Protein AF-0000000069049149 (afdb_homodimer)

Structure (mmCIF, N/CA/C/O backbone):
data_AF-0000000069049149-model_v1
#
loop_
_entity.id
_entity.type
_entity.pdbx_description
1 polymer 'Endoplasmic reticulum resident protein 29'
#
loop_
_atom_site.group_PDB
_atom_site.id
_atom_site.type_symbol
_atom_site.label_atom_id
_atom_site.label_alt_id
_atom_site.label_comp_id
_atom_site.label_asym_id
_atom_site.label_entity_id
_atom_site.label_seq_id
_atom_site.pdbx_PDB_ins_code
_atom_site.Cartn_x
_atom_site.Cartn_y
_atom_site.Cartn_z
_atom_site.occupancy
_atom_site.B_iso_or_equiv
_atom_site.auth_seq_id
_atom_site.auth_comp_id
_atom_site.auth_asym_id
_atom_site.auth_atom_id
_atom_site.pdbx_PDB_model_num
ATOM 1 N N . MET A 1 1 ? 0.584 26.016 -67.562 1 30.36 1 MET A N 1
ATOM 2 C CA . MET A 1 1 ? 1.459 25.516 -66.5 1 30.36 1 MET A CA 1
ATOM 3 C C . MET A 1 1 ? 0.773 25.594 -65.125 1 30.36 1 MET A C 1
ATOM 5 O O . MET A 1 1 ? 0.517 26.688 -64.625 1 30.36 1 MET A O 1
ATOM 9 N N . PHE A 1 2 ? -0.197 24.688 -64.938 1 37.53 2 PHE A N 1
ATOM 10 C CA . PHE A 1 2 ? -1.112 24.469 -63.781 1 37.53 2 PHE A CA 1
ATOM 11 C C . PHE A 1 2 ? -0.343 24.188 -62.5 1 37.53 2 PHE A C 1
ATOM 13 O O . PHE A 1 2 ? 0.507 23.297 -62.469 1 37.53 2 PHE A O 1
ATOM 20 N N . PHE A 1 3 ? -0.083 25.234 -61.656 1 38.78 3 PHE A N 1
ATOM 21 C CA . PHE A 1 3 ? 0.511 25.172 -60.344 1 38.78 3 PHE A CA 1
ATOM 22 C C . PHE A 1 3 ? -0.341 24.328 -59.406 1 38.78 3 PHE A C 1
ATOM 24 O O . PHE A 1 3 ? -1.478 24.688 -59.094 1 38.78 3 PHE A O 1
ATOM 31 N N . ILE A 1 4 ? -0.259 22.969 -59.344 1 43.59 4 ILE A N 1
ATOM 32 C CA . ILE A 1 4 ? -0.819 22.031 -58.375 1 43.59 4 ILE A CA 1
ATOM 33 C C . ILE A 1 4 ? -0.286 22.359 -56.969 1 43.59 4 ILE A C 1
ATOM 35 O O . ILE A 1 4 ? 0.923 22.312 -56.75 1 43.59 4 ILE A O 1
ATOM 39 N N . GLN A 1 5 ? -0.905 23.328 -56.188 1 42.69 5 GLN A N 1
ATOM 40 C CA . GLN A 1 5 ? -0.662 23.547 -54.75 1 42.69 5 GLN A CA 1
ATOM 41 C C . GLN A 1 5 ? -0.845 22.266 -53.969 1 42.69 5 GLN A C 1
ATOM 43 O O . GLN A 1 5 ? -1.909 21.656 -54 1 42.69 5 GLN A O 1
ATOM 48 N N . THR A 1 6 ? 0.207 21.5 -53.75 1 42.44 6 THR A N 1
ATOM 49 C CA . THR A 1 6 ? 0.235 20.344 -52.844 1 42.44 6 THR A CA 1
ATOM 50 C C . THR A 1 6 ? -0.157 20.75 -51.438 1 42.44 6 THR A C 1
ATOM 52 O O . THR A 1 6 ? 0.466 21.625 -50.844 1 42.44 6 THR A O 1
ATOM 55 N N . LEU A 1 7 ? -1.405 20.734 -51.031 1 41.66 7 LEU A N 1
ATOM 56 C CA . LEU A 1 7 ? -1.918 20.859 -49.688 1 41.66 7 LEU A CA 1
ATOM 57 C C . LEU A 1 7 ? -1.295 19.812 -48.75 1 41.66 7 LEU A C 1
ATOM 59 O O . LEU A 1 7 ? -1.481 18.609 -48.969 1 41.66 7 LEU A O 1
ATOM 63 N N . SER A 1 8 ? -0.173 20.141 -48.156 1 39.56 8 SER A N 1
ATOM 64 C CA . SER A 1 8 ? 0.408 19.281 -47.125 1 39.56 8 SER A CA 1
ATOM 65 C C . SER A 1 8 ? -0.512 19.172 -45.906 1 39.56 8 SER A C 1
ATOM 67 O O . SER A 1 8 ? -0.864 20.188 -45.312 1 39.56 8 SER A O 1
ATOM 69 N N . VAL A 1 9 ? -1.402 18.203 -45.844 1 42 9 VAL A N 1
ATOM 70 C CA . VAL A 1 9 ? -2.182 17.828 -44.656 1 42 9 VAL A CA 1
ATOM 71 C C . VAL A 1 9 ? -1.244 17.484 -43.5 1 42 9 VAL A C 1
ATOM 73 O O . VAL A 1 9 ? -0.453 16.547 -43.594 1 42 9 VAL A O 1
ATOM 76 N N . PHE A 1 10 ? -0.895 18.5 -42.719 1 41.44 10 PHE A N 1
ATOM 77 C CA . PHE A 1 10 ? -0.231 18.281 -41.438 1 41.44 10 PHE A CA 1
ATOM 78 C C . PHE A 1 10 ? -1.087 17.406 -40.531 1 41.44 10 PHE A C 1
ATOM 80 O O . PHE A 1 10 ? -2.154 17.828 -40.094 1 41.44 10 PHE A O 1
ATOM 87 N N . VAL A 1 11 ? -1.073 16.062 -40.625 1 38.88 11 VAL A N 1
ATOM 88 C CA . VAL A 1 11 ? -1.65 15.117 -39.656 1 38.88 11 VAL A CA 1
ATOM 89 C C . VAL A 1 11 ? -1.036 15.336 -38.281 1 38.88 11 VAL A C 1
ATOM 91 O O . VAL A 1 11 ? 0.157 15.102 -38.094 1 38.88 11 VAL A O 1
ATOM 94 N N . LEU A 1 12 ? -1.519 16.297 -37.531 1 38.28 12 LEU A N 1
ATOM 95 C CA . LEU A 1 12 ? -1.241 16.391 -36.094 1 38.28 12 LEU A CA 1
ATOM 96 C C . LEU A 1 12 ? -1.481 15.062 -35.406 1 38.28 12 LEU A C 1
ATOM 98 O O . LEU A 1 12 ? -2.623 14.609 -35.312 1 38.28 12 LEU A O 1
ATOM 102 N N . CYS A 1 13 ? -0.499 14.164 -35.406 1 36.56 13 CYS A N 1
ATOM 103 C CA . CYS A 1 13 ? -0.469 12.953 -34.594 1 36.56 13 CYS A CA 1
ATOM 104 C C . CYS A 1 13 ? -0.648 13.273 -33.125 1 36.56 13 CYS A C 1
ATOM 106 O O . CYS A 1 13 ? 0.219 13.898 -32.5 1 36.56 13 CYS A O 1
ATOM 108 N N . PHE A 1 14 ? -1.862 13.469 -32.625 1 37.81 14 PHE A N 1
ATOM 109 C CA . PHE A 1 14 ? -2.201 13.453 -31.219 1 37.81 14 PHE A CA 1
ATOM 110 C C . PHE A 1 14 ? -1.613 12.219 -30.531 1 37.81 14 PHE A C 1
ATOM 112 O O . PHE A 1 14 ? -2.053 11.094 -30.781 1 37.81 14 PHE A O 1
ATOM 119 N N . CYS A 1 15 ? -0.339 12.219 -30.266 1 38.72 15 CYS A N 1
ATOM 120 C CA . CYS A 1 15 ? 0.271 11.211 -29.406 1 38.72 15 CYS A CA 1
ATOM 121 C C . CYS A 1 15 ? -0.47 11.109 -28.078 1 38.72 15 CYS A C 1
ATOM 123 O O . CYS A 1 15 ? -0.406 12.023 -27.25 1 38.72 15 CYS A O 1
ATOM 125 N N . ALA A 1 16 ? -1.609 10.516 -28.062 1 38.19 16 ALA A N 1
ATOM 126 C CA . ALA A 1 16 ? -2.268 10.117 -26.812 1 38.19 16 ALA A CA 1
ATOM 127 C C . ALA A 1 16 ? -1.33 9.297 -25.938 1 38.19 16 ALA A C 1
ATOM 129 O O . ALA A 1 16 ? -1.058 8.125 -26.234 1 38.19 16 ALA A O 1
ATOM 130 N N . CYS A 1 17 ? -0.231 9.852 -25.469 1 43.53 17 CYS A N 1
ATOM 131 C CA . CYS A 1 17 ? 0.571 9.18 -24.453 1 43.53 17 CYS A CA 1
ATOM 132 C C . CYS A 1 17 ? -0.309 8.633 -23.344 1 43.53 17 CYS A C 1
ATOM 134 O O . CYS A 1 17 ? -0.827 9.391 -22.531 1 43.53 17 CYS A O 1
ATOM 136 N N . ARG A 1 18 ? -1.173 7.688 -23.688 1 40.47 18 ARG A N 1
ATOM 137 C CA . ARG A 1 18 ? -2.018 7.012 -22.703 1 40.47 18 ARG A CA 1
ATOM 138 C C . ARG A 1 18 ? -1.181 6.414 -21.578 1 40.47 18 ARG A C 1
ATOM 140 O O . ARG A 1 18 ? -0.484 5.418 -21.781 1 40.47 18 ARG A O 1
ATOM 147 N N . ALA A 1 19 ? -0.473 7.207 -20.703 1 49.38 19 ALA A N 1
ATOM 148 C CA . ALA A 1 19 ? 0.124 6.578 -19.531 1 49.38 19 ALA A CA 1
ATOM 149 C C . ALA A 1 19 ? -0.877 5.664 -18.828 1 49.38 19 ALA A C 1
ATOM 151 O O . ALA A 1 19 ? -1.883 6.133 -18.281 1 49.38 19 ALA A O 1
ATOM 152 N N . THR A 1 20 ? -1.209 4.48 -19.406 1 55.69 20 THR A N 1
ATOM 153 C CA . THR A 1 20 ? -2.199 3.592 -18.812 1 55.69 20 THR A CA 1
ATOM 154 C C . THR A 1 20 ? -1.643 2.938 -17.547 1 55.69 20 THR A C 1
ATOM 156 O O . THR A 1 20 ? -0.477 2.539 -17.516 1 55.69 20 THR A O 1
ATOM 159 N N . GLN A 1 21 ? -2.023 3.293 -16.406 1 66.69 21 GLN A N 1
ATOM 160 C CA . GLN A 1 21 ? -1.72 2.621 -15.148 1 66.69 21 GLN A CA 1
ATOM 161 C C . GLN A 1 21 ? -1.924 1.114 -15.266 1 66.69 21 GLN A C 1
ATOM 163 O O . GLN A 1 21 ? -2.895 0.66 -15.883 1 66.69 21 GLN A O 1
ATOM 168 N N . SER A 1 22 ? -0.879 0.335 -14.898 1 85.69 22 SER A N 1
ATOM 169 C CA . SER A 1 22 ? -0.97 -1.12 -14.852 1 85.69 22 SER A CA 1
ATOM 170 C C . SER A 1 22 ? -1.921 -1.575 -13.75 1 85.69 22 SER A C 1
ATOM 172 O O . SER A 1 22 ? -1.643 -1.383 -12.562 1 85.69 22 SER A O 1
ATOM 174 N N . LYS A 1 23 ? -3.006 -2.184 -14.125 1 91.5 23 LYS A N 1
ATOM 175 C CA . LYS A 1 23 ? -4.031 -2.588 -13.172 1 91.5 23 LYS A CA 1
ATOM 176 C C . LYS A 1 23 ? -3.504 -3.654 -12.219 1 91.5 23 LYS A C 1
ATOM 178 O O . LYS A 1 23 ? -2.84 -4.602 -12.641 1 91.5 23 LYS A O 1
ATOM 183 N N . GLY A 1 24 ? -3.74 -3.471 -10.984 1 96.75 24 GLY A N 1
ATOM 184 C CA . GLY A 1 24 ? -3.381 -4.473 -9.992 1 96.75 24 GLY A CA 1
ATOM 185 C C . GLY A 1 24 ? -1.95 -4.344 -9.508 1 96.75 24 GLY A C 1
ATOM 186 O O . GLY A 1 24 ? -1.484 -5.16 -8.711 1 96.75 24 GLY A O 1
ATOM 187 N N . ILE A 1 25 ? -1.312 -3.369 -10.008 1 97.06 25 ILE A N 1
ATOM 188 C CA . ILE A 1 25 ? 0.076 -3.125 -9.633 1 97.06 25 ILE A CA 1
ATOM 189 C C . ILE A 1 25 ? 0.177 -1.812 -8.859 1 97.06 25 ILE A C 1
ATOM 191 O O . ILE A 1 25 ? -0.335 -0.781 -9.297 1 97.06 25 ILE A O 1
ATOM 195 N N . VAL A 1 26 ? 0.773 -1.826 -7.742 1 97.56 26 VAL A N 1
ATOM 196 C CA . VAL A 1 26 ? 0.966 -0.609 -6.961 1 97.56 26 VAL A CA 1
ATOM 197 C C . VAL A 1 26 ? 2.299 0.038 -7.332 1 97.56 26 VAL A C 1
ATOM 199 O O . VAL A 1 26 ? 3.355 -0.586 -7.203 1 97.56 26 VAL A O 1
ATOM 202 N N . SER A 1 27 ? 2.26 1.228 -7.801 1 96.25 27 SER A N 1
ATOM 203 C CA . SER A 1 27 ? 3.48 1.97 -8.102 1 96.25 27 SER A CA 1
ATOM 204 C C . SER A 1 27 ? 4.039 2.645 -6.852 1 96.25 27 SER A C 1
ATOM 206 O O . SER A 1 27 ? 3.324 3.379 -6.164 1 96.25 27 SER A O 1
ATOM 208 N N . LEU A 1 28 ? 5.281 2.385 -6.566 1 97.31 28 LEU A N 1
ATOM 209 C CA . LEU A 1 28 ? 5.914 2.912 -5.363 1 97.31 28 LEU A CA 1
ATOM 210 C C . LEU A 1 28 ? 7.055 3.863 -5.719 1 97.31 28 LEU A C 1
ATOM 212 O O . LEU A 1 28 ? 7.641 3.76 -6.797 1 97.31 28 LEU A O 1
ATOM 216 N N . ASP A 1 29 ? 7.281 4.797 -4.871 1 96.56 29 ASP A N 1
ATOM 217 C CA . ASP A 1 29 ? 8.414 5.707 -5.031 1 96.56 29 ASP A CA 1
ATOM 218 C C . ASP A 1 29 ? 9.227 5.797 -3.746 1 96.56 29 ASP A C 1
ATOM 220 O O . ASP A 1 29 ? 8.992 5.047 -2.797 1 96.56 29 ASP A O 1
ATOM 224 N N . SER A 1 30 ? 10.227 6.664 -3.713 1 96.38 30 SER A N 1
ATOM 225 C CA . SER A 1 30 ? 11.203 6.75 -2.629 1 96.38 30 SER A CA 1
ATOM 226 C C . SER A 1 30 ? 10.531 7.109 -1.309 1 96.38 30 SER A C 1
ATOM 228 O O . SER A 1 30 ? 11.047 6.797 -0.236 1 96.38 30 SER A O 1
ATOM 230 N N . LEU A 1 31 ? 9.367 7.727 -1.327 1 96.75 31 LEU A N 1
ATOM 231 C CA . LEU A 1 31 ? 8.688 8.164 -0.112 1 96.75 31 LEU A CA 1
ATOM 232 C C . LEU A 1 31 ? 7.746 7.086 0.407 1 96.75 31 LEU A C 1
ATOM 234 O O . LEU A 1 31 ? 7.449 7.035 1.604 1 96.75 31 LEU A O 1
ATOM 238 N N . THR A 1 32 ? 7.316 6.176 -0.489 1 98.12 32 THR A N 1
ATOM 239 C CA . THR A 1 32 ? 6.266 5.246 -0.098 1 98.12 32 THR A CA 1
ATOM 240 C C . THR A 1 32 ? 6.809 3.822 -0.011 1 98.12 32 THR A C 1
ATOM 242 O O . THR A 1 32 ? 6.211 2.961 0.636 1 98.12 32 THR A O 1
ATOM 245 N N . PHE A 1 33 ? 7.973 3.516 -0.556 1 98.38 33 PHE A N 1
ATOM 246 C CA . PHE A 1 33 ? 8.5 2.174 -0.777 1 98.38 33 PHE A CA 1
ATOM 247 C C . PHE A 1 33 ? 8.578 1.401 0.534 1 98.38 33 PHE A C 1
ATOM 249 O O . PHE A 1 33 ? 7.906 0.382 0.703 1 98.38 33 PHE A O 1
ATOM 256 N N . ASP A 1 34 ? 9.273 1.9 1.465 1 98 34 ASP A N 1
ATOM 257 C CA . ASP A 1 34 ? 9.508 1.184 2.715 1 98 34 ASP A CA 1
ATOM 258 C C . ASP A 1 34 ? 8.227 1.066 3.533 1 98 34 ASP A C 1
ATOM 260 O O . ASP A 1 34 ? 7.938 0.01 4.098 1 98 34 ASP A O 1
ATOM 264 N N . LYS A 1 35 ? 7.492 2.127 3.58 1 98 35 LYS A N 1
ATOM 265 C CA . LYS A 1 35 ? 6.254 2.166 4.359 1 98 35 LYS A CA 1
ATOM 266 C C . LYS A 1 35 ? 5.266 1.111 3.873 1 98 35 LYS A C 1
ATOM 268 O O . LYS A 1 35 ? 4.73 0.339 4.672 1 98 35 LYS A O 1
ATOM 273 N N . VAL A 1 36 ? 5.047 1.04 2.572 1 98.56 36 VAL A N 1
ATOM 274 C CA . VAL A 1 36 ? 4.051 0.131 2.02 1 98.56 36 VAL A CA 1
ATOM 275 C C . VAL A 1 36 ? 4.555 -1.308 2.105 1 98.56 36 VAL A C 1
ATOM 277 O O . VAL A 1 36 ? 3.816 -2.209 2.506 1 98.56 36 VAL A O 1
ATOM 280 N N . LEU A 1 37 ? 5.797 -1.561 1.805 1 98.06 37 LEU A N 1
ATOM 281 C CA . LEU A 1 37 ? 6.344 -2.912 1.828 1 98.06 37 LEU A CA 1
ATOM 282 C C . LEU A 1 37 ? 6.266 -3.506 3.23 1 98.06 37 LEU A C 1
ATOM 284 O O . LEU A 1 37 ? 6.031 -4.707 3.389 1 98.06 37 LEU A O 1
ATOM 288 N N . SER A 1 38 ? 6.457 -2.654 4.18 1 97.75 38 SER A N 1
ATOM 289 C CA . SER A 1 38 ? 6.508 -3.127 5.559 1 97.75 38 SER A CA 1
ATOM 290 C C . SER A 1 38 ? 5.164 -3.705 5.992 1 97.75 38 SER A C 1
ATOM 292 O O . SER A 1 38 ? 5.082 -4.402 7.004 1 97.75 38 SER A O 1
ATOM 294 N N . LYS A 1 39 ? 4.148 -3.43 5.242 1 98.25 39 LYS A N 1
ATOM 295 C CA . LYS A 1 39 ? 2.803 -3.848 5.629 1 98.25 39 LYS A CA 1
ATOM 296 C C . LYS A 1 39 ? 2.484 -5.238 5.09 1 98.25 39 LYS A C 1
ATOM 298 O O . LYS A 1 39 ? 1.457 -5.824 5.441 1 98.25 39 LYS A O 1
ATOM 303 N N . PHE A 1 40 ? 3.336 -5.746 4.258 1 98.44 40 PHE A N 1
ATOM 304 C CA . PHE A 1 40 ? 3.098 -7.035 3.619 1 98.44 40 PHE A CA 1
ATOM 305 C C . PHE A 1 40 ? 4.191 -8.031 3.984 1 98.44 40 PHE A C 1
ATOM 307 O O . PHE A 1 40 ? 5.355 -7.66 4.133 1 98.44 40 PHE A O 1
ATOM 314 N N . LYS A 1 41 ? 3.832 -9.297 4.066 1 98.5 41 LYS A N 1
ATOM 315 C CA . LYS A 1 41 ? 4.801 -10.352 4.359 1 98.5 41 LYS A CA 1
ATOM 316 C C . LYS A 1 41 ? 5.684 -10.641 3.15 1 98.5 41 LYS A C 1
ATOM 318 O O . LYS A 1 41 ? 6.863 -10.961 3.301 1 98.5 41 LYS A O 1
ATOM 323 N N . VAL A 1 42 ? 5.109 -10.617 2.02 1 98.69 42 VAL A N 1
ATOM 324 C CA . VAL A 1 42 ? 5.797 -10.883 0.76 1 98.69 42 VAL A CA 1
ATOM 325 C C . VAL A 1 42 ? 5.449 -9.797 -0.254 1 98.69 42 VAL A C 1
ATOM 327 O O . VAL A 1 42 ? 4.289 -9.406 -0.385 1 98.69 42 VAL A O 1
ATOM 330 N N . SER A 1 43 ? 6.43 -9.227 -0.911 1 98.81 43 SER A N 1
ATOM 331 C CA . SER A 1 43 ? 6.223 -8.242 -1.964 1 98.81 43 SER A CA 1
ATOM 332 C C . SER A 1 43 ? 7.082 -8.547 -3.188 1 98.81 43 SER A C 1
ATOM 334 O O . SER A 1 43 ? 8.305 -8.633 -3.088 1 98.81 43 SER A O 1
ATOM 336 N N . ILE A 1 44 ? 6.426 -8.812 -4.289 1 98.88 44 ILE A N 1
ATOM 337 C CA . ILE A 1 44 ? 7.156 -8.914 -5.547 1 98.88 44 ILE A CA 1
ATOM 338 C C . ILE A 1 44 ? 7.207 -7.551 -6.23 1 98.88 44 ILE A C 1
ATOM 340 O O . ILE A 1 44 ? 6.172 -6.938 -6.484 1 98.88 44 ILE A O 1
ATOM 344 N N . VAL A 1 45 ? 8.43 -7.078 -6.469 1 98.75 45 VAL A N 1
ATOM 345 C CA . VAL A 1 45 ? 8.625 -5.711 -6.93 1 98.75 45 VAL A CA 1
ATOM 346 C C . VAL A 1 45 ? 9.398 -5.715 -8.25 1 98.75 45 VAL A C 1
ATOM 348 O O . VAL A 1 45 ? 10.461 -6.332 -8.344 1 98.75 45 VAL A O 1
ATOM 351 N N . LYS A 1 46 ? 8.867 -5.035 -9.211 1 98 46 LYS A N 1
ATOM 352 C CA . LYS A 1 46 ? 9.516 -4.859 -10.508 1 98 46 LYS A CA 1
ATOM 353 C C . LYS A 1 46 ? 10.125 -3.465 -10.633 1 98 46 LYS A C 1
ATOM 355 O O . LYS A 1 46 ? 9.43 -2.461 -10.469 1 98 46 LYS A O 1
ATOM 360 N N . PHE A 1 47 ? 11.422 -3.375 -10.789 1 97.38 47 PHE A N 1
ATOM 361 C CA . PHE A 1 47 ? 12.102 -2.139 -11.156 1 97.38 47 PHE A CA 1
ATOM 362 C C . PHE A 1 47 ? 12.172 -1.984 -12.664 1 97.38 47 PHE A C 1
ATOM 364 O O . PHE A 1 47 ? 12.594 -2.906 -13.375 1 97.38 47 PHE A O 1
ATOM 371 N N . ASP A 1 48 ? 11.711 -0.881 -13.125 1 95.19 48 ASP A N 1
ATOM 372 C CA . ASP A 1 48 ? 11.617 -0.682 -14.57 1 95.19 48 ASP A CA 1
ATOM 373 C C . ASP A 1 48 ? 11.633 0.804 -14.922 1 95.19 48 ASP A C 1
ATOM 375 O O . ASP A 1 48 ? 11.672 1.657 -14.031 1 95.19 48 ASP A O 1
ATOM 379 N N . VAL A 1 49 ? 11.586 1.076 -16.188 1 91.69 49 VAL A N 1
ATOM 380 C CA . VAL A 1 49 ? 11.461 2.451 -16.656 1 91.69 49 VAL A CA 1
ATOM 381 C C . VAL A 1 49 ? 10.078 2.992 -16.328 1 91.69 49 VAL A C 1
ATOM 383 O O . VAL A 1 49 ? 9.164 2.227 -16 1 91.69 49 VAL A O 1
ATOM 386 N N . SER A 1 50 ? 9.898 4.219 -16.375 1 86.94 50 SER A N 1
ATOM 387 C CA . SER A 1 50 ? 8.672 4.895 -15.953 1 86.94 50 SER A CA 1
ATOM 388 C C . SER A 1 50 ? 7.5 4.52 -16.859 1 86.94 50 SER A C 1
ATOM 390 O O . SER A 1 50 ? 6.352 4.504 -16.422 1 86.94 50 SER A O 1
ATOM 392 N N . TYR A 1 51 ? 7.734 4.191 -18.109 1 86.38 51 TYR A N 1
ATOM 393 C CA . TYR A 1 51 ? 6.695 3.809 -19.047 1 86.38 51 TYR A CA 1
ATOM 394 C C . TYR A 1 51 ? 7.035 2.482 -19.719 1 86.38 51 TYR A C 1
ATOM 396 O O . TYR A 1 51 ? 7.305 2.441 -20.922 1 86.38 51 TYR A O 1
ATOM 404 N N . PRO A 1 52 ? 6.867 1.541 -18.891 1 89.06 52 PRO A N 1
ATOM 405 C CA . PRO A 1 52 ? 7.273 0.238 -19.422 1 89.06 52 PRO A CA 1
ATOM 406 C C . PRO A 1 52 ? 6.316 -0.289 -20.5 1 89.06 52 PRO A C 1
ATOM 408 O O . PRO A 1 52 ? 5.141 0.082 -20.516 1 89.06 52 PRO A O 1
ATOM 411 N N . TYR A 1 53 ? 6.863 -1.095 -21.328 1 87.62 53 TYR A N 1
ATOM 412 C CA . TYR A 1 53 ? 6.098 -1.706 -22.406 1 87.62 53 TYR A CA 1
ATOM 413 C C . TYR A 1 53 ? 6.699 -3.049 -22.812 1 87.62 53 TYR A C 1
ATOM 415 O O . TYR A 1 53 ? 7.723 -3.467 -22.266 1 87.62 53 TYR A O 1
ATOM 423 N N . GLY A 1 54 ? 5.863 -3.711 -23.641 1 92.38 54 GLY A N 1
ATOM 424 C CA . GLY A 1 54 ? 6.391 -4.965 -24.156 1 92.38 54 GLY A CA 1
ATOM 425 C C . GLY A 1 54 ? 5.852 -6.184 -23.422 1 92.38 54 GLY A C 1
ATOM 426 O O . GLY A 1 54 ? 5.039 -6.051 -22.516 1 92.38 54 GLY A O 1
ATOM 427 N N . GLU A 1 55 ? 6.328 -7.262 -23.859 1 93.5 55 GLU A N 1
ATOM 428 C CA . GLU A 1 55 ? 5.797 -8.539 -23.391 1 93.5 55 GLU A CA 1
ATOM 429 C C . GLU A 1 55 ? 6.109 -8.766 -21.922 1 93.5 55 GLU A C 1
ATOM 431 O O . GLU A 1 55 ? 5.27 -9.273 -21.172 1 93.5 55 GLU A O 1
ATOM 436 N N . LYS A 1 56 ? 7.312 -8.477 -21.484 1 94.69 56 LYS A N 1
ATOM 437 C CA . LYS A 1 56 ? 7.691 -8.703 -20.094 1 94.69 56 LYS A CA 1
ATOM 438 C C . LYS A 1 56 ? 6.812 -7.891 -19.156 1 94.69 56 LYS A C 1
ATOM 440 O O . LYS A 1 56 ? 6.414 -8.375 -18.094 1 94.69 56 LYS A O 1
ATOM 445 N N . HIS A 1 57 ? 6.582 -6.727 -19.547 1 94.94 57 HIS A N 1
ATOM 446 C CA . HIS A 1 57 ? 5.703 -5.883 -18.75 1 94.94 57 HIS A CA 1
ATOM 447 C C . HIS A 1 57 ? 4.305 -6.488 -18.641 1 94.94 57 HIS A C 1
ATOM 449 O O . HIS A 1 57 ? 3.746 -6.574 -17.547 1 94.94 57 HIS A O 1
ATOM 455 N N . GLU A 1 58 ? 3.826 -6.863 -19.719 1 95.69 58 GLU A N 1
ATOM 456 C CA . GLU A 1 58 ? 2.488 -7.445 -19.75 1 95.69 58 GLU A CA 1
ATOM 457 C C . GLU A 1 58 ? 2.408 -8.695 -18.875 1 95.69 58 GLU A C 1
ATOM 459 O O . GLU A 1 58 ? 1.41 -8.914 -18.188 1 95.69 58 GLU A O 1
ATOM 464 N N . GLU A 1 59 ? 3.41 -9.5 -18.953 1 96.62 59 GLU A N 1
ATOM 465 C CA . GLU A 1 59 ? 3.459 -10.711 -18.141 1 96.62 59 GLU A CA 1
ATOM 466 C C . GLU A 1 59 ? 3.439 -10.367 -16.641 1 96.62 59 GLU A C 1
ATOM 468 O O . GLU A 1 59 ? 2.777 -11.047 -15.859 1 96.62 59 GLU A O 1
ATOM 473 N N . PHE A 1 60 ? 4.109 -9.359 -16.312 1 97.5 60 PHE A N 1
ATOM 474 C CA . PHE A 1 60 ? 4.152 -8.953 -14.922 1 97.5 60 PHE A CA 1
ATOM 475 C C . PHE A 1 60 ? 2.791 -8.445 -14.461 1 97.5 60 PHE A C 1
ATOM 477 O O . PHE A 1 60 ? 2.357 -8.734 -13.344 1 97.5 60 PHE A O 1
ATOM 484 N N . VAL A 1 61 ? 2.182 -7.695 -15.289 1 96.69 61 VAL A N 1
ATOM 485 C CA . VAL A 1 61 ? 0.896 -7.082 -14.969 1 96.69 61 VAL A CA 1
ATOM 486 C C . VAL A 1 61 ? -0.127 -8.164 -14.641 1 96.69 61 VAL A C 1
ATOM 488 O O . VAL A 1 61 ? -0.989 -7.973 -13.781 1 96.69 61 VAL A O 1
ATOM 491 N N . LYS A 1 62 ? 0.007 -9.305 -15.234 1 96.81 62 LYS A N 1
ATOM 492 C CA . LYS A 1 62 ? -0.914 -10.406 -15 1 96.81 62 LYS A CA 1
ATOM 493 C C . LYS A 1 62 ? -0.877 -10.852 -13.539 1 96.81 62 LYS A C 1
ATOM 495 O O . LYS A 1 62 ? -1.846 -11.422 -13.031 1 96.81 62 LYS A O 1
ATOM 500 N N . LEU A 1 63 ? 0.182 -10.617 -12.891 1 97.69 63 LEU A N 1
ATOM 501 C CA . LEU A 1 63 ? 0.319 -11.008 -11.492 1 97.69 63 LEU A CA 1
ATOM 502 C C . LEU A 1 63 ? -0.641 -10.219 -10.609 1 97.69 63 LEU A C 1
ATOM 504 O O . LEU A 1 63 ? -1.082 -10.711 -9.562 1 97.69 63 LEU A O 1
ATOM 508 N N . GLY A 1 64 ? -0.853 -8.977 -11.031 1 96.56 64 GLY A N 1
ATOM 509 C CA . GLY A 1 64 ? -1.769 -8.141 -10.266 1 96.56 64 GLY A CA 1
ATOM 510 C C . GLY A 1 64 ? -3.115 -8.797 -10.023 1 96.56 64 GLY A C 1
ATOM 511 O O . GLY A 1 64 ? -3.566 -8.898 -8.883 1 96.56 64 GLY A O 1
ATOM 512 N N . SER A 1 65 ? -3.682 -9.289 -11.031 1 95.31 65 SER A N 1
ATOM 513 C CA . SER A 1 65 ? -4.977 -9.953 -10.93 1 95.31 65 SER A CA 1
ATOM 514 C C . SER A 1 65 ? -4.84 -11.32 -10.266 1 95.31 65 SER A C 1
ATOM 516 O O . SER A 1 65 ? -5.691 -11.711 -9.461 1 95.31 65 SER A O 1
ATOM 518 N N . ALA A 1 66 ? -3.779 -12 -10.578 1 95.62 66 ALA A N 1
ATOM 519 C CA . ALA A 1 66 ? -3.566 -13.344 -10.055 1 95.62 66 ALA A CA 1
ATOM 520 C C . ALA A 1 66 ? -3.445 -13.328 -8.531 1 95.62 66 ALA A C 1
ATOM 522 O O . ALA A 1 66 ? -3.871 -14.266 -7.855 1 95.62 66 ALA A O 1
ATOM 523 N N . TYR A 1 67 ? -2.93 -12.219 -7.977 1 97.31 67 TYR A N 1
ATOM 524 C CA . TYR A 1 67 ? -2.621 -12.195 -6.551 1 97.31 67 TYR A CA 1
ATOM 525 C C . TYR A 1 67 ? -3.543 -11.234 -5.809 1 97.31 67 TYR A C 1
ATOM 527 O O . TYR A 1 67 ? -3.311 -10.922 -4.641 1 97.31 67 TYR A O 1
ATOM 535 N N . GLN A 1 68 ? -4.609 -10.789 -6.434 1 95.19 68 GLN A N 1
ATOM 536 C CA . GLN A 1 68 ? -5.492 -9.781 -5.855 1 95.19 68 GLN A CA 1
ATOM 537 C C . GLN A 1 68 ? -6.098 -10.273 -4.543 1 95.19 68 GLN A C 1
ATOM 539 O O . GLN A 1 68 ? -6.309 -9.484 -3.617 1 95.19 68 GLN A O 1
ATOM 544 N N . SER A 1 69 ? -6.27 -11.586 -4.41 1 94.44 69 SER A N 1
ATOM 545 C CA . SER A 1 69 ? -6.973 -12.133 -3.254 1 94.44 69 SER A CA 1
ATOM 546 C C . SER A 1 69 ? -5.992 -12.586 -2.176 1 94.44 69 SER A C 1
ATOM 548 O O . SER A 1 69 ? -6.406 -13.023 -1.098 1 94.44 69 SER A O 1
ATOM 550 N N . VAL A 1 70 ? -4.73 -12.547 -2.504 1 96.12 70 VAL A N 1
ATOM 551 C CA . VAL A 1 70 ? -3.729 -12.922 -1.51 1 96.12 70 VAL A CA 1
ATOM 552 C C . VAL A 1 70 ? -3.398 -11.719 -0.633 1 96.12 70 VAL A C 1
ATOM 554 O O . VAL A 1 70 ? -2.566 -10.883 -1 1 96.12 70 VAL A O 1
ATOM 557 N N . GLU A 1 71 ? -3.863 -11.664 0.54 1 96.69 71 GLU A N 1
ATOM 558 C CA . GLU A 1 71 ? -3.895 -10.484 1.393 1 96.69 71 GLU A CA 1
ATOM 559 C C . GLU A 1 71 ? -2.484 -10.016 1.744 1 96.69 71 GLU A C 1
ATOM 561 O O . GLU A 1 71 ? -2.205 -8.82 1.753 1 96.69 71 GLU A O 1
ATOM 566 N N . ASP A 1 72 ? -1.562 -10.914 2.012 1 98.19 72 ASP A N 1
ATOM 567 C CA . ASP A 1 72 ? -0.259 -10.523 2.539 1 98.19 72 ASP A CA 1
ATOM 568 C C . ASP A 1 72 ? 0.81 -10.57 1.45 1 98.19 72 ASP A C 1
ATOM 570 O O . ASP A 1 72 ? 1.995 -10.742 1.743 1 98.19 72 ASP A O 1
ATOM 574 N N . LEU A 1 73 ? 0.356 -10.477 0.167 1 98.56 73 LEU A N 1
ATOM 575 C CA . LEU A 1 73 ? 1.279 -10.398 -0.959 1 98.56 73 LEU A CA 1
ATOM 576 C C . LEU A 1 73 ? 1.033 -9.133 -1.778 1 98.56 73 LEU A C 1
ATOM 578 O O . LEU A 1 73 ? -0.077 -8.914 -2.268 1 98.56 73 LEU A O 1
ATOM 582 N N . LEU A 1 74 ? 2.021 -8.359 -1.875 1 98.69 74 LEU A N 1
ATOM 583 C CA . LEU A 1 74 ? 1.951 -7.125 -2.654 1 98.69 74 LEU A CA 1
ATOM 584 C C . LEU A 1 74 ? 2.629 -7.301 -4.008 1 98.69 74 LEU A C 1
ATOM 586 O O . LEU A 1 74 ? 3.719 -7.875 -4.094 1 98.69 74 LEU A O 1
ATOM 590 N N . VAL A 1 75 ? 1.993 -6.938 -5.074 1 98.75 75 VAL A N 1
ATOM 591 C CA . VAL A 1 75 ? 2.602 -6.793 -6.391 1 98.75 75 VAL A CA 1
ATOM 592 C C . VAL A 1 75 ? 2.846 -5.316 -6.688 1 98.75 75 VAL A C 1
ATOM 594 O O . VAL A 1 75 ? 1.9 -4.527 -6.766 1 98.75 75 VAL A O 1
ATOM 597 N N . ALA A 1 76 ? 4.082 -4.941 -6.844 1 98.56 76 ALA A N 1
ATOM 598 C CA . ALA A 1 76 ? 4.398 -3.52 -6.965 1 98.56 76 ALA A CA 1
ATOM 599 C C . ALA A 1 76 ? 5.445 -3.283 -8.047 1 98.56 76 ALA A C 1
ATOM 601 O O . ALA A 1 76 ? 6.066 -4.23 -8.539 1 98.56 76 ALA A O 1
ATOM 602 N N . GLU A 1 77 ? 5.547 -2.045 -8.43 1 97.25 77 GLU A N 1
ATOM 603 C CA . GLU A 1 77 ? 6.594 -1.621 -9.352 1 97.25 77 GLU A CA 1
ATOM 604 C C . GLU A 1 77 ? 7.254 -0.328 -8.883 1 97.25 77 GLU A C 1
ATOM 606 O O . GLU A 1 77 ? 6.652 0.446 -8.133 1 97.25 77 GLU A O 1
ATOM 611 N N . VAL A 1 78 ? 8.453 -0.138 -9.242 1 96.69 78 VAL A N 1
ATOM 612 C CA . VAL A 1 78 ? 9.227 1.076 -9 1 96.69 78 VAL A CA 1
ATOM 613 C C . VAL A 1 78 ? 9.727 1.647 -10.32 1 96.69 78 VAL A C 1
ATOM 615 O O . VAL A 1 78 ? 10.664 1.12 -10.922 1 96.69 78 VAL A O 1
ATOM 618 N N . PRO A 1 79 ? 9.008 2.627 -10.82 1 94.5 79 PRO A N 1
ATOM 619 C CA . PRO A 1 79 ? 9.516 3.297 -12.016 1 94.5 79 PRO A CA 1
ATOM 620 C C . PRO A 1 79 ? 10.773 4.121 -11.742 1 94.5 79 PRO A C 1
ATOM 622 O O . PRO A 1 79 ? 10.773 4.988 -10.867 1 94.5 79 PRO A O 1
ATOM 625 N N . VAL A 1 80 ? 11.797 3.883 -12.516 1 93.94 80 VAL A N 1
ATOM 626 C CA . VAL A 1 80 ? 13.07 4.555 -12.289 1 93.94 80 VAL A CA 1
ATOM 627 C C . VAL A 1 80 ? 13.398 5.465 -13.461 1 93.94 80 VAL A C 1
ATOM 629 O O . VAL A 1 80 ? 13.289 5.059 -14.625 1 93.94 80 VAL A O 1
ATOM 632 N N . LYS A 1 81 ? 13.625 6.664 -13.125 1 87.94 81 LYS A N 1
ATOM 633 C CA . LYS A 1 81 ? 14.062 7.633 -14.117 1 87.94 81 LYS A CA 1
ATOM 634 C C . LYS A 1 81 ? 15.516 8.031 -13.891 1 87.94 81 LYS A C 1
ATOM 636 O O . LYS A 1 81 ? 15.914 8.352 -12.766 1 87.94 81 LYS A O 1
ATOM 641 N N . ASP A 1 82 ? 16.219 7.949 -14.922 1 77.31 82 ASP A N 1
ATOM 642 C CA . ASP A 1 82 ? 17.641 8.281 -14.789 1 77.31 82 ASP A CA 1
ATOM 643 C C . ASP A 1 82 ? 17.938 9.633 -15.43 1 77.31 82 ASP A C 1
ATOM 645 O O . ASP A 1 82 ? 19.109 9.977 -15.656 1 77.31 82 ASP A O 1
ATOM 649 N N . TYR A 1 83 ? 16.969 10.266 -15.805 1 78.88 83 TYR A N 1
ATOM 650 C CA . TYR A 1 83 ? 17.172 11.594 -16.359 1 78.88 83 TYR A CA 1
ATOM 651 C C . TYR A 1 83 ? 16.219 12.602 -15.734 1 78.88 83 TYR A C 1
ATOM 653 O O . TYR A 1 83 ? 15.219 12.219 -15.125 1 78.88 83 TYR A O 1
ATOM 661 N N . GLY A 1 84 ? 16.625 13.805 -15.844 1 77.31 84 GLY A N 1
ATOM 662 C CA . GLY A 1 84 ? 15.805 14.836 -15.234 1 77.31 84 GLY A CA 1
ATOM 663 C C . GLY A 1 84 ? 15.844 14.805 -13.711 1 77.31 84 GLY A C 1
ATOM 664 O O . GLY A 1 84 ? 16.922 14.898 -13.117 1 77.31 84 GLY A O 1
ATOM 665 N N . GLU A 1 85 ? 14.672 14.617 -13.062 1 72.62 85 GLU A N 1
ATOM 666 C CA . GLU A 1 85 ? 14.555 14.617 -11.609 1 72.62 85 GLU A CA 1
ATOM 667 C C . GLU A 1 85 ? 15.086 13.32 -11.008 1 72.62 85 GLU A C 1
ATOM 669 O O . GLU A 1 85 ? 15.281 13.227 -9.797 1 72.62 85 GLU A O 1
ATOM 674 N N . LYS A 1 86 ? 15.484 12.383 -11.844 1 84 86 LYS A N 1
ATOM 675 C CA . LYS A 1 86 ? 16.047 11.086 -11.477 1 84 86 LYS A CA 1
ATOM 676 C C . LYS A 1 86 ? 15.195 10.391 -10.414 1 84 86 LYS A C 1
ATOM 678 O O . LYS A 1 86 ? 15.703 9.953 -9.383 1 84 86 LYS A O 1
ATOM 683 N N . ASP A 1 87 ? 13.938 10.305 -10.695 1 88.75 87 ASP A N 1
ATOM 684 C CA . ASP A 1 87 ? 12.977 9.711 -9.773 1 88.75 87 ASP A CA 1
ATOM 685 C C . ASP A 1 87 ? 13.344 8.258 -9.461 1 88.75 87 ASP A C 1
ATOM 687 O O . ASP A 1 87 ? 13.625 7.477 -10.375 1 88.75 87 ASP A O 1
ATOM 691 N N . ASN A 1 88 ? 13.484 7.891 -8.18 1 94.19 88 ASN A N 1
ATOM 692 C CA . ASN A 1 88 ? 13.641 6.543 -7.648 1 94.19 88 ASN A CA 1
ATOM 693 C C . ASN A 1 88 ? 15.016 5.965 -7.984 1 94.19 88 ASN A C 1
ATOM 695 O O . ASN A 1 88 ? 15.219 4.75 -7.906 1 94.19 88 ASN A O 1
ATOM 699 N N . GLU A 1 89 ? 15.914 6.789 -8.438 1 93.19 89 GLU A N 1
ATOM 700 C CA . GLU A 1 89 ? 17.281 6.332 -8.641 1 93.19 89 GLU A CA 1
ATOM 701 C C . GLU A 1 89 ? 17.906 5.836 -7.336 1 93.19 89 GLU A C 1
ATOM 703 O O . GLU A 1 89 ? 18.703 4.895 -7.336 1 93.19 89 GLU A O 1
ATOM 708 N N . ASP A 1 90 ? 17.516 6.484 -6.309 1 94.81 90 ASP A N 1
ATOM 709 C CA . ASP A 1 90 ? 18 6.09 -4.988 1 94.81 90 ASP A CA 1
ATOM 710 C C . ASP A 1 90 ? 17.609 4.645 -4.672 1 94.81 90 ASP A C 1
ATOM 712 O O . ASP A 1 90 ? 18.422 3.889 -4.125 1 94.81 90 ASP A O 1
ATOM 716 N N . LEU A 1 91 ? 16.422 4.23 -5.047 1 96.12 91 LEU A N 1
ATOM 717 C CA . LEU A 1 91 ? 15.977 2.861 -4.824 1 96.12 91 LEU A CA 1
ATOM 718 C C . LEU A 1 91 ? 16.75 1.886 -5.703 1 96.12 91 LEU A C 1
ATOM 720 O O . LEU A 1 91 ? 17.094 0.787 -5.266 1 96.12 91 LEU A O 1
ATOM 724 N N . ALA A 1 92 ? 16.953 2.291 -6.961 1 94.88 92 ALA A N 1
ATOM 725 C CA . ALA A 1 92 ? 17.734 1.45 -7.859 1 94.88 92 ALA A CA 1
ATOM 726 C C . ALA A 1 92 ? 19.125 1.205 -7.301 1 94.88 92 ALA A C 1
ATOM 728 O O . ALA A 1 92 ? 19.609 0.071 -7.301 1 94.88 92 ALA A O 1
ATOM 729 N N . ILE A 1 93 ? 19.75 2.232 -6.805 1 94.69 93 ILE A N 1
ATOM 730 C CA . ILE A 1 93 ? 21.078 2.145 -6.223 1 94.69 93 ILE A CA 1
ATOM 731 C C . ILE A 1 93 ? 21.047 1.274 -4.969 1 94.69 93 ILE A C 1
ATOM 733 O O . ILE A 1 93 ? 21.875 0.389 -4.793 1 94.69 93 ILE A O 1
ATOM 737 N N . ARG A 1 94 ? 20.094 1.443 -4.133 1 96.88 94 ARG A N 1
ATOM 738 C CA . ARG A 1 94 ? 19.953 0.725 -2.869 1 96.88 94 ARG A CA 1
ATOM 739 C C . ARG A 1 94 ? 19.906 -0.782 -3.1 1 96.88 94 ARG A C 1
ATOM 741 O O . ARG A 1 94 ? 20.453 -1.556 -2.309 1 96.88 94 ARG A O 1
ATOM 748 N N . TYR A 1 95 ? 19.297 -1.183 -4.219 1 96.69 95 TYR A N 1
ATOM 749 C CA . TYR A 1 95 ? 19.094 -2.613 -4.426 1 96.69 95 TYR A CA 1
ATOM 750 C C . TYR A 1 95 ? 19.953 -3.123 -5.578 1 96.69 95 TYR A C 1
ATOM 752 O O . TYR A 1 95 ? 19.734 -4.223 -6.09 1 96.69 95 TYR A O 1
ATOM 760 N N . GLY A 1 96 ? 20.812 -2.32 -6.027 1 94.5 96 GLY A N 1
ATOM 761 C CA . GLY A 1 96 ? 21.828 -2.734 -6.992 1 94.5 96 GLY A CA 1
ATOM 762 C C . GLY A 1 96 ? 21.25 -3.043 -8.359 1 94.5 96 GLY A C 1
ATOM 763 O O . GLY A 1 96 ? 21.641 -4.02 -9 1 94.5 96 GLY A O 1
ATOM 764 N N . VAL A 1 97 ? 20.297 -2.229 -8.773 1 93.31 97 VAL A N 1
ATOM 765 C CA . VAL A 1 97 ? 19.656 -2.455 -10.062 1 93.31 97 VAL A CA 1
ATOM 766 C C . VAL A 1 97 ? 20.266 -1.519 -11.109 1 93.31 97 VAL A C 1
ATOM 768 O O . VAL A 1 97 ? 20.469 -0.333 -10.844 1 93.31 97 VAL A O 1
ATOM 771 N N . SER A 1 98 ? 20.562 -2.119 -12.227 1 89.81 98 SER A N 1
ATOM 772 C CA . SER A 1 98 ? 21.125 -1.349 -13.336 1 89.81 98 SER A CA 1
ATOM 773 C C . SER A 1 98 ? 20.109 -1.146 -14.445 1 89.81 98 SER A C 1
ATOM 775 O O . SER A 1 98 ? 19.312 -2.037 -14.734 1 89.81 98 SER A O 1
ATOM 777 N N . LYS A 1 99 ? 20.25 -0.065 -15.039 1 86.06 99 LYS A N 1
ATOM 778 C CA . LYS A 1 99 ? 19.312 0.296 -16.094 1 86.06 99 LYS A CA 1
ATOM 779 C C . LYS A 1 99 ? 19.312 -0.739 -17.219 1 86.06 99 LYS A C 1
ATOM 781 O O . LYS A 1 99 ? 18.297 -0.988 -17.859 1 86.06 99 LYS A O 1
ATOM 786 N N . LYS A 1 100 ? 20.406 -1.251 -17.562 1 87.31 100 LYS A N 1
ATOM 787 C CA . LYS A 1 100 ? 20.562 -2.191 -18.672 1 87.31 100 LYS A CA 1
ATOM 788 C C . LYS A 1 100 ? 19.812 -3.494 -18.391 1 87.31 100 LYS A C 1
ATOM 790 O O . LYS A 1 100 ? 19.547 -4.27 -19.312 1 87.31 100 LYS A O 1
ATOM 795 N N . ASP A 1 101 ? 19.422 -3.631 -17.203 1 87.06 101 ASP A N 1
ATOM 796 C CA . ASP A 1 101 ? 18.844 -4.91 -16.797 1 87.06 101 ASP A CA 1
ATOM 797 C C . ASP A 1 101 ? 17.328 -4.812 -16.641 1 87.06 101 ASP A C 1
ATOM 799 O O . ASP A 1 101 ? 16.688 -5.77 -16.219 1 87.06 101 ASP A O 1
ATOM 803 N N . TYR A 1 102 ? 16.828 -3.756 -17.062 1 91.5 102 TYR A N 1
ATOM 804 C CA . TYR A 1 102 ? 15.391 -3.611 -16.844 1 91.5 102 TYR A CA 1
ATOM 805 C C . TYR A 1 102 ? 14.602 -4.488 -17.812 1 91.5 102 TYR A C 1
ATOM 807 O O . TYR A 1 102 ? 15.008 -4.664 -18.969 1 91.5 102 TYR A O 1
ATOM 815 N N . PRO A 1 103 ? 13.562 -5.047 -17.328 1 95.94 103 PRO A N 1
ATOM 816 C CA . PRO A 1 103 ? 13.023 -5.023 -15.961 1 95.94 103 PRO A CA 1
ATOM 817 C C . PRO A 1 103 ? 13.727 -6.012 -15.031 1 95.94 103 PRO A C 1
ATOM 819 O O . PRO A 1 103 ? 14.141 -7.09 -15.469 1 95.94 103 PRO A O 1
ATOM 822 N N . ILE A 1 104 ? 13.844 -5.617 -13.836 1 96.56 104 ILE A N 1
ATOM 823 C CA . ILE A 1 104 ? 14.367 -6.492 -12.789 1 96.56 104 ILE A CA 1
ATOM 824 C C . ILE A 1 104 ? 13.297 -6.73 -11.727 1 96.56 104 ILE A C 1
ATOM 826 O O . ILE A 1 104 ? 12.633 -5.789 -11.281 1 96.56 104 ILE A O 1
ATOM 830 N N . VAL A 1 105 ? 13.156 -7.996 -11.422 1 98.31 105 VAL A N 1
ATOM 831 C CA . VAL A 1 105 ? 12.148 -8.352 -10.422 1 98.31 105 VAL A CA 1
ATOM 832 C C . VAL A 1 105 ? 12.836 -8.867 -9.156 1 98.31 105 VAL A C 1
ATOM 834 O O . VAL A 1 105 ? 13.734 -9.703 -9.227 1 98.31 105 VAL A O 1
ATOM 837 N N . LYS A 1 106 ? 12.438 -8.32 -8.062 1 98.38 106 LYS A N 1
ATOM 838 C CA . LYS A 1 106 ? 12.922 -8.758 -6.754 1 98.38 106 LYS A CA 1
ATOM 839 C C . LYS A 1 106 ? 11.773 -9.156 -5.84 1 98.38 106 LYS A C 1
ATOM 841 O O . LYS A 1 106 ? 10.68 -8.594 -5.93 1 98.38 106 LYS A O 1
ATOM 846 N N . LEU A 1 107 ? 12.016 -10.148 -5.012 1 98.75 107 LEU A N 1
ATOM 847 C CA . LEU A 1 107 ? 11.031 -10.625 -4.055 1 98.75 107 LEU A CA 1
ATOM 848 C C . LEU A 1 107 ? 11.461 -10.312 -2.625 1 98.75 107 LEU A C 1
ATOM 850 O O . LEU A 1 107 ? 12.5 -10.797 -2.17 1 98.75 107 LEU A O 1
ATOM 854 N N . PHE A 1 108 ? 10.695 -9.445 -1.99 1 98.75 108 PHE A N 1
ATOM 855 C CA . PHE A 1 108 ? 10.922 -9.078 -0.597 1 98.75 108 PHE A CA 1
ATOM 856 C C . PHE A 1 108 ? 10.102 -9.961 0.335 1 98.75 108 PHE A C 1
ATOM 858 O O . PHE A 1 108 ? 8.875 -10.023 0.222 1 98.75 108 PHE A O 1
ATOM 865 N N . VAL A 1 109 ? 10.758 -10.664 1.165 1 98.12 109 VAL A N 1
ATOM 866 C CA . VAL A 1 109 ? 10.109 -11.562 2.111 1 98.12 109 VAL A CA 1
ATOM 867 C C . VAL A 1 109 ? 10.469 -11.156 3.539 1 98.12 109 VAL A C 1
ATOM 869 O O . VAL A 1 109 ? 11.641 -10.922 3.85 1 98.12 109 VAL A O 1
ATOM 872 N N . ASN A 1 110 ? 9.445 -10.992 4.387 1 96.56 110 ASN A N 1
ATOM 873 C CA . ASN A 1 110 ? 9.68 -10.625 5.781 1 96.56 110 ASN A CA 1
ATOM 874 C C . ASN A 1 110 ? 10.688 -11.555 6.445 1 96.56 110 ASN A C 1
ATOM 876 O O . ASN A 1 110 ? 10.641 -12.773 6.262 1 96.56 110 ASN A O 1
ATOM 880 N N . GLY A 1 111 ? 11.578 -10.961 7.172 1 93.88 111 GLY A N 1
ATOM 881 C CA . GLY A 1 111 ? 12.578 -11.75 7.871 1 93.88 111 GLY A CA 1
ATOM 882 C C . GLY A 1 111 ? 13.867 -11.898 7.086 1 93.88 111 GLY A C 1
ATOM 883 O O . GLY A 1 111 ? 14.883 -12.344 7.633 1 93.88 111 GLY A O 1
ATOM 884 N N . GLN A 1 112 ? 13.812 -11.594 5.797 1 93.56 112 GLN A N 1
ATOM 885 C CA . GLN A 1 112 ? 15.008 -11.656 4.965 1 93.56 112 GLN A CA 1
ATOM 886 C C . GLN A 1 112 ? 15.641 -10.273 4.805 1 93.56 112 GLN A C 1
ATOM 888 O O . GLN A 1 112 ? 14.93 -9.289 4.562 1 93.56 112 GLN A O 1
ATOM 893 N N . SER A 1 113 ? 16.875 -10.18 4.953 1 92.62 113 SER A N 1
ATOM 894 C CA . SER A 1 113 ? 17.562 -8.906 4.871 1 92.62 113 SER A CA 1
ATOM 895 C C . SER A 1 113 ? 17.672 -8.422 3.426 1 92.62 113 SER A C 1
ATOM 897 O O . SER A 1 113 ? 17.625 -7.223 3.16 1 92.62 113 SER A O 1
ATOM 899 N N . GLU A 1 114 ? 17.875 -9.398 2.525 1 96.56 114 GLU A N 1
ATOM 900 C CA . GLU A 1 114 ? 18 -9.086 1.105 1 96.56 114 GLU A CA 1
ATOM 901 C C . GLU A 1 114 ? 16.891 -9.758 0.294 1 96.56 114 GLU A C 1
ATOM 903 O O . GLU A 1 114 ? 16.484 -10.875 0.604 1 96.56 114 GLU A O 1
ATOM 908 N N . PRO A 1 115 ? 16.453 -9.055 -0.666 1 98.19 115 PRO A N 1
ATOM 909 C CA . PRO A 1 115 ? 15.445 -9.68 -1.514 1 98.19 115 PRO A CA 1
ATOM 910 C C . PRO A 1 115 ? 16.016 -10.75 -2.441 1 98.19 115 PRO A C 1
ATOM 912 O O . PRO A 1 115 ? 17.203 -10.703 -2.77 1 98.19 115 PRO A O 1
ATOM 915 N N . TYR A 1 116 ? 15.203 -11.695 -2.822 1 97.75 116 TYR A N 1
ATOM 916 C CA . TYR A 1 116 ? 15.555 -12.648 -3.869 1 97.75 116 TYR A CA 1
ATOM 917 C C . TYR A 1 116 ? 15.469 -12 -5.246 1 97.75 116 TYR A C 1
ATOM 919 O O . TYR A 1 116 ? 14.562 -11.203 -5.508 1 97.75 116 TYR A O 1
ATOM 927 N N . VAL A 1 117 ? 16.359 -12.352 -6.102 1 97.25 117 VAL A N 1
ATOM 928 C CA . VAL A 1 117 ?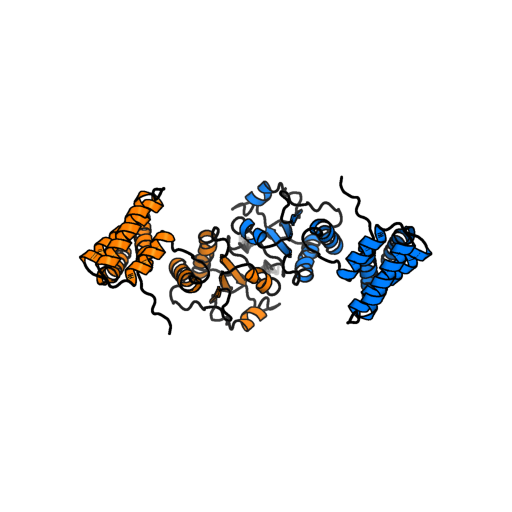 16.391 -11.773 -7.441 1 97.25 117 VAL A CA 1
ATOM 929 C C . VAL A 1 117 ? 15.906 -12.797 -8.461 1 97.25 117 VAL A C 1
ATOM 931 O O . VAL A 1 117 ? 16.328 -13.961 -8.43 1 97.25 117 VAL A O 1
ATOM 934 N N . TYR A 1 118 ? 14.977 -12.352 -9.297 1 97.19 118 TYR A N 1
ATOM 935 C CA . TYR A 1 118 ? 14.531 -13.219 -10.383 1 97.19 118 TYR A CA 1
ATOM 936 C C . TYR A 1 118 ? 15.562 -13.258 -11.5 1 97.19 118 TYR A C 1
ATOM 938 O O . TYR A 1 118 ? 15.859 -12.234 -12.117 1 97.19 118 TYR A O 1
ATOM 946 N N . ASN A 1 119 ? 16.078 -14.43 -11.836 1 89.69 119 ASN A N 1
ATOM 947 C CA . ASN A 1 119 ? 17.172 -14.547 -12.789 1 89.69 119 ASN A CA 1
ATOM 948 C C . ASN A 1 119 ? 16.844 -15.531 -13.906 1 89.69 119 ASN A C 1
ATOM 950 O O . ASN A 1 119 ? 17.672 -15.781 -14.781 1 89.69 119 ASN A O 1
ATOM 954 N N . ASP A 1 120 ? 15.703 -16.031 -13.906 1 86.94 120 ASP A N 1
ATOM 955 C CA . ASP A 1 120 ? 15.344 -16.984 -14.969 1 86.94 120 ASP A CA 1
ATOM 956 C C . ASP A 1 120 ? 15.242 -16.266 -16.312 1 86.94 120 ASP A C 1
ATOM 958 O O . ASP A 1 120 ? 14.852 -15.102 -16.375 1 86.94 120 ASP A O 1
ATOM 962 N N . GLU A 1 121 ? 15.625 -17 -17.297 1 83.69 121 GLU A N 1
ATOM 963 C CA . GLU A 1 121 ? 15.594 -16.453 -18.656 1 83.69 121 GLU A CA 1
ATOM 964 C C . GLU A 1 121 ? 14.156 -16.203 -19.109 1 83.69 121 GLU A C 1
ATOM 966 O O . GLU A 1 121 ? 13.891 -15.25 -19.844 1 83.69 121 GLU A O 1
ATOM 971 N N . ASP A 1 122 ? 13.289 -17 -18.656 1 91.62 122 ASP A N 1
ATOM 972 C CA . ASP A 1 122 ? 11.891 -16.875 -19.047 1 91.62 122 ASP A CA 1
ATOM 973 C C . ASP A 1 122 ? 11.141 -15.906 -18.125 1 91.62 122 ASP A C 1
ATOM 975 O O . ASP A 1 122 ? 11.062 -16.125 -16.906 1 91.62 122 ASP A O 1
ATOM 979 N N . PHE A 1 123 ? 10.633 -14.852 -18.75 1 94 123 PHE A N 1
ATOM 980 C CA . PHE A 1 123 ? 9.883 -13.844 -18.016 1 94 123 PHE A CA 1
ATOM 981 C C . PHE A 1 123 ? 8.391 -13.93 -18.328 1 94 123 PHE A C 1
ATOM 983 O O . PHE A 1 123 ? 7.879 -13.164 -19.141 1 94 123 PHE A O 1
ATOM 990 N N . ASN A 1 124 ? 7.766 -14.836 -17.703 1 94.19 124 ASN A N 1
ATOM 991 C CA . ASN A 1 124 ? 6.324 -14.984 -17.875 1 94.19 124 ASN A CA 1
ATOM 992 C C . ASN A 1 124 ? 5.617 -15.219 -16.547 1 94.19 124 ASN A C 1
ATOM 994 O O . ASN A 1 124 ? 6.266 -15.484 -15.531 1 94.19 124 ASN A O 1
ATOM 998 N N . GLN A 1 125 ? 4.359 -15.117 -16.578 1 95.25 125 GLN A N 1
ATOM 999 C CA . GLN A 1 125 ? 3.549 -15.188 -15.367 1 95.25 125 GLN A CA 1
ATOM 1000 C C . GLN A 1 125 ? 3.814 -16.484 -14.602 1 95.25 125 GLN A C 1
ATOM 1002 O O . GLN A 1 125 ? 3.994 -16.453 -13.383 1 95.25 125 GLN A O 1
ATOM 1007 N N . GLU A 1 126 ? 3.857 -17.578 -15.352 1 91.69 126 GLU A N 1
ATOM 1008 C CA . GLU A 1 126 ? 4.023 -18.891 -14.734 1 91.69 126 GLU A CA 1
ATOM 1009 C C . GLU A 1 126 ? 5.336 -18.969 -13.953 1 91.69 126 GLU A C 1
ATOM 1011 O O . GLU A 1 126 ? 5.348 -19.375 -12.789 1 91.69 126 GLU A O 1
ATOM 1016 N N . LYS A 1 127 ? 6.391 -18.641 -14.57 1 94.31 127 LYS A N 1
ATOM 1017 C CA . LYS A 1 127 ? 7.707 -18.734 -13.938 1 94.31 127 LYS A CA 1
ATOM 1018 C C . LYS A 1 127 ? 7.824 -17.734 -12.781 1 94.31 127 LYS A C 1
ATOM 1020 O O . LYS A 1 127 ? 8.453 -18.047 -11.766 1 94.31 127 LYS A O 1
ATOM 1025 N N . LEU A 1 128 ? 7.254 -16.578 -12.898 1 97.75 128 LEU A N 1
ATOM 1026 C CA . LEU A 1 128 ? 7.25 -15.602 -11.82 1 97.75 128 LEU A CA 1
ATOM 1027 C C . LEU A 1 128 ? 6.48 -16.125 -10.609 1 97.75 128 LEU A C 1
ATOM 1029 O O . LEU A 1 128 ? 6.898 -15.93 -9.469 1 97.75 128 LEU A O 1
ATOM 1033 N N . GLN A 1 129 ? 5.398 -16.734 -10.898 1 96.81 129 GLN A N 1
ATOM 1034 C CA . GLN A 1 129 ? 4.617 -17.297 -9.805 1 96.81 129 GLN A CA 1
ATOM 1035 C C . GLN A 1 129 ? 5.395 -18.406 -9.094 1 96.81 129 GLN A C 1
ATOM 1037 O O . GLN A 1 129 ? 5.363 -18.5 -7.867 1 96.81 129 GLN A O 1
ATOM 1042 N N . LYS A 1 130 ? 6.051 -19.25 -9.828 1 93.5 130 LYS A N 1
ATOM 1043 C CA . LYS A 1 130 ? 6.887 -20.281 -9.219 1 93.5 130 LYS A CA 1
ATOM 1044 C C . LYS A 1 130 ? 7.988 -19.672 -8.367 1 93.5 130 LYS A C 1
ATOM 1046 O O . LYS A 1 130 ? 8.297 -20.172 -7.285 1 93.5 130 LYS A O 1
ATOM 1051 N N . PHE A 1 131 ? 8.555 -18.578 -8.844 1 96.5 131 PHE A N 1
ATOM 1052 C CA . PHE A 1 131 ? 9.562 -17.828 -8.109 1 96.5 131 PHE A CA 1
ATOM 1053 C C . PHE A 1 131 ? 9.023 -17.359 -6.762 1 96.5 131 PHE A C 1
ATOM 1055 O O . PHE A 1 131 ? 9.688 -17.516 -5.734 1 96.5 131 PHE A O 1
ATOM 1062 N N . VAL A 1 132 ? 7.812 -16.828 -6.762 1 97.62 132 VAL A N 1
ATOM 1063 C CA . VAL A 1 132 ? 7.172 -16.344 -5.543 1 97.62 132 VAL A CA 1
ATOM 1064 C C . VAL A 1 132 ? 6.914 -17.5 -4.59 1 97.62 132 VAL A C 1
ATOM 1066 O O . VAL A 1 132 ? 7.27 -17.438 -3.41 1 97.62 132 VAL A O 1
ATOM 1069 N N . VAL A 1 133 ? 6.355 -18.547 -5.133 1 95 133 VAL A N 1
ATOM 1070 C CA . VAL A 1 133 ? 5.98 -19.688 -4.32 1 95 133 VAL A CA 1
ATOM 1071 C C . VAL A 1 133 ? 7.23 -20.312 -3.688 1 95 133 VAL A C 1
ATOM 1073 O O . VAL A 1 133 ? 7.246 -20.594 -2.49 1 95 133 VAL A O 1
ATOM 1076 N N . LYS A 1 134 ? 8.242 -20.406 -4.453 1 92.06 134 LYS A N 1
ATOM 1077 C CA . LYS A 1 134 ? 9.484 -21.031 -4.012 1 92.06 134 LYS A CA 1
ATOM 1078 C C . LYS A 1 134 ? 10.078 -20.297 -2.812 1 92.06 134 LYS A C 1
ATOM 1080 O O . LYS A 1 134 ? 10.531 -20.922 -1.853 1 92.06 134 LYS A O 1
ATOM 1085 N N . HIS A 1 135 ? 10 -19 -2.807 1 95.12 135 HIS A N 1
ATOM 1086 C CA . HIS A 1 135 ? 10.75 -18.234 -1.819 1 95.12 135 HIS A CA 1
ATOM 1087 C C . HIS A 1 135 ? 9.852 -17.75 -0.687 1 95.12 135 HIS A C 1
ATOM 1089 O O . HIS A 1 135 ? 10.336 -17.266 0.335 1 95.12 135 HIS A O 1
ATOM 1095 N N . SER A 1 136 ? 8.562 -17.922 -0.823 1 95.44 136 SER A N 1
ATOM 1096 C CA . SER A 1 136 ? 7.656 -17.391 0.192 1 95.44 136 SER A CA 1
ATOM 1097 C C . SER A 1 136 ? 7.129 -18.5 1.093 1 95.44 136 SER A C 1
ATOM 1099 O O . SER A 1 136 ? 6.473 -18.234 2.102 1 95.44 136 SER A O 1
ATOM 1101 N N . LYS A 1 137 ? 7.348 -19.734 0.857 1 88.62 137 LYS A N 1
ATOM 1102 C CA . LYS A 1 137 ? 6.676 -20.891 1.437 1 88.62 137 LYS A CA 1
ATOM 1103 C C . LYS A 1 137 ? 6.836 -20.922 2.953 1 88.62 137 LYS A C 1
ATOM 1105 O O . LYS A 1 137 ? 5.941 -21.375 3.668 1 88.62 137 LYS A O 1
ATOM 1110 N N . GLU A 1 138 ? 7.898 -20.422 3.492 1 89.12 138 GLU A N 1
ATOM 1111 C CA . GLU A 1 138 ? 8.148 -20.5 4.926 1 89.12 138 GLU A CA 1
ATOM 1112 C C . GLU A 1 138 ? 7.32 -19.469 5.688 1 89.12 138 GLU A C 1
ATOM 1114 O O . GLU A 1 138 ? 6.996 -19.672 6.859 1 89.12 138 GLU A O 1
ATOM 1119 N N . ILE A 1 139 ? 6.938 -18.406 5.02 1 94 139 ILE A N 1
ATOM 1120 C CA . ILE A 1 139 ? 6.324 -17.297 5.746 1 94 139 ILE A CA 1
ATOM 1121 C C . ILE A 1 139 ? 4.859 -17.172 5.336 1 94 139 ILE A C 1
ATOM 1123 O O . ILE A 1 139 ? 4.039 -16.656 6.102 1 94 139 ILE A O 1
ATOM 1127 N N . LEU A 1 140 ? 4.574 -17.578 4.141 1 95 140 LEU A N 1
ATOM 1128 C CA . LEU A 1 140 ? 3.252 -17.406 3.549 1 95 140 LEU A CA 1
ATOM 1129 C C . LEU A 1 140 ? 2.979 -18.469 2.49 1 95 140 LEU A C 1
ATOM 1131 O O . LEU A 1 140 ? 3.719 -18.578 1.51 1 95 140 LEU A O 1
ATOM 1135 N N . TYR A 1 141 ? 1.937 -19.219 2.705 1 92.81 141 TYR A N 1
ATOM 1136 C CA . TYR A 1 141 ? 1.572 -20.156 1.647 1 92.81 141 TYR A CA 1
ATOM 1137 C C . TYR A 1 141 ? 0.895 -19.438 0.49 1 92.81 141 TYR A C 1
ATOM 1139 O O . TYR A 1 141 ? -0.15 -18.797 0.669 1 92.81 141 TYR A O 1
ATOM 1147 N N . ILE A 1 142 ? 1.503 -19.469 -0.579 1 93.56 142 ILE A N 1
ATOM 1148 C CA . ILE A 1 142 ? 0.94 -19.016 -1.849 1 93.56 142 ILE A CA 1
ATOM 1149 C C . ILE A 1 142 ? 0.901 -20.188 -2.834 1 93.56 142 ILE A C 1
ATOM 1151 O O . ILE A 1 142 ? 1.946 -20.703 -3.242 1 93.56 142 ILE A O 1
ATOM 1155 N N . GLY A 1 143 ? -0.186 -20.609 -3.146 1 91.62 143 GLY A N 1
ATOM 1156 C CA . GLY A 1 143 ? -0.298 -21.734 -4.055 1 91.62 143 GLY A CA 1
ATOM 1157 C C . GLY A 1 143 ? -0.227 -21.344 -5.516 1 91.62 143 GLY A C 1
ATOM 1158 O O . GLY A 1 143 ? -0.52 -20.188 -5.867 1 91.62 143 GLY A O 1
ATOM 1159 N N . LEU A 1 144 ? 0.232 -22.312 -6.395 1 93.94 144 LEU A N 1
ATOM 1160 C CA . LEU A 1 144 ? 0.09 -22.172 -7.84 1 93.94 144 LEU A CA 1
ATOM 1161 C C . LEU A 1 144 ? -1.341 -22.469 -8.273 1 93.94 144 LEU A C 1
ATOM 1163 O O . LEU A 1 144 ? -2.119 -23.047 -7.516 1 93.94 144 LEU A O 1
ATOM 1167 N N . PRO A 1 145 ? -1.667 -21.906 -9.438 1 92.25 145 PRO A N 1
ATOM 1168 C CA . PRO A 1 145 ? -3.02 -22.219 -9.906 1 92.25 145 PRO A CA 1
ATOM 1169 C C . PRO A 1 145 ? -3.332 -23.703 -9.859 1 92.25 145 PRO A C 1
ATOM 1171 O O . PRO A 1 145 ? -2.529 -24.531 -10.328 1 92.25 145 PRO A O 1
ATOM 1174 N N . GLY A 1 146 ? -4.48 -24.031 -9.148 1 93.81 146 GLY A N 1
ATOM 1175 C CA . GLY A 1 146 ? -4.93 -25.422 -9.109 1 93.81 146 GLY A CA 1
ATOM 1176 C C . GLY A 1 146 ? -4.477 -26.156 -7.859 1 93.81 146 GLY A C 1
ATOM 1177 O O . GLY A 1 146 ? -4.977 -27.234 -7.555 1 93.81 146 GLY A O 1
ATOM 1178 N N . THR A 1 147 ? -3.584 -25.594 -7.113 1 95.06 147 THR A N 1
ATOM 1179 C CA . THR A 1 147 ? -3.066 -26.266 -5.93 1 95.06 147 THR A CA 1
ATOM 1180 C C . THR A 1 147 ? -3.943 -25.984 -4.715 1 95.06 147 THR A C 1
ATOM 1182 O O . THR A 1 147 ? -4.684 -25 -4.695 1 95.06 147 THR A O 1
ATOM 1185 N N . LEU A 1 148 ? -3.855 -26.891 -3.822 1 95.44 148 LEU A N 1
ATOM 1186 C CA . LEU A 1 148 ? -4.625 -26.828 -2.586 1 95.44 148 LEU A CA 1
ATOM 1187 C C . LEU A 1 148 ? -3.709 -26.938 -1.37 1 95.44 148 LEU A C 1
ATOM 1189 O O . LEU A 1 148 ? -2.91 -27.875 -1.274 1 95.44 148 LEU A O 1
ATOM 1193 N N . GLU A 1 149 ? -3.902 -26.109 -0.47 1 93.81 149 GLU A N 1
ATOM 1194 C CA . GLU A 1 149 ? -2.979 -25.969 0.65 1 93.81 149 GLU A CA 1
ATOM 1195 C C . GLU A 1 149 ? -2.826 -27.266 1.42 1 93.81 149 GLU A C 1
ATOM 1197 O O . GLU A 1 149 ? -1.71 -27.75 1.618 1 93.81 149 GLU A O 1
ATOM 1202 N N . LYS A 1 150 ? -3.959 -27.875 1.843 1 95.56 150 LYS A N 1
ATOM 1203 C CA . LYS A 1 150 ? -3.898 -29.094 2.641 1 95.56 150 LYS A CA 1
ATOM 1204 C C . LYS A 1 150 ? -3.273 -30.234 1.85 1 95.56 150 LYS A C 1
ATOM 1206 O O . LYS A 1 150 ? -2.488 -31.016 2.393 1 95.56 150 LYS A O 1
ATOM 1211 N N . PHE A 1 151 ? -3.555 -30.328 0.59 1 97.44 151 PHE A N 1
ATOM 1212 C CA . PHE A 1 151 ? -3.006 -31.375 -0.255 1 97.44 151 PHE A CA 1
ATOM 1213 C C . PHE A 1 151 ? -1.521 -31.156 -0.515 1 97.44 151 PHE A C 1
ATOM 1215 O O . PHE A 1 151 ? -0.748 -32.094 -0.619 1 97.44 151 PHE A O 1
ATOM 1222 N N . ASP A 1 152 ? -1.162 -29.906 -0.631 1 95.31 152 ASP A N 1
ATOM 1223 C CA . ASP A 1 152 ? 0.253 -29.578 -0.787 1 95.31 152 ASP A CA 1
ATOM 1224 C C . ASP A 1 152 ? 1.065 -30.094 0.403 1 95.31 152 ASP A C 1
ATOM 1226 O O . ASP A 1 152 ? 2.164 -30.625 0.23 1 95.31 152 ASP A O 1
ATOM 1230 N N . GLY A 1 153 ? 0.533 -29.906 1.578 1 94.56 153 GLY A N 1
ATOM 1231 C CA . GLY A 1 153 ? 1.184 -30.422 2.768 1 94.56 153 GLY A CA 1
ATOM 1232 C C . GLY A 1 153 ? 1.363 -31.938 2.736 1 94.56 153 GLY A C 1
ATOM 1233 O O . GLY A 1 153 ? 2.453 -32.438 3.012 1 94.56 153 GLY A O 1
ATOM 1234 N N . LEU A 1 154 ? 0.301 -32.594 2.352 1 97.38 154 LEU A N 1
ATOM 1235 C CA . LEU A 1 154 ? 0.341 -34.062 2.273 1 97.38 154 LEU A CA 1
ATOM 1236 C C . LEU A 1 154 ? 1.321 -34.5 1.198 1 97.38 154 LEU A C 1
ATOM 1238 O O . LEU A 1 154 ? 2.033 -35.5 1.384 1 97.38 154 LEU A O 1
ATOM 1242 N N . ALA A 1 155 ? 1.282 -33.781 0.13 1 96.81 155 ALA A N 1
ATOM 1243 C CA . ALA A 1 155 ? 2.189 -34.125 -0.965 1 96.81 155 ALA A CA 1
ATOM 1244 C C . ALA A 1 155 ? 3.646 -34 -0.526 1 96.81 155 ALA A C 1
ATOM 1246 O O . ALA A 1 155 ? 4.469 -34.844 -0.853 1 96.81 155 ALA A O 1
ATOM 1247 N N . SER A 1 156 ? 3.955 -33 0.147 1 93.31 156 SER A N 1
ATOM 1248 C CA . SER A 1 156 ? 5.309 -32.781 0.661 1 93.31 156 SER A CA 1
ATOM 1249 C C . SER A 1 156 ? 5.695 -33.906 1.628 1 93.31 156 SER A C 1
ATOM 1251 O O . SER A 1 156 ? 6.805 -34.438 1.556 1 93.31 156 SER A O 1
ATOM 1253 N N . GLU A 1 157 ? 4.805 -34.219 2.51 1 95.5 157 GLU A N 1
ATOM 1254 C CA . GLU A 1 157 ? 5.02 -35.312 3.445 1 95.5 157 GLU A CA 1
ATOM 1255 C C . GLU A 1 157 ? 5.238 -36.625 2.705 1 95.5 157 GLU A C 1
ATOM 1257 O O . GLU A 1 157 ? 6.137 -37.406 3.051 1 95.5 157 GLU A O 1
ATOM 1262 N N . PHE A 1 158 ? 4.441 -36.844 1.715 1 97.31 158 PHE A N 1
ATOM 1263 C CA . PHE A 1 158 ? 4.5 -38.062 0.904 1 97.31 158 PHE A CA 1
ATOM 1264 C C . PHE A 1 158 ? 5.848 -38.156 0.203 1 97.31 158 PHE A C 1
ATOM 1266 O O . PHE A 1 158 ? 6.445 -39.25 0.169 1 97.31 158 PHE A O 1
ATOM 1273 N N . ALA A 1 159 ? 6.254 -37.062 -0.269 1 94 159 ALA A N 1
ATOM 1274 C CA . ALA A 1 159 ? 7.5 -37.062 -1.032 1 94 159 ALA A CA 1
ATOM 1275 C C . ALA A 1 159 ? 8.695 -37.312 -0.128 1 94 159 ALA A C 1
ATOM 1277 O O . ALA A 1 159 ? 9.672 -37.938 -0.55 1 94 159 ALA A O 1
ATOM 1278 N N . LYS A 1 160 ? 8.633 -36.906 1.082 1 93 160 LYS A N 1
ATOM 1279 C CA . LYS A 1 160 ? 9.75 -37.062 2.014 1 93 160 LYS A CA 1
ATOM 1280 C C . LYS A 1 160 ? 9.75 -38.438 2.664 1 93 160 LYS A C 1
ATOM 1282 O O . LYS A 1 160 ? 10.781 -38.906 3.154 1 93 160 LYS A O 1
ATOM 1287 N N . GLU A 1 161 ? 8.625 -39 2.66 1 94.31 161 GLU A N 1
ATOM 1288 C CA . GLU A 1 161 ? 8.453 -40.281 3.338 1 94.31 161 GLU A CA 1
ATOM 1289 C C . GLU A 1 161 ? 9.031 -41.438 2.514 1 94.31 161 GLU A C 1
ATOM 1291 O O . GLU A 1 161 ? 8.836 -41.5 1.297 1 94.31 161 GLU A O 1
ATOM 1296 N N . LYS A 1 162 ? 9.773 -42.344 3.232 1 90.75 162 LYS A N 1
ATOM 1297 C CA . LYS A 1 162 ? 10.406 -43.469 2.539 1 90.75 162 LYS A CA 1
ATOM 1298 C C . LYS A 1 162 ? 9.641 -44.781 2.764 1 90.75 162 LYS A C 1
ATOM 1300 O O . LYS A 1 162 ? 9.703 -45.688 1.938 1 90.75 162 LYS A O 1
ATOM 1305 N N . SER A 1 163 ? 8.867 -44.844 3.773 1 94.75 163 SER A N 1
ATOM 1306 C CA . SER A 1 163 ? 8.117 -46.062 4.109 1 94.75 163 SER A CA 1
ATOM 1307 C C . SER A 1 163 ? 6.848 -46.188 3.27 1 94.75 163 SER A C 1
ATOM 1309 O O . SER A 1 163 ? 6.023 -45.25 3.252 1 94.75 163 SER A O 1
ATOM 1311 N N . VAL A 1 164 ? 6.758 -47.344 2.654 1 95.19 164 VAL A N 1
ATOM 1312 C CA . VAL A 1 164 ? 5.586 -47.562 1.82 1 95.19 164 VAL A CA 1
ATOM 1313 C C . VAL A 1 164 ? 4.324 -47.531 2.68 1 95.19 164 VAL A C 1
ATOM 1315 O O . VAL A 1 164 ? 3.299 -47 2.27 1 95.19 164 VAL A O 1
ATOM 1318 N N . ASP A 1 165 ? 4.422 -48.062 3.852 1 97 165 ASP A N 1
ATOM 1319 C CA . ASP A 1 165 ? 3.262 -48.094 4.738 1 97 165 ASP A CA 1
ATOM 1320 C C . ASP A 1 165 ? 2.84 -46.719 5.168 1 97 165 ASP A C 1
ATOM 1322 O O . ASP A 1 165 ? 1.646 -46.406 5.219 1 97 165 ASP A O 1
ATOM 1326 N N . LYS A 1 166 ? 3.809 -45.938 5.445 1 97.25 166 LYS A N 1
ATOM 1327 C CA . LYS A 1 166 ? 3.51 -44.562 5.855 1 97.25 166 LYS A CA 1
ATOM 1328 C C . LYS A 1 166 ? 2.955 -43.75 4.688 1 97.25 166 LYS A C 1
ATOM 1330 O O . LYS A 1 166 ? 2.082 -42.906 4.879 1 97.25 166 LYS A O 1
ATOM 1335 N N . ARG A 1 167 ? 3.443 -43.969 3.523 1 97.75 167 ARG A N 1
ATOM 1336 C CA . ARG A 1 167 ? 2.928 -43.281 2.332 1 97.75 167 ARG A CA 1
ATOM 1337 C C . ARG A 1 167 ? 1.477 -43.688 2.07 1 97.75 167 ARG A C 1
ATOM 1339 O O . ARG A 1 167 ? 0.671 -42.844 1.65 1 97.75 167 ARG A O 1
ATOM 1346 N N . LYS A 1 168 ? 1.143 -44.938 2.34 1 97.94 168 LYS A N 1
ATOM 1347 C CA . LYS A 1 168 ? -0.239 -45.375 2.184 1 97.94 168 LYS A CA 1
ATOM 1348 C C . LYS A 1 168 ? -1.162 -44.688 3.17 1 97.94 168 LYS A C 1
ATOM 1350 O O . LYS A 1 168 ? -2.316 -44.375 2.848 1 97.94 168 LYS A O 1
ATOM 1355 N N . GLU A 1 169 ? -0.603 -44.438 4.289 1 98.19 169 GLU A N 1
ATOM 1356 C CA . GLU A 1 169 ? -1.382 -43.719 5.281 1 98.19 169 GLU A CA 1
ATOM 1357 C C . GLU A 1 169 ? -1.652 -42.281 4.828 1 98.19 169 GLU A C 1
ATOM 1359 O O . GLU A 1 169 ? -2.754 -41.75 5.02 1 98.19 169 GLU A O 1
ATOM 1364 N N . ILE A 1 170 ? -0.587 -41.656 4.297 1 98.25 170 ILE A N 1
ATOM 1365 C CA . ILE A 1 170 ? -0.732 -40.312 3.787 1 98.25 170 ILE A CA 1
ATOM 1366 C C . ILE A 1 170 ? -1.759 -40.281 2.658 1 98.25 170 ILE A C 1
ATOM 1368 O O . ILE A 1 170 ? -2.592 -39.375 2.584 1 98.25 170 ILE A O 1
ATOM 1372 N N . LEU A 1 171 ? -1.721 -41.281 1.764 1 98.25 171 LEU A N 1
ATOM 1373 C CA . LEU A 1 171 ? -2.678 -41.406 0.67 1 98.25 171 LEU A CA 1
ATOM 1374 C C . LEU A 1 171 ? -4.102 -41.5 1.204 1 98.25 171 LEU A C 1
ATOM 1376 O O . LEU A 1 171 ? -5.02 -40.875 0.662 1 98.25 171 LEU A O 1
ATOM 1380 N N . LEU A 1 172 ? -4.258 -42.25 2.277 1 98.06 172 LEU A N 1
ATOM 1381 C CA . LEU A 1 172 ? -5.582 -42.406 2.875 1 98.06 172 LEU A CA 1
ATOM 1382 C C . LEU A 1 172 ? -6.082 -41.062 3.408 1 98.06 172 LEU A C 1
ATOM 1384 O O . LEU A 1 172 ? -7.266 -40.75 3.271 1 98.06 172 LEU A O 1
ATOM 1388 N N . ARG A 1 173 ? -5.199 -40.281 4.07 1 98 173 ARG A N 1
ATOM 1389 C CA . ARG A 1 173 ? -5.559 -38.969 4.551 1 98 173 ARG A CA 1
ATOM 1390 C C . ARG A 1 173 ? -5.973 -38.062 3.398 1 98 173 ARG A C 1
ATOM 1392 O O . ARG A 1 173 ? -6.93 -37.281 3.52 1 98 173 ARG A O 1
ATOM 1399 N N . ALA A 1 174 ? -5.32 -38.188 2.268 1 98.5 174 ALA A N 1
ATOM 1400 C CA . ALA A 1 174 ? -5.629 -37.406 1.088 1 98.5 174 ALA A CA 1
ATOM 1401 C C . ALA A 1 174 ? -6.973 -37.781 0.49 1 98.5 174 ALA A C 1
ATOM 1403 O O . ALA A 1 174 ? -7.742 -36.938 0.046 1 98.5 174 ALA A O 1
ATOM 1404 N N . GLU A 1 175 ? -7.234 -39.062 0.486 1 98.06 175 GLU A N 1
ATOM 1405 C CA . GLU A 1 175 ? -8.508 -39.562 -0.034 1 98.06 175 GLU A CA 1
ATOM 1406 C C . GLU A 1 175 ? -9.68 -39.062 0.81 1 98.06 175 GLU A C 1
ATOM 1408 O O . GLU A 1 175 ? -10.719 -38.688 0.272 1 98.06 175 GLU A O 1
ATOM 1413 N N . LYS A 1 176 ? -9.477 -39.062 2.062 1 97.75 176 LYS A N 1
ATOM 1414 C CA . LYS A 1 176 ? -10.523 -38.594 2.953 1 97.75 176 LYS A CA 1
ATOM 1415 C C . LYS A 1 176 ? -10.781 -37.094 2.727 1 97.75 176 LYS A C 1
ATOM 1417 O O . LYS A 1 176 ? -11.93 -36.656 2.727 1 97.75 176 LYS A O 1
ATOM 1422 N N . LEU A 1 177 ? -9.68 -36.406 2.582 1 97 177 LEU A N 1
ATOM 1423 C CA . LEU A 1 177 ? -9.805 -34.969 2.301 1 97 177 LEU A CA 1
ATOM 1424 C C . LEU A 1 177 ? -10.523 -34.719 0.979 1 97 177 LEU A C 1
ATOM 1426 O O . LEU A 1 177 ? -11.281 -33.781 0.844 1 97 177 LEU A O 1
ATOM 1430 N N . TRP A 1 178 ? -10.219 -35.562 0.024 1 97.25 178 TRP A N 1
ATOM 1431 C CA . TRP A 1 178 ? -10.859 -35.469 -1.284 1 97.25 178 TRP A CA 1
ATOM 1432 C C . TRP A 1 178 ? -12.359 -35.688 -1.168 1 97.25 178 TRP A C 1
ATOM 1434 O O . TRP A 1 178 ? -13.156 -35 -1.807 1 97.25 178 TRP A O 1
ATOM 1444 N N . ASP A 1 179 ? -12.719 -36.594 -0.29 1 95.62 179 ASP A N 1
ATOM 1445 C CA . ASP A 1 179 ? -14.125 -36.969 -0.117 1 95.62 179 ASP A CA 1
ATOM 1446 C C . ASP A 1 179 ? -14.945 -35.812 0.415 1 95.62 179 ASP A C 1
ATOM 1448 O O . ASP A 1 179 ? -16.125 -35.688 0.105 1 95.62 179 ASP A O 1
ATOM 1452 N N . VAL A 1 180 ? -14.328 -34.969 1.134 1 94 180 VAL A N 1
ATOM 1453 C CA . VAL A 1 180 ? -15.094 -33.906 1.78 1 94 180 VAL A CA 1
ATOM 1454 C C . VAL A 1 180 ? -14.883 -32.594 1.038 1 94 180 VAL A C 1
ATOM 1456 O O . VAL A 1 180 ? -15.406 -31.562 1.444 1 94 180 VAL A O 1
ATOM 1459 N N . SER A 1 181 ? -14.047 -32.656 0.058 1 92.31 181 SER A N 1
ATOM 1460 C CA . SER A 1 181 ? -13.805 -31.453 -0.716 1 92.31 181 SER A CA 1
ATOM 1461 C C . SER A 1 181 ? -15.047 -31.031 -1.495 1 92.31 181 SER A C 1
ATOM 1463 O O . SER A 1 181 ? -15.742 -31.875 -2.062 1 92.31 181 SER A O 1
ATOM 1465 N N . GLU A 1 182 ? -15.336 -29.797 -1.394 1 90.19 182 GLU A N 1
ATOM 1466 C CA . GLU A 1 182 ? -16.5 -29.281 -2.092 1 90.19 182 GLU A CA 1
ATOM 1467 C C . GLU A 1 182 ? -16.094 -28.359 -3.238 1 90.19 182 GLU A C 1
ATOM 1469 O O . GLU A 1 182 ? -15.117 -27.625 -3.133 1 90.19 182 GLU A O 1
ATOM 1474 N N . GLY A 1 183 ? -16.891 -28.453 -4.375 1 91.5 183 GLY A N 1
ATOM 1475 C CA . GLY A 1 183 ? -16.609 -27.656 -5.559 1 91.5 183 GLY A CA 1
ATOM 1476 C C . GLY A 1 183 ? -15.938 -28.438 -6.668 1 91.5 183 GLY A C 1
ATOM 1477 O O . GLY A 1 183 ? -15.016 -29.219 -6.41 1 91.5 183 GLY A O 1
ATOM 1478 N N . LYS A 1 184 ? -16.328 -28.234 -7.855 1 92.62 184 LYS A N 1
ATOM 1479 C CA . LYS A 1 184 ? -15.859 -29 -9.008 1 92.62 184 LYS A CA 1
ATOM 1480 C C . LYS A 1 184 ? -14.352 -28.844 -9.203 1 92.62 184 LYS A C 1
ATOM 1482 O O . LYS A 1 184 ? -13.641 -29.844 -9.375 1 92.62 184 LYS A O 1
ATOM 1487 N N . GLN A 1 185 ? -13.875 -27.656 -9.125 1 91.12 185 GLN A N 1
ATOM 1488 C CA . GLN A 1 185 ? -12.461 -27.406 -9.375 1 91.12 185 GLN A CA 1
ATOM 1489 C C . GLN A 1 185 ? -11.594 -28 -8.273 1 91.12 185 GLN A C 1
ATOM 1491 O O . GLN A 1 185 ? -10.547 -28.594 -8.547 1 91.12 185 GLN A O 1
ATOM 1496 N N . LYS A 1 186 ? -11.984 -27.844 -7.098 1 94.38 186 LYS A N 1
ATOM 1497 C CA . LYS A 1 186 ? -11.234 -28.406 -5.977 1 94.38 186 LYS A CA 1
ATOM 1498 C C . LYS A 1 186 ? -11.211 -29.938 -6.043 1 94.38 186 LYS A C 1
ATOM 1500 O O . LYS A 1 186 ? -10.195 -30.562 -5.746 1 94.38 186 LYS A O 1
ATOM 1505 N N . GLN A 1 187 ? -12.328 -30.422 -6.395 1 95.44 187 GLN A N 1
ATOM 1506 C CA . GLN A 1 187 ? -12.43 -31.859 -6.516 1 95.44 187 GLN A CA 1
ATOM 1507 C C . GLN A 1 187 ? -11.484 -32.406 -7.59 1 95.44 187 GLN A C 1
ATOM 1509 O O . GLN A 1 187 ? -10.836 -33.438 -7.398 1 95.44 187 GLN A O 1
ATOM 1514 N N . LYS A 1 188 ? -11.508 -31.688 -8.617 1 95.5 188 LYS A N 1
ATOM 1515 C CA . LYS A 1 188 ? -10.617 -32.094 -9.711 1 95.5 188 LYS A CA 1
ATOM 1516 C C . LYS A 1 188 ? -9.156 -32.031 -9.273 1 95.5 188 LYS A C 1
ATOM 1518 O O . LYS A 1 188 ? -8.391 -32.969 -9.562 1 95.5 188 LYS A O 1
ATOM 1523 N N . SER A 1 189 ? -8.805 -31 -8.602 1 96.69 189 SER A N 1
ATOM 1524 C CA . SER A 1 189 ? -7.438 -30.859 -8.109 1 96.69 189 SER A CA 1
ATOM 1525 C C . SER A 1 189 ? -7.102 -31.953 -7.094 1 96.69 189 SER A C 1
ATOM 1527 O O . SER A 1 189 ? -6.035 -32.562 -7.164 1 96.69 189 SER A O 1
ATOM 1529 N N . ALA A 1 190 ? -8.039 -32.156 -6.223 1 97.62 190 ALA A N 1
ATOM 1530 C CA . ALA A 1 190 ? -7.855 -33.188 -5.207 1 97.62 190 ALA A CA 1
ATOM 1531 C C . ALA A 1 190 ? -7.617 -34.562 -5.848 1 97.62 190 ALA A C 1
ATOM 1533 O O . ALA A 1 190 ? -6.738 -35.312 -5.422 1 97.62 190 ALA A O 1
ATOM 1534 N N . GLU A 1 191 ? -8.414 -34.812 -6.785 1 97.38 191 GLU A N 1
ATOM 1535 C CA . GLU A 1 191 ? -8.281 -36.062 -7.516 1 97.38 191 GLU A CA 1
ATOM 1536 C C . GLU A 1 191 ? -6.879 -36.219 -8.102 1 97.38 191 GLU A C 1
ATOM 1538 O O . GLU A 1 191 ? -6.297 -37.312 -8.047 1 97.38 191 GLU A O 1
ATOM 1543 N N . MET A 1 192 ? -6.395 -35.156 -8.602 1 97 192 MET A N 1
ATOM 1544 C CA . MET A 1 192 ? -5.078 -35.188 -9.227 1 97 192 MET A CA 1
ATOM 1545 C C . MET A 1 192 ? -3.996 -35.5 -8.195 1 97 192 MET A C 1
ATOM 1547 O O . MET A 1 192 ? -3.066 -36.25 -8.477 1 97 192 MET A O 1
ATOM 1551 N N . TYR A 1 193 ? -4.102 -34.938 -7.031 1 98 193 TYR A N 1
ATOM 1552 C CA . TYR A 1 193 ? -3.162 -35.25 -5.961 1 98 193 TYR A CA 1
ATOM 1553 C C . TYR A 1 193 ? -3.188 -36.719 -5.617 1 98 193 TYR A C 1
ATOM 1555 O O . TYR A 1 193 ? -2.143 -37.375 -5.566 1 98 193 TYR A O 1
ATOM 1563 N N . VAL A 1 194 ? -4.375 -37.219 -5.406 1 98.12 194 VAL A N 1
ATOM 1564 C CA . VAL A 1 194 ? -4.578 -38.594 -4.965 1 98.12 194 VAL A CA 1
ATOM 1565 C C . VAL A 1 194 ? -4.074 -39.562 -6.035 1 98.12 194 VAL A C 1
ATOM 1567 O O . VAL A 1 194 ? -3.361 -40.5 -5.73 1 98.12 194 VAL A O 1
ATOM 1570 N N . LYS A 1 195 ? -4.426 -39.281 -7.234 1 97.5 195 LYS A N 1
ATOM 1571 C CA . LYS A 1 195 ? -3.99 -40.125 -8.336 1 97.5 195 LYS A CA 1
ATOM 1572 C C . LYS A 1 195 ? -2.471 -40.125 -8.461 1 97.5 195 LYS A C 1
ATOM 1574 O O . LYS A 1 195 ? -1.867 -41.156 -8.773 1 97.5 195 LYS A O 1
ATOM 1579 N N . SER A 1 196 ? -1.894 -39.031 -8.273 1 97.81 196 SER A N 1
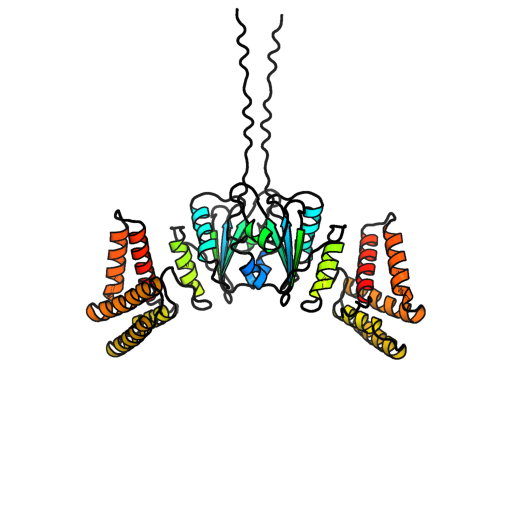ATOM 1580 C CA . SER A 1 196 ? -0.439 -38.938 -8.352 1 97.81 196 SER A CA 1
ATOM 1581 C C . SER A 1 196 ? 0.228 -39.75 -7.258 1 97.81 196 SER A C 1
ATOM 1583 O O . SER A 1 196 ? 1.207 -40.469 -7.516 1 97.81 196 SER A O 1
ATOM 1585 N N . MET A 1 197 ? -0.346 -39.688 -6.086 1 97.94 197 MET A N 1
ATOM 1586 C CA . MET A 1 197 ? 0.181 -40.5 -5 1 97.94 197 MET A CA 1
ATOM 1587 C C . MET A 1 197 ? 0.021 -42 -5.309 1 97.94 197 MET A C 1
ATOM 1589 O O . MET A 1 197 ? 0.95 -42.781 -5.105 1 97.94 197 MET A O 1
ATOM 1593 N N . ARG A 1 198 ? -1.163 -42.375 -5.848 1 97.88 198 ARG A N 1
ATOM 1594 C CA . ARG A 1 198 ? -1.429 -43.75 -6.203 1 97.88 198 ARG A CA 1
ATOM 1595 C C . ARG A 1 198 ? -0.443 -44.25 -7.258 1 97.88 198 ARG A C 1
ATOM 1597 O O . ARG A 1 198 ? 0.112 -45.344 -7.133 1 97.88 198 ARG A O 1
ATOM 1604 N N . LYS A 1 199 ? -0.253 -43.469 -8.203 1 97.31 199 LYS A N 1
ATOM 1605 C CA . LYS A 1 199 ? 0.657 -43.812 -9.289 1 97.31 199 LYS A CA 1
ATOM 1606 C C . LYS A 1 199 ? 2.094 -43.938 -8.781 1 97.31 199 LYS A C 1
ATOM 1608 O O . LYS A 1 199 ? 2.85 -44.781 -9.227 1 97.31 199 LYS A O 1
ATOM 1613 N N . ALA A 1 200 ? 2.451 -43.031 -7.91 1 96.62 200 ALA A N 1
ATOM 1614 C CA . ALA A 1 200 ? 3.801 -43.094 -7.355 1 96.62 200 ALA A CA 1
ATOM 1615 C C . ALA A 1 200 ? 4.016 -44.344 -6.531 1 96.62 200 ALA A C 1
ATOM 1617 O O . ALA A 1 200 ? 5.117 -44.906 -6.523 1 96.62 200 ALA A O 1
ATOM 1618 N N . LEU A 1 201 ? 2.984 -44.781 -5.809 1 96.38 201 LEU A N 1
ATOM 1619 C CA . LEU A 1 201 ? 3.072 -46 -5.023 1 96.38 201 LEU A CA 1
ATOM 1620 C C . LEU A 1 201 ? 3.18 -47.219 -5.934 1 96.38 201 LEU A C 1
ATOM 1622 O O . LEU A 1 201 ? 3.838 -48.219 -5.586 1 96.38 201 LEU A O 1
ATOM 1626 N N . GLU A 1 202 ? 2.598 -47.094 -7.105 1 95.38 202 GLU A N 1
ATOM 1627 C CA . GLU A 1 202 ? 2.58 -48.188 -8.07 1 95.38 202 GLU A CA 1
ATOM 1628 C C . GLU A 1 202 ? 3.871 -48.25 -8.883 1 95.38 202 GLU A C 1
ATOM 1630 O O . GLU A 1 202 ? 4.438 -49.312 -9.109 1 95.38 202 GLU A O 1
ATOM 1635 N N . LYS A 1 203 ? 4.387 -47.062 -9.312 1 95.19 203 LYS A N 1
ATOM 1636 C CA . LYS A 1 203 ? 5.461 -47.031 -10.305 1 95.19 203 LYS A CA 1
ATOM 1637 C C . LYS A 1 203 ? 6.758 -46.5 -9.68 1 95.19 203 LYS A C 1
ATOM 1639 O O . LYS A 1 203 ? 7.816 -46.562 -10.312 1 95.19 203 LYS A O 1
ATOM 1644 N N . GLY A 1 204 ? 6.664 -46.062 -8.461 1 93.44 204 GLY A N 1
ATOM 1645 C CA . GLY A 1 204 ? 7.84 -45.5 -7.836 1 93.44 204 GLY A CA 1
ATOM 1646 C C . GLY A 1 204 ? 7.926 -44 -8.008 1 93.44 204 GLY A C 1
ATOM 1647 O O . GLY A 1 204 ? 7.141 -43.406 -8.758 1 93.44 204 GLY A O 1
ATOM 1648 N N . ASP A 1 205 ? 8.891 -43.375 -7.453 1 92.31 205 ASP A N 1
ATOM 1649 C CA . ASP A 1 205 ? 9.023 -41.906 -7.406 1 92.31 205 ASP A CA 1
ATOM 1650 C C . ASP A 1 205 ? 9.43 -41.344 -8.773 1 92.31 205 ASP A C 1
ATOM 1652 O O . ASP A 1 205 ? 9.305 -40.156 -9.016 1 92.31 205 ASP A O 1
ATOM 1656 N N . GLU A 1 206 ? 10.016 -42.188 -9.602 1 93.44 206 GLU A N 1
ATOM 1657 C CA . GLU A 1 206 ? 10.367 -41.75 -10.953 1 93.44 206 GLU A CA 1
ATOM 1658 C C . GLU A 1 206 ? 9.148 -41.281 -11.711 1 93.44 206 GLU A C 1
ATOM 1660 O O . GLU A 1 206 ? 9.273 -40.531 -12.695 1 93.44 206 GLU A O 1
ATOM 1665 N N . PHE A 1 207 ? 8.008 -41.688 -11.211 1 95.62 207 PHE A N 1
ATOM 1666 C CA . PHE A 1 207 ? 6.75 -41.312 -11.836 1 95.62 207 PHE A CA 1
ATOM 1667 C C . PHE A 1 207 ? 6.629 -39.781 -11.945 1 95.62 207 PHE A C 1
ATOM 1669 O O . PHE A 1 207 ? 6.191 -39.281 -12.969 1 95.62 207 PHE A O 1
ATOM 1676 N N . PHE A 1 208 ? 6.949 -39.094 -10.898 1 94.69 208 PHE A N 1
ATOM 1677 C CA . PHE A 1 208 ? 6.781 -37.625 -10.875 1 94.69 208 PHE A CA 1
ATOM 1678 C C . PHE A 1 208 ? 7.602 -36.969 -11.977 1 94.69 208 PHE A C 1
ATOM 1680 O O . PHE A 1 208 ? 7.105 -36.094 -12.688 1 94.69 208 PHE A O 1
ATOM 1687 N N . HIS A 1 209 ? 8.773 -37.438 -12.109 1 93 209 HIS A N 1
ATOM 1688 C CA . HIS A 1 209 ? 9.656 -36.906 -13.141 1 93 209 HIS A CA 1
ATOM 1689 C C . HIS A 1 209 ? 9.164 -37.25 -14.539 1 93 209 HIS A C 1
ATOM 1691 O O . HIS A 1 209 ? 9.078 -36.375 -15.414 1 93 209 HIS A O 1
ATOM 1697 N N . THR A 1 210 ? 8.836 -38.5 -14.766 1 95.5 210 THR A N 1
ATOM 1698 C CA . THR A 1 210 ? 8.398 -39 -16.078 1 95.5 210 THR A CA 1
ATOM 1699 C C . THR A 1 210 ? 7.09 -38.312 -16.484 1 95.5 210 THR A C 1
ATOM 1701 O O . THR A 1 210 ? 6.906 -37.969 -17.656 1 95.5 210 THR A O 1
ATOM 1704 N N . GLU A 1 211 ? 6.191 -38.219 -15.508 1 95.81 211 GLU A N 1
ATOM 1705 C CA . GLU A 1 211 ? 4.91 -37.562 -15.781 1 95.81 211 GLU A CA 1
ATOM 1706 C C . GLU A 1 211 ? 5.098 -36.094 -16.141 1 95.81 211 GLU A C 1
ATOM 1708 O O . GLU A 1 211 ? 4.422 -35.594 -17.031 1 95.81 211 GLU A O 1
ATOM 1713 N N . THR A 1 212 ? 5.93 -35.406 -15.469 1 95.12 212 THR A N 1
ATOM 1714 C CA . THR A 1 212 ? 6.215 -34 -15.758 1 95.12 212 THR A CA 1
ATOM 1715 C C . THR A 1 212 ? 6.742 -33.844 -17.188 1 95.12 212 THR A C 1
ATOM 1717 O O . THR A 1 212 ? 6.297 -32.969 -17.922 1 95.12 212 THR A O 1
ATOM 1720 N N . ILE A 1 213 ? 7.645 -34.688 -17.625 1 95.06 213 ILE A N 1
ATOM 1721 C CA . ILE A 1 213 ? 8.211 -34.656 -18.969 1 95.06 213 ILE A CA 1
ATOM 1722 C C . ILE A 1 213 ? 7.109 -34.906 -20 1 95.06 213 ILE A C 1
ATOM 1724 O O . ILE A 1 213 ? 7.02 -34.219 -21 1 95.06 213 ILE A O 1
ATOM 1728 N N . ARG A 1 214 ? 6.41 -35.906 -19.656 1 96.62 214 ARG A N 1
ATOM 1729 C CA . ARG A 1 214 ? 5.336 -36.281 -20.578 1 96.62 214 ARG A CA 1
ATOM 1730 C C . ARG A 1 214 ? 4.395 -35.094 -20.797 1 96.62 214 ARG A C 1
ATOM 1732 O O . ARG A 1 214 ? 4.098 -34.719 -21.938 1 96.62 214 ARG A O 1
ATOM 1739 N N . ILE A 1 215 ? 3.928 -34.5 -19.719 1 96 215 ILE A N 1
ATOM 1740 C CA . ILE A 1 215 ? 2.969 -33.406 -19.812 1 96 215 ILE A CA 1
ATOM 1741 C C . ILE A 1 215 ? 3.59 -32.219 -20.562 1 96 215 ILE A C 1
ATOM 1743 O O . ILE A 1 215 ? 2.93 -31.609 -21.406 1 96 215 ILE A O 1
ATOM 1747 N N . ASN A 1 216 ? 4.816 -31.906 -20.281 1 93.62 216 ASN A N 1
ATOM 1748 C CA . ASN A 1 216 ? 5.496 -30.812 -21 1 93.62 216 ASN A CA 1
ATOM 1749 C C . ASN A 1 216 ? 5.551 -31.078 -22.5 1 93.62 216 ASN A C 1
ATOM 1751 O O . ASN A 1 216 ? 5.434 -30.141 -23.297 1 93.62 216 ASN A O 1
ATOM 1755 N N . ASN A 1 217 ? 5.734 -32.344 -22.906 1 94.5 217 ASN A N 1
ATOM 1756 C CA . ASN A 1 217 ? 5.77 -32.719 -24.312 1 94.5 217 ASN A CA 1
ATOM 1757 C C . ASN A 1 217 ? 4.398 -32.531 -24.969 1 94.5 217 ASN A C 1
ATOM 1759 O O . ASN A 1 217 ? 4.301 -32.062 -26.094 1 94.5 217 ASN A O 1
ATOM 1763 N N . VAL A 1 218 ? 3.434 -32.938 -24.219 1 94.5 218 VAL A N 1
ATOM 1764 C CA . VAL A 1 218 ? 2.076 -32.844 -24.75 1 94.5 218 VAL A CA 1
ATOM 1765 C C . VAL A 1 218 ? 1.71 -31.359 -24.922 1 94.5 218 VAL A C 1
ATOM 1767 O O . VAL A 1 218 ? 1.039 -31 -25.891 1 94.5 218 VAL A O 1
ATOM 1770 N N . LEU A 1 219 ? 2.164 -30.562 -24.047 1 93 219 LEU A N 1
ATOM 1771 C CA . LEU A 1 219 ? 1.839 -29.141 -24.031 1 93 219 LEU A CA 1
ATOM 1772 C C . LEU A 1 219 ? 2.428 -28.438 -25.25 1 93 219 LEU A C 1
ATOM 1774 O O . LEU A 1 219 ? 1.969 -27.359 -25.641 1 93 219 LEU A O 1
ATOM 1778 N N . LYS A 1 220 ? 3.391 -29 -25.906 1 90.56 220 LYS A N 1
ATOM 1779 C CA . LYS A 1 220 ? 4.027 -28.422 -27.094 1 90.56 220 LYS A CA 1
ATOM 1780 C C . LYS A 1 220 ? 3.16 -28.609 -28.328 1 90.56 220 LYS A C 1
ATOM 1782 O O . LYS A 1 220 ? 3.355 -27.938 -29.344 1 90.56 220 LYS A O 1
ATOM 1787 N N . GLY A 1 221 ? 2.309 -29.469 -28.266 1 89.81 221 GLY A N 1
ATOM 1788 C CA . GLY A 1 221 ? 1.422 -29.719 -29.391 1 89.81 221 GLY A CA 1
ATOM 1789 C C . GLY A 1 221 ? 0.187 -28.844 -29.391 1 89.81 221 GLY A C 1
ATOM 1790 O O . GLY A 1 221 ? 0.028 -28 -28.516 1 89.81 221 GLY A O 1
ATOM 1791 N N . SER A 1 222 ? -0.577 -28.891 -30.469 1 91.75 222 SER A N 1
ATOM 1792 C CA . SER A 1 222 ? -1.808 -28.125 -30.594 1 91.75 222 SER A CA 1
ATOM 1793 C C . SER A 1 222 ? -2.934 -28.734 -29.766 1 91.75 222 SER A C 1
ATOM 1795 O O . SER A 1 222 ? -3.139 -29.953 -29.781 1 91.75 222 SER A O 1
ATOM 1797 N N . MET A 1 223 ? -3.564 -27.891 -28.906 1 94.62 223 MET A N 1
ATOM 1798 C CA . MET A 1 223 ? -4.699 -28.328 -28.094 1 94.62 223 MET A CA 1
ATOM 1799 C C . MET A 1 223 ? -5.594 -27.156 -27.734 1 94.62 223 MET A C 1
ATOM 1801 O O . MET A 1 223 ? -5.285 -26.016 -28.062 1 94.62 223 MET A O 1
ATOM 1805 N N . THR A 1 224 ? -6.707 -27.484 -27.203 1 93.44 224 THR A N 1
ATOM 1806 C CA . THR A 1 224 ? -7.637 -26.438 -26.797 1 93.44 224 THR A CA 1
ATOM 1807 C C . THR A 1 224 ? -7.105 -25.703 -25.562 1 93.44 224 THR A C 1
ATOM 1809 O O . THR A 1 224 ? -6.23 -26.203 -24.859 1 93.44 224 THR A O 1
ATOM 1812 N N . GLN A 1 225 ? -7.586 -24.5 -25.375 1 91.75 225 GLN A N 1
ATOM 1813 C CA . GLN A 1 225 ? -7.164 -23.719 -24.219 1 91.75 225 GLN A CA 1
ATOM 1814 C C . GLN A 1 225 ? -7.555 -24.391 -22.922 1 91.75 225 GLN A C 1
ATOM 1816 O O . GLN A 1 225 ? -6.82 -24.328 -21.922 1 91.75 225 GLN A O 1
ATOM 1821 N N . GLU A 1 226 ? -8.648 -24.969 -23.047 1 92.75 226 GLU A N 1
ATOM 1822 C CA . GLU A 1 226 ? -9.133 -25.672 -21.859 1 92.75 226 GLU A CA 1
ATOM 1823 C C . GLU A 1 226 ? -8.203 -26.812 -21.469 1 92.75 226 GLU A C 1
ATOM 1825 O O . GLU A 1 226 ? -7.848 -26.953 -20.297 1 92.75 226 GLU A O 1
ATOM 1830 N N . LYS A 1 227 ? -7.82 -27.578 -22.422 1 94 227 LYS A N 1
ATOM 1831 C CA . LYS A 1 227 ? -6.914 -28.703 -22.188 1 94 227 LYS A CA 1
ATOM 1832 C C . LYS A 1 227 ? -5.551 -28.203 -21.703 1 94 227 LYS A C 1
ATOM 1834 O O . LYS A 1 227 ? -4.945 -28.812 -20.812 1 94 227 LYS A O 1
ATOM 1839 N N . LYS A 1 228 ? -5.121 -27.234 -22.281 1 94.06 228 LYS A N 1
ATOM 1840 C CA . LYS A 1 228 ? -3.844 -26.641 -21.875 1 94.06 228 LYS A CA 1
ATOM 1841 C C . LYS A 1 228 ? -3.873 -26.203 -20.422 1 94.06 228 LYS A C 1
ATOM 1843 O O . LYS A 1 228 ? -2.91 -26.422 -19.688 1 94.06 228 LYS A O 1
ATOM 1848 N N . ALA A 1 229 ? -4.938 -25.594 -20.062 1 91.94 229 ALA A N 1
ATOM 1849 C CA . ALA A 1 229 ? -5.105 -25.141 -18.688 1 91.94 229 ALA A CA 1
ATOM 1850 C C . ALA A 1 229 ? -5.094 -26.328 -17.719 1 91.94 229 ALA A C 1
ATOM 1852 O O . ALA A 1 229 ? -4.473 -26.266 -16.656 1 91.94 229 ALA A O 1
ATOM 1853 N N . ASP A 1 230 ? -5.746 -27.312 -18.156 1 93.69 230 ASP A N 1
ATOM 1854 C CA . ASP A 1 230 ? -5.809 -28.516 -17.328 1 93.69 230 ASP A CA 1
ATOM 1855 C C . ASP A 1 230 ? -4.422 -29.109 -17.109 1 93.69 230 ASP A C 1
ATOM 1857 O O . ASP A 1 230 ? -4.074 -29.516 -16 1 93.69 230 ASP A O 1
ATOM 1861 N N . LEU A 1 231 ? -3.701 -29.203 -18.156 1 95 231 LEU A N 1
ATOM 1862 C CA . LEU A 1 231 ? -2.361 -29.766 -18.078 1 95 231 LEU A CA 1
ATOM 1863 C C . LEU A 1 231 ? -1.431 -28.891 -17.266 1 95 231 LEU A C 1
ATOM 1865 O O . LEU A 1 231 ? -0.567 -29.391 -16.547 1 95 231 LEU A O 1
ATOM 1869 N N . SER A 1 232 ? -1.639 -27.609 -17.375 1 93.62 232 SER A N 1
ATOM 1870 C CA . SER A 1 232 ? -0.842 -26.688 -16.578 1 93.62 232 SER A CA 1
ATOM 1871 C C . SER A 1 232 ? -1.104 -26.859 -15.094 1 93.62 232 SER A C 1
ATOM 1873 O O . SER A 1 232 ? -0.175 -26.812 -14.281 1 93.62 232 SER A O 1
ATOM 1875 N N . VAL A 1 233 ? -2.326 -27.031 -14.789 1 94.62 233 VAL A N 1
ATOM 1876 C CA . VAL A 1 233 ? -2.717 -27.266 -13.398 1 94.62 233 VAL A CA 1
ATOM 1877 C C . VAL A 1 233 ? -2.051 -28.531 -12.883 1 94.62 233 VAL A C 1
ATOM 1879 O O . VAL A 1 233 ? -1.545 -28.562 -11.758 1 94.62 233 VAL A O 1
ATOM 1882 N N . ARG A 1 234 ? -2.057 -29.531 -13.727 1 95.31 234 ARG A N 1
ATOM 1883 C CA . ARG A 1 234 ? -1.44 -30.797 -13.344 1 95.31 234 ARG A CA 1
ATOM 1884 C C . ARG A 1 234 ? 0.052 -30.625 -13.078 1 95.31 234 ARG A C 1
ATOM 1886 O O . ARG A 1 234 ? 0.587 -31.188 -12.117 1 95.31 234 ARG A O 1
ATOM 1893 N N . LEU A 1 235 ? 0.653 -29.922 -13.875 1 95.06 235 LEU A N 1
ATOM 1894 C CA . LEU A 1 235 ? 2.074 -29.656 -13.695 1 95.06 235 LEU A CA 1
ATOM 1895 C C . LEU A 1 235 ? 2.328 -28.922 -12.383 1 95.06 235 LEU A C 1
ATOM 1897 O O . LEU A 1 235 ? 3.285 -29.234 -11.672 1 95.06 235 LEU A O 1
ATOM 1901 N N . ASN A 1 236 ? 1.497 -27.984 -12.062 1 95.38 236 ASN A N 1
ATOM 1902 C CA . ASN A 1 236 ? 1.617 -27.234 -10.82 1 95.38 236 ASN A CA 1
ATOM 1903 C C . ASN A 1 236 ? 1.475 -28.141 -9.594 1 95.38 236 ASN A C 1
ATOM 1905 O O . ASN A 1 236 ? 2.219 -28 -8.625 1 95.38 236 ASN A O 1
ATOM 1909 N N . ILE A 1 237 ? 0.547 -29.016 -9.711 1 96.62 237 ILE A N 1
ATOM 1910 C CA . ILE A 1 237 ? 0.302 -29.938 -8.602 1 96.62 237 ILE A CA 1
ATOM 1911 C C . ILE A 1 237 ? 1.51 -30.859 -8.414 1 96.62 237 ILE A C 1
ATOM 1913 O O . ILE A 1 237 ? 1.929 -31.125 -7.285 1 96.62 237 ILE A O 1
ATOM 1917 N N . LEU A 1 238 ? 2.092 -31.312 -9.5 1 95.94 238 LEU A N 1
ATOM 1918 C CA . LEU A 1 238 ? 3.244 -32.219 -9.43 1 95.94 238 LEU A CA 1
ATOM 1919 C C . LEU A 1 238 ? 4.422 -31.531 -8.742 1 95.94 238 LEU A C 1
ATOM 1921 O O . LEU A 1 238 ? 5.258 -32.188 -8.125 1 95.94 238 LEU A O 1
ATOM 1925 N N . GLU A 1 239 ? 4.406 -30.203 -8.812 1 92.19 239 GLU A N 1
ATOM 1926 C CA . GLU A 1 239 ? 5.465 -29.422 -8.156 1 92.19 239 GLU A CA 1
ATOM 1927 C C . GLU A 1 239 ? 5.434 -29.625 -6.645 1 92.19 239 GLU A C 1
ATOM 1929 O O . GLU A 1 239 ? 6.469 -29.516 -5.98 1 92.19 239 GLU A O 1
ATOM 1934 N N . SER A 1 240 ? 4.328 -29.953 -6.117 1 93.06 240 SER A N 1
ATOM 1935 C CA . SER A 1 240 ? 4.152 -30.094 -4.676 1 93.06 240 SER A CA 1
ATOM 1936 C C . SER A 1 240 ? 4.844 -31.359 -4.16 1 93.06 240 SER A C 1
ATOM 1938 O O . SER A 1 240 ? 5.051 -31.516 -2.955 1 93.06 240 SER A O 1
ATOM 1940 N N . PHE A 1 241 ? 5.184 -32.219 -5.074 1 95.06 241 PHE A N 1
ATOM 1941 C CA . PHE A 1 241 ? 5.777 -33.5 -4.68 1 95.06 241 PHE A CA 1
ATOM 1942 C C . PHE A 1 241 ? 7.297 -33.438 -4.785 1 95.06 241 PHE A C 1
ATOM 1944 O O . PHE A 1 241 ? 7.98 -34.438 -4.535 1 95.06 241 PHE A O 1
ATOM 1951 N N . LYS A 1 242 ? 7.75 -32.312 -5.18 1 87.38 242 LYS A N 1
ATOM 1952 C CA . LYS A 1 242 ? 9.195 -32.156 -5.293 1 87.38 242 LYS A CA 1
ATOM 1953 C C . LYS A 1 242 ? 9.828 -31.891 -3.932 1 87.38 242 LYS A C 1
ATOM 1955 O O . LYS A 1 242 ? 9.336 -31.062 -3.166 1 87.38 242 LYS A O 1
ATOM 1960 N N . VAL A 1 243 ? 10.766 -32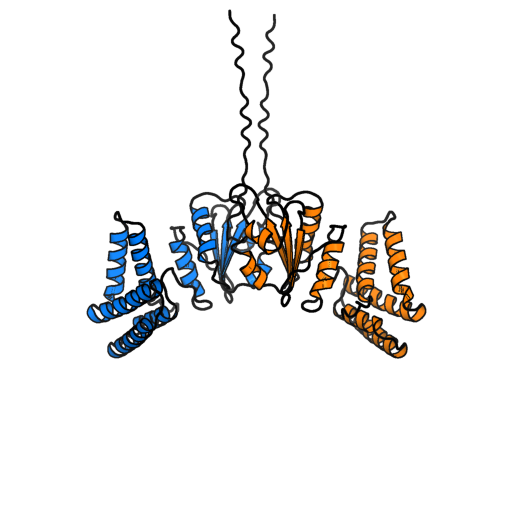.781 -3.678 1 77.25 243 VAL A N 1
ATOM 1961 C CA . VAL A 1 243 ? 11.484 -32.594 -2.418 1 77.25 243 VAL A CA 1
ATOM 1962 C C . VAL A 1 243 ? 12.531 -31.516 -2.562 1 77.25 243 VAL A C 1
ATOM 1964 O O . VAL A 1 243 ? 13.312 -31.516 -3.516 1 77.25 243 VAL A O 1
ATOM 1967 N N . GLN A 1 244 ? 12.312 -30.328 -2.023 1 66.5 244 GLN A N 1
ATOM 1968 C CA . GLN A 1 244 ? 13.312 -29.266 -2.088 1 66.5 244 GLN A CA 1
ATOM 1969 C C . GLN A 1 244 ? 14.555 -29.625 -1.282 1 66.5 244 GLN A C 1
ATOM 1971 O O . GLN A 1 244 ? 14.453 -30.172 -0.178 1 66.5 244 GLN A O 1
ATOM 1976 N N . PRO A 1 245 ? 15.75 -29.672 -1.982 1 53.81 245 PRO A N 1
ATOM 1977 C CA . PRO A 1 245 ? 16.969 -29.969 -1.234 1 53.81 245 PRO A CA 1
ATOM 1978 C C . PRO A 1 245 ? 17.109 -29.109 0.028 1 53.81 245 PRO A C 1
ATOM 1980 O O . PRO A 1 245 ? 16.641 -27.969 0.065 1 53.81 245 PRO A O 1
ATOM 1983 N N . ASP A 1 246 ? 17.094 -29.609 1.237 1 46.06 246 ASP A N 1
ATOM 1984 C CA . ASP A 1 246 ? 17.484 -28.922 2.461 1 46.06 246 ASP A CA 1
ATOM 1985 C C . ASP A 1 246 ? 18.594 -27.906 2.191 1 46.06 246 ASP A C 1
ATOM 1987 O O . ASP A 1 246 ? 19.609 -28.25 1.565 1 46.06 246 ASP A O 1
ATOM 1991 N N . GLU A 1 247 ? 18.469 -26.719 1.666 1 41.25 247 GLU A N 1
ATOM 1992 C CA . GLU A 1 247 ? 19.656 -25.891 1.683 1 41.25 247 GLU A CA 1
ATOM 1993 C C . GLU A 1 247 ? 20.422 -26.047 2.992 1 41.25 247 GLU A C 1
ATOM 1995 O O . GLU A 1 247 ? 19.859 -25.859 4.074 1 41.25 247 GLU A O 1
ATOM 2000 N N . LEU A 1 248 ? 21.422 -26.859 3.061 1 32.12 248 LEU A N 1
ATOM 2001 C CA . LEU A 1 248 ? 22.469 -26.703 4.062 1 32.12 248 LEU A CA 1
ATOM 2002 C C . LEU A 1 248 ? 23.094 -25.312 3.963 1 32.12 248 LEU A C 1
ATOM 2004 O O . LEU A 1 248 ? 23.25 -24.766 2.865 1 32.12 248 LEU A O 1
ATOM 2008 N N . MET B 1 1 ? 9.906 37.531 -61.219 1 30.97 1 MET B N 1
ATOM 2009 C CA . MET B 1 1 ? 8.875 37.188 -60.25 1 30.97 1 MET B CA 1
ATOM 2010 C C . MET B 1 1 ? 9.32 36.031 -59.375 1 30.97 1 MET B C 1
ATOM 2012 O O . MET B 1 1 ? 9.531 34.938 -59.844 1 30.97 1 MET B O 1
ATOM 2016 N N . PHE B 1 2 ? 10.148 36.344 -58.312 1 38.44 2 PHE B N 1
ATOM 2017 C CA . PHE B 1 2 ? 10.844 35.562 -57.312 1 38.44 2 PHE B CA 1
ATOM 2018 C C . PHE B 1 2 ? 9.852 34.781 -56.438 1 38.44 2 PHE B C 1
ATOM 2020 O O . PHE B 1 2 ? 8.922 35.344 -55.875 1 38.44 2 PHE B O 1
ATOM 2027 N N . PHE B 1 3 ? 9.539 33.469 -56.812 1 38.97 3 PHE B N 1
ATOM 2028 C CA . PHE B 1 3 ? 8.727 32.531 -56.062 1 38.97 3 PHE B CA 1
ATOM 2029 C C . PHE B 1 3 ? 9.32 32.281 -54.688 1 38.97 3 PHE B C 1
ATOM 2031 O O . PHE B 1 3 ? 10.422 31.734 -54.562 1 38.97 3 PHE B O 1
ATOM 2038 N N . ILE B 1 4 ? 9.062 33.094 -53.625 1 43.28 4 ILE B N 1
ATOM 2039 C CA . ILE B 1 4 ? 9.375 32.906 -52.219 1 43.28 4 ILE B CA 1
ATOM 2040 C C . ILE B 1 4 ? 8.672 31.641 -51.688 1 43.28 4 ILE B C 1
ATOM 2042 O O . ILE B 1 4 ? 7.441 31.562 -51.719 1 43.28 4 ILE B O 1
ATOM 2046 N N . GLN B 1 5 ? 9.219 30.375 -51.875 1 42.84 5 GLN B N 1
ATOM 2047 C CA . GLN B 1 5 ? 8.773 29.141 -51.25 1 42.84 5 GLN B CA 1
ATOM 2048 C C . GLN B 1 5 ? 8.703 29.312 -49.719 1 42.84 5 GLN B C 1
ATOM 2050 O O . GLN B 1 5 ? 9.695 29.672 -49.094 1 42.84 5 GLN B O 1
ATOM 2055 N N . THR B 1 6 ? 7.555 29.656 -49.188 1 42.59 6 THR B N 1
ATOM 2056 C CA . THR B 1 6 ? 7.281 29.672 -47.75 1 42.59 6 THR B CA 1
ATOM 2057 C C . THR B 1 6 ? 7.504 28.281 -47.156 1 42.59 6 THR B C 1
ATOM 2059 O O . THR B 1 6 ? 6.898 27.297 -47.594 1 42.59 6 THR B O 1
ATOM 2062 N N . LEU B 1 7 ? 8.695 27.922 -46.719 1 42.34 7 LEU B N 1
ATOM 2063 C CA . LEU B 1 7 ? 9.016 26.75 -45.906 1 42.34 7 LEU B CA 1
ATOM 2064 C C . LEU B 1 7 ? 8.172 26.719 -44.625 1 42.34 7 LEU B C 1
ATOM 2066 O O . LEU B 1 7 ? 8.273 27.609 -43.781 1 42.34 7 LEU B O 1
ATOM 2070 N N . SER B 1 8 ? 6.992 26.109 -44.719 1 39.78 8 SER B N 1
ATOM 2071 C CA . SER B 1 8 ? 6.199 25.859 -43.531 1 39.78 8 SER B CA 1
ATOM 2072 C C . SER B 1 8 ? 6.922 24.906 -42.562 1 39.78 8 SER B C 1
ATOM 2074 O O . SER B 1 8 ? 7.273 23.781 -42.938 1 39.78 8 SER B O 1
ATOM 2076 N N . VAL B 1 9 ? 7.707 25.406 -41.594 1 43.66 9 VAL B N 1
ATOM 2077 C CA . VAL B 1 9 ? 8.289 24.672 -40.469 1 43.66 9 VAL B CA 1
ATOM 2078 C C . VAL B 1 9 ? 7.18 24 -39.688 1 43.66 9 VAL B C 1
ATOM 2080 O O . VAL B 1 9 ? 6.324 24.672 -39.094 1 43.66 9 VAL B O 1
ATOM 2083 N N . PHE B 1 10 ? 6.816 22.781 -40.062 1 41.31 10 PHE B N 1
ATOM 2084 C CA . PHE B 1 10 ? 5.98 21.922 -39.219 1 41.31 10 PHE B CA 1
ATOM 2085 C C . PHE B 1 10 ? 6.625 21.703 -37.875 1 41.31 10 PHE B C 1
ATOM 2087 O O . PHE B 1 10 ? 7.672 21.062 -37.781 1 41.31 10 PHE B O 1
ATOM 2094 N N . VAL B 1 11 ? 6.477 22.609 -36.906 1 40.53 11 VAL B N 1
ATOM 2095 C CA . VAL B 1 11 ? 6.852 22.406 -35.5 1 40.53 11 VAL B CA 1
ATOM 2096 C C . VAL B 1 11 ? 6.121 21.188 -34.938 1 40.53 11 VAL B C 1
ATOM 2098 O O . VAL B 1 11 ? 4.898 21.203 -34.781 1 40.53 11 VAL B O 1
ATOM 2101 N N . LEU B 1 12 ? 6.59 20 -35.156 1 39.84 12 LEU B N 1
ATOM 2102 C CA . LEU B 1 12 ? 6.188 18.797 -34.438 1 39.84 12 LEU B CA 1
ATOM 2103 C C . LEU B 1 12 ? 6.219 19.031 -32.938 1 39.84 12 LEU B C 1
ATOM 2105 O O . LEU B 1 12 ? 7.289 19.219 -32.375 1 39.84 12 LEU B O 1
ATOM 2109 N N . CYS B 1 13 ? 5.117 19.5 -32.406 1 36.31 13 CYS B N 1
ATOM 2110 C CA . CYS B 1 13 ? 4.875 19.578 -30.953 1 36.31 13 CYS B CA 1
ATOM 2111 C C . CYS B 1 13 ? 4.977 18.219 -30.312 1 36.31 13 CYS B C 1
ATOM 2113 O O . CYS B 1 13 ? 4.121 17.359 -30.516 1 36.31 13 CYS B O 1
ATOM 2115 N N . PHE B 1 14 ? 6.129 17.719 -30.031 1 38.59 14 PHE B N 1
ATOM 2116 C CA . PHE B 1 14 ? 6.344 16.609 -29.109 1 38.59 14 PHE B CA 1
ATOM 2117 C C . PHE B 1 14 ? 5.637 16.859 -27.781 1 38.59 14 PHE B C 1
ATOM 2119 O O . PHE B 1 14 ? 6.043 17.719 -27.016 1 38.59 14 PHE B O 1
ATOM 2126 N N . CYS B 1 15 ? 4.32 16.703 -27.734 1 39.91 15 CYS B N 1
ATOM 2127 C CA . CYS B 1 15 ? 3.582 16.672 -26.484 1 39.91 15 CYS B CA 1
ATOM 2128 C C . CYS B 1 15 ? 4.172 15.648 -25.531 1 39.91 15 CYS B C 1
ATOM 2130 O O . CYS B 1 15 ? 4.055 14.438 -25.75 1 39.91 15 CYS B O 1
ATOM 2132 N N . ALA B 1 16 ? 5.23 15.961 -24.922 1 38.94 16 ALA B N 1
ATOM 2133 C CA . ALA B 1 16 ? 5.746 15.195 -23.781 1 38.94 16 ALA B CA 1
ATOM 2134 C C . ALA B 1 16 ? 4.684 15.047 -22.703 1 38.94 16 ALA B C 1
ATOM 2136 O O . ALA B 1 16 ? 4.383 15.992 -21.984 1 38.94 16 ALA B O 1
ATOM 2137 N N . CYS B 1 17 ? 3.557 14.375 -22.938 1 44.25 17 CYS B N 1
ATOM 2138 C CA . CYS B 1 17 ? 2.627 14.023 -21.875 1 44.25 17 CYS B CA 1
ATOM 2139 C C . CYS B 1 17 ? 3.361 13.398 -20.703 1 44.25 17 CYS B C 1
ATOM 2141 O O . CYS B 1 17 ? 3.842 12.273 -20.781 1 44.25 17 CYS B O 1
ATOM 2143 N N . ARG B 1 18 ? 4.191 14.172 -20.062 1 40.94 18 ARG B N 1
ATOM 2144 C CA . ARG B 1 18 ? 4.914 13.75 -18.875 1 40.94 18 ARG B CA 1
ATOM 2145 C C . ARG B 1 18 ? 3.953 13.234 -17.797 1 40.94 18 ARG B C 1
ATOM 2147 O O . ARG B 1 18 ? 3.213 14.008 -17.188 1 40.94 18 ARG B O 1
ATOM 2154 N N . ALA B 1 19 ? 3.193 12.078 -17.984 1 49.78 19 ALA B N 1
ATOM 2155 C CA . ALA B 1 19 ? 2.457 11.523 -16.844 1 49.78 19 ALA B CA 1
ATOM 2156 C C . ALA B 1 19 ? 3.332 11.469 -15.602 1 49.78 19 ALA B C 1
ATOM 2158 O O . ALA B 1 19 ? 4.293 10.703 -15.547 1 49.78 19 ALA B O 1
ATOM 2159 N N . THR B 1 20 ? 3.648 12.648 -14.945 1 56.06 20 THR B N 1
ATOM 2160 C CA . THR B 1 20 ? 4.527 12.648 -13.781 1 56.06 20 THR B CA 1
ATOM 2161 C C . THR B 1 20 ? 3.822 12.031 -12.57 1 56.06 20 THR B C 1
ATOM 2163 O O . THR B 1 20 ? 2.633 12.273 -12.352 1 56.06 20 THR B O 1
ATOM 2166 N N . GLN B 1 21 ? 4.113 10.898 -12.148 1 67.25 21 GLN B N 1
ATOM 2167 C CA . GLN B 1 21 ? 3.66 10.289 -10.906 1 67.25 21 GLN B CA 1
ATOM 2168 C C . GLN B 1 21 ? 3.795 11.25 -9.734 1 67.25 21 GLN B C 1
ATOM 2170 O O . GLN B 1 21 ? 4.785 11.977 -9.625 1 67.25 21 GLN B O 1
ATOM 2175 N N . SER B 1 22 ? 2.68 11.461 -8.992 1 86 22 SER B N 1
ATOM 2176 C CA . SER B 1 22 ? 2.688 12.266 -7.773 1 86 22 SER B CA 1
ATOM 2177 C C . SER B 1 22 ? 3.512 11.602 -6.676 1 86 22 SER B C 1
ATOM 2179 O O . SER B 1 22 ? 3.133 10.555 -6.152 1 86 22 SER B O 1
ATOM 2181 N N . LYS B 1 23 ? 4.609 12.219 -6.328 1 91.44 23 LYS B N 1
ATOM 2182 C CA . LYS B 1 23 ? 5.523 11.633 -5.352 1 91.44 23 LYS B CA 1
ATOM 2183 C C . LYS B 1 23 ? 4.863 11.516 -3.98 1 91.44 23 LYS B C 1
ATOM 2185 O O . LYS B 1 23 ? 4.199 12.445 -3.521 1 91.44 23 LYS B O 1
ATOM 2190 N N . GLY B 1 24 ? 4.988 10.398 -3.391 1 96.81 24 GLY B N 1
ATOM 2191 C CA . GLY B 1 24 ? 4.492 10.203 -2.039 1 96.81 24 GLY B CA 1
ATOM 2192 C C . GLY B 1 24 ? 3.027 9.805 -1.993 1 96.81 24 GLY B C 1
ATOM 2193 O O . GLY B 1 24 ? 2.453 9.648 -0.914 1 96.81 24 GLY B O 1
ATOM 2194 N N . ILE B 1 25 ? 2.488 9.672 -3.143 1 97.06 25 ILE B N 1
ATOM 2195 C CA . ILE B 1 25 ? 1.084 9.289 -3.248 1 97.06 25 ILE B CA 1
ATOM 2196 C C . ILE B 1 25 ? 0.973 7.895 -3.863 1 97.06 25 ILE B C 1
ATOM 2198 O O . ILE B 1 25 ? 1.571 7.621 -4.906 1 97.06 25 ILE B O 1
ATOM 2202 N N . VAL B 1 26 ? 0.278 7.023 -3.248 1 97.56 26 VAL B N 1
ATOM 2203 C CA . VAL B 1 26 ? 0.07 5.684 -3.791 1 97.56 26 VAL B CA 1
ATOM 2204 C C . VAL B 1 26 ? -1.188 5.668 -4.656 1 97.56 26 VAL B C 1
ATOM 2206 O O . VAL B 1 26 ? -2.281 5.98 -4.18 1 97.56 26 VAL B O 1
ATOM 2209 N N . SER B 1 27 ? -1.042 5.348 -5.879 1 96.25 27 SER B N 1
ATOM 2210 C CA . SER B 1 27 ? -2.189 5.211 -6.77 1 96.25 27 SER B CA 1
ATOM 2211 C C . SER B 1 27 ? -2.828 3.834 -6.645 1 96.25 27 SER B C 1
ATOM 2213 O O . SER B 1 27 ? -2.146 2.814 -6.777 1 96.25 27 SER B O 1
ATOM 2215 N N . LEU B 1 28 ? -4.105 3.814 -6.387 1 97.31 28 LEU B N 1
ATOM 2216 C CA . LEU B 1 28 ? -4.816 2.561 -6.172 1 97.31 28 LEU B CA 1
ATOM 2217 C C . LEU B 1 28 ? -5.871 2.346 -7.254 1 97.31 28 LEU B C 1
ATOM 2219 O O . LEU B 1 28 ? -6.359 3.307 -7.852 1 97.31 28 LEU B O 1
ATOM 2223 N N . ASP B 1 29 ? -6.137 1.119 -7.523 1 96.56 29 ASP B N 1
ATOM 2224 C CA . ASP B 1 29 ? -7.203 0.768 -8.461 1 96.56 29 ASP B CA 1
ATOM 2225 C C . ASP B 1 29 ? -8.133 -0.286 -7.859 1 96.56 29 ASP B C 1
ATOM 2227 O O . ASP B 1 29 ? -8.016 -0.628 -6.684 1 96.56 29 ASP B O 1
ATOM 2231 N N . SER B 1 30 ? -9.086 -0.767 -8.633 1 96.44 30 SER B N 1
ATOM 2232 C CA . SER B 1 30 ? -10.156 -1.644 -8.164 1 96.44 30 SER B CA 1
ATOM 2233 C C . SER B 1 30 ? -9.594 -2.957 -7.629 1 96.44 30 SER B C 1
ATOM 2235 O O . SER B 1 30 ? -10.227 -3.615 -6.797 1 96.44 30 SER B O 1
ATOM 2237 N N . LEU B 1 31 ? -8.422 -3.355 -8.039 1 96.75 31 LEU B N 1
ATOM 2238 C CA . LEU B 1 31 ? -7.84 -4.629 -7.625 1 96.75 31 LEU B CA 1
ATOM 2239 C C . LEU B 1 31 ? -7.004 -4.465 -6.363 1 96.75 31 LEU B C 1
ATOM 2241 O O . LEU B 1 31 ? -6.828 -5.418 -5.598 1 96.75 31 LEU B O 1
ATOM 2245 N N . THR B 1 32 ? -6.523 -3.229 -6.105 1 98.12 32 THR B N 1
ATOM 2246 C CA . THR B 1 32 ? -5.559 -3.051 -5.023 1 98.12 32 THR B CA 1
ATOM 2247 C C . THR B 1 32 ? -6.172 -2.258 -3.875 1 98.12 32 THR B C 1
ATOM 2249 O O . THR B 1 32 ? -5.676 -2.303 -2.746 1 98.12 32 THR B O 1
ATOM 2252 N N . PHE B 1 33 ? -7.301 -1.579 -4.059 1 98.38 33 PHE B N 1
ATOM 2253 C CA . PHE B 1 33 ? -7.867 -0.587 -3.154 1 98.38 33 PHE B CA 1
ATOM 2254 C C . PHE B 1 33 ? -8.109 -1.188 -1.774 1 98.38 33 PHE B C 1
ATOM 2256 O O . PHE B 1 33 ? -7.504 -0.76 -0.79 1 98.38 33 PHE B O 1
ATOM 2263 N N . ASP B 1 34 ? -8.852 -2.207 -1.701 1 98 34 ASP B N 1
ATOM 2264 C CA . ASP B 1 34 ? -9.242 -2.785 -0.418 1 98 34 ASP B CA 1
ATOM 2265 C C . ASP B 1 34 ? -8.047 -3.438 0.272 1 98 34 ASP B C 1
ATOM 2267 O O . ASP B 1 34 ? -7.863 -3.287 1.482 1 98 34 ASP B O 1
ATOM 2271 N N . LYS B 1 35 ? -7.27 -4.129 -0.483 1 98.06 35 LYS B N 1
ATOM 2272 C CA . LYS B 1 35 ? -6.113 -4.836 0.053 1 98.06 35 LYS B CA 1
ATOM 2273 C C . LYS B 1 35 ? -5.133 -3.871 0.714 1 98.06 35 LYS B C 1
ATOM 2275 O O . LYS B 1 35 ? -4.711 -4.09 1.853 1 98.06 35 LYS B O 1
ATOM 2280 N N . VAL B 1 36 ? -4.797 -2.791 0.033 1 98.56 36 VAL B N 1
ATOM 2281 C CA . VAL B 1 36 ? -3.799 -1.856 0.541 1 98.56 36 VAL B CA 1
ATOM 2282 C C . VAL B 1 36 ? -4.379 -1.059 1.706 1 98.56 36 VAL B C 1
ATOM 2284 O O . VAL B 1 36 ? -3.725 -0.885 2.736 1 98.56 36 VAL B O 1
ATOM 2287 N N . LEU B 1 37 ? -5.602 -0.614 1.62 1 98.06 37 LEU B N 1
ATOM 2288 C CA . LEU B 1 37 ? -6.215 0.182 2.678 1 98.06 37 LEU B CA 1
ATOM 2289 C C . LEU B 1 37 ? -6.293 -0.61 3.979 1 98.06 37 LEU B C 1
ATOM 2291 O O . LEU B 1 37 ? -6.129 -0.047 5.062 1 98.06 37 LEU B O 1
ATOM 2295 N N . SER B 1 38 ? -6.527 -1.865 3.826 1 97.75 38 SER B N 1
ATOM 2296 C CA . SER B 1 38 ? -6.723 -2.703 5.004 1 97.75 38 SER B CA 1
ATOM 2297 C C . SER B 1 38 ? -5.453 -2.777 5.848 1 97.75 38 SER B C 1
ATOM 2299 O O . SER B 1 38 ? -5.496 -3.191 7.008 1 97.75 38 SER B O 1
ATOM 2301 N N . LYS B 1 39 ? -4.359 -2.373 5.273 1 98.25 39 LYS B N 1
ATOM 2302 C CA . LYS B 1 39 ? -3.078 -2.502 5.961 1 98.25 39 LYS B CA 1
ATOM 2303 C C . LYS B 1 39 ? -2.779 -1.267 6.805 1 98.25 39 LYS B C 1
ATOM 2305 O O . LYS B 1 39 ? -1.817 -1.253 7.574 1 98.25 39 LYS B O 1
ATOM 2310 N N . PHE B 1 40 ? -3.578 -0.252 6.66 1 98.44 40 PHE B N 1
ATOM 2311 C CA . PHE B 1 40 ? -3.34 1.011 7.352 1 98.44 40 PHE B CA 1
ATOM 2312 C C . PHE B 1 40 ? -4.508 1.354 8.266 1 98.44 40 PHE B C 1
ATOM 2314 O O . PHE B 1 40 ? -5.664 1.08 7.938 1 98.44 40 PHE B O 1
ATOM 2321 N N . LYS B 1 41 ? -4.234 2.008 9.375 1 98.5 41 LYS B N 1
ATOM 2322 C CA . LYS B 1 41 ? -5.273 2.432 10.305 1 98.5 41 LYS B CA 1
ATOM 2323 C C . LYS B 1 41 ? -6.055 3.623 9.75 1 98.5 41 LYS B C 1
ATOM 2325 O O . LYS B 1 41 ? -7.258 3.748 9.992 1 98.5 41 LYS B O 1
ATOM 2330 N N . VAL B 1 42 ? -5.367 4.5 9.141 1 98.69 42 VAL B N 1
ATOM 2331 C CA . VAL B 1 42 ? -5.949 5.703 8.555 1 98.69 42 VAL B CA 1
ATOM 2332 C C . VAL B 1 42 ? -5.457 5.867 7.121 1 98.69 42 VAL B C 1
ATOM 2334 O O . VAL B 1 42 ? -4.273 5.688 6.836 1 98.69 42 VAL B O 1
ATOM 2337 N N . SER B 1 43 ? -6.344 6.109 6.188 1 98.81 43 SER B N 1
ATOM 2338 C CA . SER B 1 43 ? -5.996 6.371 4.797 1 98.81 43 SER B CA 1
ATOM 2339 C C . SER B 1 43 ? -6.75 7.582 4.254 1 98.81 43 SER B C 1
ATOM 2341 O O . SER B 1 43 ? -7.98 7.613 4.27 1 98.81 43 SER B O 1
ATOM 2343 N N . ILE B 1 44 ? -6.004 8.602 3.889 1 98.88 44 ILE B N 1
ATOM 2344 C CA . ILE B 1 44 ? -6.617 9.711 3.172 1 98.88 44 ILE B CA 1
ATOM 2345 C C . ILE B 1 44 ? -6.543 9.461 1.667 1 98.88 44 ILE B C 1
ATOM 2347 O O . ILE B 1 44 ? -5.457 9.25 1.121 1 98.88 44 ILE B O 1
ATOM 2351 N N . VAL B 1 45 ? -7.715 9.445 1.025 1 98.75 45 VAL B N 1
ATOM 2352 C CA . VAL B 1 45 ? -7.801 9.023 -0.369 1 98.75 45 VAL B CA 1
ATOM 2353 C C . VAL B 1 45 ? -8.445 10.125 -1.204 1 98.75 45 VAL B C 1
ATOM 2355 O O . VAL B 1 45 ? -9.523 10.617 -0.862 1 98.75 45 VAL B O 1
ATOM 2358 N N . LYS B 1 46 ? -7.789 10.477 -2.256 1 98 46 LYS B N 1
ATOM 2359 C CA . LYS B 1 46 ? -8.312 11.453 -3.213 1 98 46 LYS B CA 1
ATOM 2360 C C . LYS B 1 46 ? -8.836 10.758 -4.465 1 98 46 LYS B C 1
ATOM 2362 O O . LYS B 1 46 ? -8.109 10.016 -5.125 1 98 46 LYS B O 1
ATOM 2367 N N . PHE B 1 47 ? -10.109 10.891 -4.75 1 97.44 47 PHE B N 1
ATOM 2368 C CA . PHE B 1 47 ? -10.695 10.492 -6.027 1 97.44 47 PHE B CA 1
ATOM 2369 C C . PHE B 1 47 ? -10.617 11.633 -7.039 1 97.44 47 PHE B C 1
ATOM 2371 O O . PHE B 1 47 ? -11.016 12.766 -6.742 1 97.44 47 PHE B O 1
ATOM 2378 N N . ASP B 1 48 ? -10.062 11.336 -8.156 1 95.25 48 ASP B N 1
ATOM 2379 C CA . ASP B 1 48 ? -9.828 12.383 -9.148 1 95.25 48 ASP B CA 1
ATOM 2380 C C . ASP B 1 48 ? -9.727 11.797 -10.555 1 95.25 48 ASP B C 1
ATOM 2382 O O . ASP B 1 48 ? -9.812 10.578 -10.734 1 95.25 48 ASP B O 1
ATOM 2386 N N . VAL B 1 49 ? -9.555 12.664 -11.5 1 91.75 49 VAL B N 1
ATOM 2387 C CA . VAL B 1 49 ? -9.32 12.234 -12.875 1 91.75 49 VAL B CA 1
ATOM 2388 C C . VAL B 1 49 ? -7.949 11.57 -12.984 1 91.75 49 VAL B C 1
ATOM 2390 O O . VAL B 1 49 ? -7.109 11.711 -12.094 1 91.75 49 VAL B O 1
ATOM 2393 N N . SER B 1 50 ? -7.699 10.867 -13.984 1 87 50 SER B N 1
ATOM 2394 C CA . SER B 1 50 ? -6.488 10.078 -14.172 1 87 50 SER B CA 1
ATOM 2395 C C . SER B 1 50 ? -5.258 10.969 -14.289 1 87 50 SER B C 1
ATOM 2397 O O . SER B 1 50 ? -4.152 10.562 -13.914 1 87 50 SER B O 1
ATOM 2399 N N . TYR B 1 51 ? -5.375 12.18 -14.773 1 86.38 51 TYR B N 1
ATOM 2400 C CA . TYR B 1 51 ? -4.27 13.117 -14.914 1 86.38 51 TYR B CA 1
ATOM 2401 C C . TYR B 1 51 ? -4.609 14.461 -14.273 1 86.38 51 TYR B C 1
ATOM 2403 O O . TYR B 1 51 ? -4.777 15.461 -14.969 1 86.38 51 TYR B O 1
ATOM 2411 N N . PRO B 1 52 ? -4.574 14.352 -13.008 1 89.12 52 PRO B N 1
ATOM 2412 C CA . PRO B 1 52 ? -4.992 15.57 -12.312 1 89.12 52 PRO B CA 1
ATOM 2413 C C . PRO B 1 52 ? -3.963 16.688 -12.414 1 89.12 52 PRO B C 1
ATOM 2415 O O . PRO B 1 52 ? -2.773 16.422 -12.602 1 89.12 52 PRO B O 1
ATOM 2418 N N . TYR B 1 53 ? -4.461 17.859 -12.32 1 87.56 53 TYR B N 1
ATOM 2419 C CA . TYR B 1 53 ? -3.631 19.047 -12.375 1 87.56 53 TYR B CA 1
ATOM 2420 C C . TYR B 1 53 ? -4.258 20.188 -11.578 1 87.56 53 TYR B C 1
ATOM 2422 O O . TYR B 1 53 ? -5.352 20.047 -11.031 1 87.56 53 TYR B O 1
ATOM 2430 N N . GLY B 1 54 ? -3.387 21.219 -11.461 1 92.5 54 GLY B N 1
ATOM 2431 C CA . GLY B 1 54 ? -3.93 22.391 -10.789 1 92.5 54 GLY B CA 1
ATOM 2432 C C . GLY B 1 54 ? -3.518 22.5 -9.336 1 92.5 54 GLY B C 1
ATOM 2433 O O . GLY B 1 54 ? -2.793 21.625 -8.828 1 92.5 54 GLY B O 1
ATOM 2434 N N . GLU B 1 55 ? -4.004 23.5 -8.75 1 93.62 55 GLU B N 1
ATOM 2435 C CA . GLU B 1 55 ? -3.578 23.844 -7.395 1 93.62 55 GLU B CA 1
ATOM 2436 C C . GLU B 1 55 ? -4.043 22.797 -6.383 1 93.62 55 GLU B C 1
ATOM 2438 O O . GLU B 1 55 ? -3.301 22.453 -5.461 1 93.62 55 GLU B O 1
ATOM 2443 N N . LYS B 1 56 ? -5.262 22.344 -6.488 1 94.75 56 LYS B N 1
ATOM 2444 C CA . LYS B 1 56 ? -5.781 21.375 -5.531 1 94.75 56 LYS B CA 1
ATOM 2445 C C . LYS B 1 56 ? -4.965 20.094 -5.555 1 94.75 56 LYS B C 1
ATOM 2447 O O . LYS B 1 56 ? -4.688 19.5 -4.508 1 94.75 56 LYS B O 1
ATOM 2452 N N . HIS B 1 57 ? -4.641 19.719 -6.707 1 95.06 57 HIS B N 1
ATOM 2453 C CA . HIS B 1 57 ? -3.799 18.531 -6.848 1 95.06 57 HIS B CA 1
ATOM 2454 C C . HIS B 1 57 ? -2.451 18.734 -6.16 1 95.06 57 HIS B C 1
ATOM 2456 O O . HIS B 1 57 ? -2.002 17.875 -5.402 1 95.06 57 HIS B O 1
ATOM 2462 N N . GLU B 1 58 ? -1.886 19.797 -6.438 1 95.75 58 GLU B N 1
ATOM 2463 C CA . GLU B 1 58 ? -0.58 20.109 -5.859 1 95.75 58 GLU B CA 1
ATOM 2464 C C . GLU B 1 58 ? -0.644 20.125 -4.336 1 95.75 58 GLU B C 1
ATOM 2466 O O . GLU B 1 58 ? 0.273 19.656 -3.662 1 95.75 58 GLU B O 1
ATOM 2471 N N . GLU B 1 59 ? -1.675 20.703 -3.818 1 96.69 59 GLU B N 1
ATOM 2472 C CA . GLU B 1 59 ? -1.858 20.766 -2.371 1 96.69 59 GLU B CA 1
ATOM 2473 C C . GLU B 1 59 ? -1.963 19.359 -1.779 1 96.69 59 GLU B C 1
ATOM 2475 O O . GLU B 1 59 ? -1.41 19.094 -0.711 1 96.69 59 GLU B O 1
ATOM 2480 N N . PHE B 1 60 ? -2.607 18.531 -2.465 1 97.56 60 PHE B N 1
ATOM 2481 C CA . PHE B 1 60 ? -2.762 17.172 -1.981 1 97.56 60 PHE B CA 1
ATOM 2482 C C . PHE B 1 60 ? -1.427 16.438 -2.006 1 97.56 60 PHE B C 1
ATOM 2484 O O . PHE B 1 60 ? -1.111 15.68 -1.084 1 97.56 60 PHE B O 1
ATOM 2491 N N . VAL B 1 61 ? -0.702 16.625 -3.031 1 96.75 61 VAL B N 1
ATOM 2492 C CA . VAL B 1 61 ? 0.575 15.945 -3.223 1 96.75 61 VAL B CA 1
ATOM 2493 C C . VAL B 1 61 ? 1.512 16.266 -2.061 1 96.75 61 VAL B C 1
ATOM 2495 O O . VAL B 1 61 ? 2.299 15.422 -1.637 1 96.75 61 VAL B O 1
ATOM 2498 N N . LYS B 1 62 ? 1.379 17.438 -1.504 1 96.81 62 LYS B N 1
ATOM 2499 C CA . LYS B 1 62 ? 2.221 17.844 -0.385 1 96.81 62 LYS B CA 1
ATOM 2500 C C . LYS B 1 62 ? 2.027 16.922 0.818 1 96.81 62 LYS B C 1
ATOM 2502 O O . LYS B 1 62 ? 2.918 16.812 1.663 1 96.81 62 LYS B O 1
ATOM 2507 N N . LEU B 1 63 ? 0.922 16.312 0.913 1 97.75 63 LEU B N 1
ATOM 2508 C CA . LEU B 1 63 ? 0.639 15.414 2.031 1 97.75 63 LEU B CA 1
ATOM 2509 C C . LEU B 1 63 ? 1.55 14.195 1.992 1 97.75 63 LEU B C 1
ATOM 2511 O O . LEU B 1 63 ? 1.87 13.617 3.035 1 97.75 63 LEU B O 1
ATOM 2515 N N . GLY B 1 64 ? 1.854 13.797 0.759 1 96.62 64 GLY B N 1
ATOM 2516 C CA . GLY B 1 64 ? 2.732 12.648 0.612 1 96.62 64 GLY B CA 1
ATOM 2517 C C . GLY B 1 64 ? 4.02 12.773 1.406 1 96.62 64 GLY B C 1
ATOM 2518 O O . GLY B 1 64 ? 4.355 11.891 2.195 1 96.62 64 GLY B O 1
ATOM 2519 N N . SER B 1 65 ? 4.664 13.852 1.267 1 95.31 65 SER B N 1
ATOM 2520 C CA . SER B 1 65 ? 5.91 14.094 1.985 1 95.31 65 SER B CA 1
ATOM 2521 C C . SER B 1 65 ? 5.652 14.359 3.465 1 95.31 65 SER B C 1
ATOM 2523 O O . SER B 1 65 ? 6.406 13.898 4.324 1 95.31 65 SER B O 1
ATOM 2525 N N . ALA B 1 66 ? 4.59 15.062 3.744 1 95.56 66 ALA B N 1
ATOM 2526 C CA . ALA B 1 66 ? 4.27 15.438 5.117 1 95.56 66 ALA B CA 1
ATOM 2527 C C . ALA B 1 66 ? 4.008 14.203 5.977 1 95.56 66 ALA B C 1
ATOM 2529 O O . ALA B 1 66 ? 4.324 14.188 7.168 1 95.56 66 ALA B O 1
ATOM 2530 N N . TYR B 1 67 ? 3.498 13.125 5.344 1 97.31 67 TYR B N 1
ATOM 2531 C CA . TYR B 1 67 ? 3.055 11.977 6.125 1 97.31 67 TYR B CA 1
ATOM 2532 C C . TYR B 1 67 ? 3.945 10.766 5.867 1 97.31 67 TYR B C 1
ATOM 2534 O O . TYR B 1 67 ? 3.619 9.648 6.277 1 97.31 67 TYR B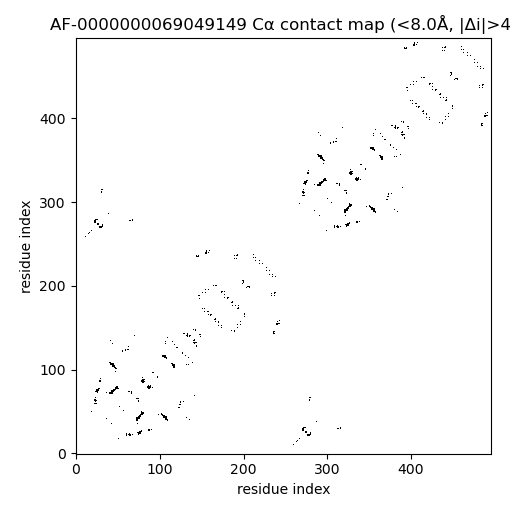 O 1
ATOM 2542 N N . GLN B 1 68 ? 5.082 10.977 5.25 1 95.19 68 GLN B N 1
ATOM 2543 C CA . GLN B 1 68 ? 5.953 9.867 4.859 1 95.19 68 GLN B CA 1
ATOM 2544 C C . GLN B 1 68 ? 6.41 9.07 6.074 1 95.19 68 GLN B C 1
ATOM 2546 O O . GLN B 1 68 ? 6.566 7.852 6 1 95.19 68 GLN B O 1
ATOM 2551 N N . SER B 1 69 ? 6.508 9.734 7.23 1 94.44 69 SER B N 1
ATOM 2552 C CA . SER B 1 69 ? 7.07 9.086 8.414 1 94.44 69 SER B CA 1
ATOM 2553 C C . SER B 1 69 ? 5.977 8.531 9.312 1 94.44 69 SER B C 1
ATOM 2555 O O . SER B 1 69 ? 6.266 7.902 10.336 1 94.44 69 SER B O 1
ATOM 2557 N N . VAL B 1 70 ? 4.758 8.828 8.977 1 96.12 70 VAL B N 1
ATOM 2558 C CA . VAL B 1 70 ? 3.65 8.289 9.758 1 96.12 70 VAL B CA 1
ATOM 2559 C C . VAL B 1 70 ? 3.297 6.891 9.266 1 96.12 70 VAL B C 1
ATOM 2561 O O . VAL B 1 70 ? 2.539 6.738 8.305 1 96.12 70 VAL B O 1
ATOM 2564 N N . GLU B 1 71 ? 3.645 5.887 9.953 1 96.69 71 GLU B N 1
ATOM 2565 C CA . GLU B 1 71 ? 3.654 4.504 9.492 1 96.69 71 GLU B CA 1
ATOM 2566 C C . GLU B 1 71 ? 2.24 4.012 9.188 1 96.69 71 GLU B C 1
ATOM 2568 O O . GLU B 1 71 ? 2.021 3.311 8.195 1 96.69 71 GLU B O 1
ATOM 2573 N N . ASP B 1 72 ? 1.257 4.363 9.977 1 98.19 72 ASP B N 1
ATOM 2574 C CA . ASP B 1 72 ? -0.07 3.771 9.844 1 98.19 72 ASP B CA 1
ATOM 2575 C C . ASP B 1 72 ? -1.034 4.73 9.148 1 98.19 72 ASP B C 1
ATOM 2577 O O . ASP B 1 72 ? -2.248 4.656 9.352 1 98.19 72 ASP B O 1
ATOM 2581 N N . LEU B 1 73 ? -0.461 5.695 8.375 1 98.56 73 LEU B N 1
ATOM 2582 C CA . LEU B 1 73 ? -1.27 6.602 7.574 1 98.56 73 LEU B CA 1
ATOM 2583 C C . LEU B 1 73 ? -0.893 6.508 6.102 1 98.56 73 LEU B C 1
ATOM 2585 O O . LEU B 1 73 ? 0.263 6.73 5.734 1 98.56 73 LEU B O 1
ATOM 2589 N N . LEU B 1 74 ? -1.833 6.168 5.324 1 98.69 74 LEU B N 1
ATOM 2590 C CA . LEU B 1 74 ? -1.64 6.07 3.883 1 98.69 74 LEU B CA 1
ATOM 2591 C C . LEU B 1 74 ? -2.191 7.305 3.174 1 98.69 74 LEU B C 1
ATOM 2593 O O . LEU B 1 74 ? -3.289 7.77 3.492 1 98.69 74 LEU B O 1
ATOM 2597 N N . VAL B 1 75 ? -1.437 7.914 2.318 1 98.81 75 VAL B N 1
ATOM 2598 C CA . VAL B 1 75 ? -1.909 8.922 1.379 1 98.81 75 VAL B CA 1
ATOM 2599 C C . VAL B 1 75 ? -2.053 8.312 -0.012 1 98.81 75 VAL B C 1
ATOM 2601 O O . VAL B 1 75 ? -1.067 7.875 -0.609 1 98.81 75 VAL B O 1
ATOM 2604 N N . ALA B 1 76 ? -3.252 8.273 -0.517 1 98.56 76 ALA B N 1
ATOM 2605 C CA . ALA B 1 76 ? -3.486 7.555 -1.766 1 98.56 76 ALA B CA 1
ATOM 2606 C C . ALA B 1 76 ? -4.418 8.344 -2.686 1 98.56 76 ALA B C 1
ATOM 2608 O O . ALA B 1 76 ? -5.039 9.32 -2.262 1 98.56 76 ALA B O 1
ATOM 2609 N N . GLU B 1 77 ? -4.41 7.938 -3.916 1 97.25 77 GLU B N 1
ATOM 2610 C CA . GLU B 1 77 ? -5.348 8.484 -4.895 1 97.25 77 GLU B CA 1
ATOM 2611 C C . GLU B 1 77 ? -5.984 7.375 -5.727 1 97.25 77 GLU B C 1
ATOM 2613 O O . GLU B 1 77 ? -5.414 6.289 -5.863 1 97.25 77 GLU B O 1
ATOM 2618 N N . VAL B 1 78 ? -7.141 7.605 -6.195 1 96.75 78 VAL B N 1
ATOM 2619 C CA . VAL B 1 78 ? -7.875 6.734 -7.109 1 96.75 78 VAL B CA 1
ATOM 2620 C C . VAL B 1 78 ? -8.219 7.496 -8.391 1 96.75 78 VAL B C 1
ATOM 2622 O O . VAL B 1 78 ? -9.133 8.328 -8.398 1 96.75 78 VAL B O 1
ATOM 2625 N N . PRO B 1 79 ? -7.402 7.289 -9.398 1 94.56 79 PRO B N 1
ATOM 2626 C CA . PRO B 1 79 ? -7.773 7.887 -10.68 1 94.56 79 PRO B CA 1
ATOM 2627 C C . PRO B 1 79 ? -9.008 7.234 -11.305 1 94.56 79 PRO B C 1
ATOM 2629 O O . PRO B 1 79 ? -9.039 6.016 -11.484 1 94.56 79 PRO B O 1
ATOM 2632 N N . VAL B 1 80 ? -9.961 8.047 -11.664 1 94 80 VAL B N 1
ATOM 2633 C CA . VAL B 1 80 ? -11.219 7.523 -12.195 1 94 80 VAL B CA 1
ATOM 2634 C C . VAL B 1 80 ? -11.391 7.957 -13.648 1 94 80 VAL B C 1
ATOM 2636 O O . VAL B 1 80 ? -11.195 9.133 -13.977 1 94 80 VAL B O 1
ATOM 2639 N N . LYS B 1 81 ? -11.586 6.992 -14.43 1 87.94 81 LYS B N 1
ATOM 2640 C CA . LYS B 1 81 ? -11.883 7.254 -15.836 1 87.94 81 LYS B CA 1
ATOM 2641 C C . LYS B 1 81 ? -13.336 6.922 -16.156 1 87.94 81 LYS B C 1
ATOM 2643 O O . LYS B 1 81 ? -13.828 5.848 -15.797 1 87.94 81 LYS B O 1
ATOM 2648 N N . ASP B 1 82 ? -13.914 7.836 -16.766 1 77.12 82 ASP B N 1
ATOM 2649 C CA . ASP B 1 82 ? -15.32 7.617 -17.094 1 77.12 82 ASP B CA 1
ATOM 2650 C C . ASP B 1 82 ? -15.5 7.34 -18.594 1 77.12 82 ASP B C 1
ATOM 2652 O O . ASP B 1 82 ? -16.625 7.379 -19.109 1 77.12 82 ASP B O 1
ATOM 2656 N N . TYR B 1 83 ? -14.469 7.215 -19.203 1 78.75 83 TYR B N 1
ATOM 2657 C CA . TYR B 1 83 ? -14.555 6.887 -20.625 1 78.75 83 TYR B CA 1
ATOM 2658 C C . TYR B 1 83 ? -13.617 5.73 -20.969 1 78.75 83 TYR B C 1
ATOM 2660 O O . TYR B 1 83 ? -12.719 5.398 -20.203 1 78.75 83 TYR B O 1
ATOM 2668 N N . GLY B 1 84 ? -13.953 5.145 -22.047 1 77.5 84 GLY B N 1
ATOM 2669 C CA . GLY B 1 84 ? -13.148 4 -22.438 1 77.5 84 GLY B CA 1
ATOM 2670 C C . GLY B 1 84 ? -13.352 2.791 -21.547 1 77.5 84 GLY B C 1
ATOM 2671 O O . GLY B 1 84 ? -14.477 2.309 -21.391 1 77.5 84 GLY B O 1
ATOM 2672 N N . GLU B 1 85 ? -12.258 2.344 -20.906 1 73.69 85 GLU B N 1
ATOM 2673 C CA . GLU B 1 85 ? -12.289 1.159 -20.062 1 73.69 85 GLU B CA 1
ATOM 2674 C C . GLU B 1 85 ? -12.938 1.463 -18.703 1 73.69 85 GLU B C 1
ATOM 2676 O O . GLU B 1 85 ? -13.25 0.549 -17.938 1 73.69 85 GLU B O 1
ATOM 2681 N N . LYS B 1 86 ? -13.305 2.701 -18.453 1 83.88 86 LYS B N 1
ATOM 2682 C CA . LYS B 1 86 ? -13.961 3.182 -17.25 1 83.88 86 LYS B CA 1
ATOM 2683 C C . LYS B 1 86 ? -13.242 2.684 -16 1 83.88 86 LYS B C 1
ATOM 2685 O O . LYS B 1 86 ? -13.875 2.123 -15.102 1 83.88 86 LYS B O 1
ATOM 2690 N N . ASP B 1 87 ? -11.953 2.902 -15.992 1 88.88 87 ASP B N 1
ATOM 2691 C CA . ASP B 1 87 ? -11.117 2.455 -14.883 1 88.88 87 ASP B CA 1
ATOM 2692 C C . ASP B 1 87 ? -11.578 3.074 -13.562 1 88.88 87 ASP B C 1
ATOM 2694 O O . ASP B 1 87 ? -11.805 4.281 -13.492 1 88.88 87 ASP B O 1
ATOM 2698 N N . ASN B 1 88 ? -11.859 2.266 -12.531 1 94.31 88 ASN B N 1
ATOM 2699 C CA . ASN B 1 88 ? -12.133 2.637 -11.148 1 94.31 88 ASN B CA 1
ATOM 2700 C C . ASN B 1 88 ? -13.492 3.312 -11 1 94.31 88 ASN B C 1
ATOM 2702 O O . ASN B 1 88 ? -13.758 3.98 -10 1 94.31 88 ASN B O 1
ATOM 2706 N N . GLU B 1 89 ? -14.305 3.234 -12.016 1 93.25 89 GLU B N 1
ATOM 2707 C CA . GLU B 1 89 ? -15.672 3.736 -11.891 1 93.25 89 GLU B CA 1
ATOM 2708 C C . GLU B 1 89 ? -16.438 3.004 -10.789 1 93.25 89 GLU B C 1
ATOM 2710 O O . GLU B 1 89 ? -17.266 3.596 -10.109 1 93.25 89 GLU B O 1
ATOM 2715 N N . ASP B 1 90 ? -16.109 1.77 -10.672 1 94.81 90 ASP B N 1
ATOM 2716 C CA . ASP B 1 90 ? -16.734 0.962 -9.633 1 94.81 90 ASP B CA 1
ATOM 2717 C C . ASP B 1 90 ? -16.453 1.534 -8.242 1 94.81 90 ASP B C 1
ATOM 2719 O O . ASP B 1 90 ? -17.344 1.576 -7.391 1 94.81 90 ASP B O 1
ATOM 2723 N N . LEU B 1 91 ? -15.258 2.021 -8.016 1 96.19 91 LEU B N 1
ATOM 2724 C CA . LEU B 1 91 ? -14.891 2.627 -6.742 1 96.19 91 LEU B CA 1
ATOM 2725 C C . LEU B 1 91 ? -15.625 3.947 -6.539 1 96.19 91 LEU B C 1
ATOM 2727 O O . LEU B 1 91 ? -16.062 4.254 -5.426 1 96.19 91 LEU B O 1
ATOM 2731 N N . ALA B 1 92 ? -15.688 4.734 -7.613 1 94.94 92 ALA B N 1
ATOM 2732 C CA . ALA B 1 92 ? -16.422 5.992 -7.531 1 94.94 92 ALA B CA 1
ATOM 2733 C C . ALA B 1 92 ? -17.875 5.75 -7.137 1 94.94 92 ALA B C 1
ATOM 2735 O O . ALA B 1 92 ? -18.422 6.438 -6.266 1 94.94 92 ALA B O 1
ATOM 2736 N N . ILE B 1 93 ? -18.484 4.77 -7.738 1 94.75 93 ILE B N 1
ATOM 2737 C CA . ILE B 1 93 ? -19.875 4.414 -7.453 1 94.75 93 ILE B CA 1
ATOM 2738 C C . ILE B 1 93 ? -20 3.91 -6.016 1 94.75 93 ILE B C 1
ATOM 2740 O O . ILE B 1 93 ? -20.891 4.328 -5.277 1 94.75 93 ILE B O 1
ATOM 2744 N N . ARG B 1 94 ? -19.125 3.092 -5.574 1 97 94 ARG B N 1
ATOM 2745 C CA . ARG B 1 94 ? -19.141 2.488 -4.246 1 97 94 ARG B CA 1
ATOM 2746 C C . ARG B 1 94 ? -19.141 3.557 -3.16 1 97 94 ARG B C 1
ATOM 2748 O O . ARG B 1 94 ? -19.781 3.398 -2.125 1 97 94 ARG B O 1
ATOM 2755 N N . TYR B 1 95 ? -18.453 4.664 -3.434 1 96.75 95 TYR B N 1
ATOM 2756 C CA . TYR B 1 95 ? -18.297 5.664 -2.379 1 96.75 95 TYR B CA 1
ATOM 2757 C C . TYR B 1 95 ? -19.062 6.934 -2.717 1 96.75 95 TYR B C 1
ATOM 2759 O O . TYR B 1 95 ? -18.844 7.984 -2.111 1 96.75 95 TYR B O 1
ATOM 2767 N N . GLY B 1 96 ? -19.844 6.867 -3.703 1 94.56 96 GLY B N 1
ATOM 2768 C CA . GLY B 1 96 ? -20.781 7.934 -4.023 1 94.56 96 GLY B CA 1
ATOM 2769 C C . GLY B 1 96 ? -20.094 9.195 -4.516 1 94.56 96 GLY B C 1
ATOM 2770 O O . GLY B 1 96 ? -20.469 10.305 -4.133 1 94.56 96 GLY B O 1
ATOM 2771 N N . VAL B 1 97 ? -19.062 9.008 -5.324 1 93.38 97 VAL B N 1
ATOM 2772 C CA . VAL B 1 97 ? -18.328 10.156 -5.836 1 93.38 97 VAL B CA 1
ATOM 2773 C C . VAL B 1 97 ? -18.781 10.484 -7.258 1 93.38 97 VAL B C 1
ATOM 2775 O O . VAL B 1 97 ? -18.953 9.578 -8.078 1 93.38 97 VAL B O 1
ATOM 2778 N N . SER B 1 98 ? -19.016 11.75 -7.445 1 89.94 98 SER B N 1
ATOM 2779 C CA . SER B 1 98 ? -19.438 12.211 -8.766 1 89.94 98 SER B CA 1
ATOM 2780 C C . SER B 1 98 ? -18.312 12.945 -9.477 1 89.94 98 SER B C 1
ATOM 2782 O O . SER B 1 98 ? -17.531 13.664 -8.852 1 89.94 98 SER B O 1
ATOM 2784 N N . LYS B 1 99 ? -18.328 12.797 -10.711 1 86.12 99 LYS B N 1
ATOM 2785 C CA . LYS B 1 99 ? -17.266 13.391 -11.531 1 86.12 99 LYS B CA 1
ATOM 2786 C C . LYS B 1 99 ? -17.234 14.906 -11.352 1 86.12 99 LYS B C 1
ATOM 2788 O O . LYS B 1 99 ? -16.156 15.516 -11.422 1 86.12 99 LYS B O 1
ATOM 2793 N N . LYS B 1 100 ? -18.312 15.531 -11.234 1 87.38 100 LYS B N 1
ATOM 2794 C CA . LYS B 1 100 ? -18.406 16.984 -11.133 1 87.38 100 LYS B CA 1
ATOM 2795 C C . LYS B 1 100 ? -17.766 17.5 -9.852 1 87.38 100 LYS B C 1
ATOM 2797 O O . LYS B 1 100 ? -17.453 18.688 -9.734 1 87.38 100 LYS B O 1
ATOM 2802 N N . ASP B 1 101 ? -17.469 16.594 -9.023 1 87.31 101 ASP B N 1
ATOM 2803 C CA . ASP B 1 101 ? -17.016 17 -7.703 1 87.31 101 ASP B CA 1
ATOM 2804 C C . ASP B 1 101 ? -15.516 16.75 -7.543 1 87.31 101 ASP B C 1
ATOM 2806 O O . ASP B 1 101 ? -14.961 16.938 -6.457 1 87.31 101 ASP B O 1
ATOM 2810 N N . TYR B 1 102 ? -14.914 16.438 -8.594 1 91.5 102 TYR B N 1
ATOM 2811 C CA . TYR B 1 102 ? -13.5 16.109 -8.453 1 91.5 102 TYR B CA 1
ATOM 2812 C C . TYR B 1 102 ? -12.672 17.375 -8.227 1 91.5 102 TYR B C 1
ATOM 2814 O O . TYR B 1 102 ? -12.969 18.438 -8.789 1 91.5 102 TYR B O 1
ATOM 2822 N N . PRO B 1 103 ? -11.703 17.266 -7.395 1 95.94 103 PRO B N 1
ATOM 2823 C CA . PRO B 1 103 ? -11.297 16.125 -6.574 1 95.94 103 PRO B CA 1
ATOM 2824 C C . PRO B 1 103 ? -12.133 15.977 -5.301 1 95.94 103 PRO B C 1
ATOM 2826 O O . PRO B 1 103 ? -12.562 16.984 -4.727 1 95.94 103 PRO B O 1
ATOM 2829 N N . ILE B 1 104 ? -12.344 14.781 -4.934 1 96.56 104 ILE B N 1
ATOM 2830 C CA . ILE B 1 104 ? -13 14.477 -3.67 1 96.56 104 ILE B CA 1
ATOM 2831 C C . ILE B 1 104 ? -12.047 13.711 -2.76 1 96.56 104 ILE B C 1
ATOM 2833 O O . ILE B 1 104 ? -11.391 12.766 -3.197 1 96.56 104 ILE B O 1
ATOM 2837 N N . VAL B 1 105 ? -11.992 14.195 -1.549 1 98.31 105 VAL B N 1
ATOM 2838 C CA . VAL B 1 105 ? -11.102 13.555 -0.586 1 98.31 105 VAL B CA 1
ATOM 2839 C C . VAL B 1 105 ? -11.922 12.867 0.503 1 98.31 105 VAL B C 1
ATOM 2841 O O . VAL B 1 105 ? -12.852 13.461 1.054 1 98.31 105 VAL B O 1
ATOM 2844 N N . LYS B 1 106 ? -11.602 11.656 0.739 1 98.38 106 LYS B N 1
ATOM 2845 C CA . LYS B 1 106 ? -12.234 10.883 1.804 1 98.38 106 LYS B CA 1
ATOM 2846 C C . LYS B 1 106 ? -11.188 10.32 2.768 1 98.38 106 LYS B C 1
ATOM 2848 O O . LYS B 1 106 ? -10.062 10.016 2.365 1 98.38 106 LYS B O 1
ATOM 2853 N N . LEU B 1 107 ? -11.57 10.234 4.023 1 98.75 107 LEU B N 1
ATOM 2854 C CA . LEU B 1 107 ? -10.695 9.695 5.059 1 98.75 107 LEU B CA 1
ATOM 2855 C C . LEU B 1 107 ? -11.25 8.375 5.602 1 98.75 107 LEU B C 1
ATOM 2857 O O . LEU B 1 107 ? -12.344 8.344 6.156 1 98.75 107 LEU B O 1
ATOM 2861 N N . PHE B 1 108 ? -10.5 7.312 5.336 1 98.75 108 PHE B N 1
ATOM 2862 C CA . PHE B 1 108 ? -10.836 5.984 5.832 1 98.75 108 PHE B CA 1
ATOM 2863 C C . PHE B 1 108 ? -10.148 5.711 7.164 1 98.75 108 PHE B C 1
ATOM 2865 O O . PHE B 1 108 ? -8.922 5.773 7.262 1 98.75 108 PHE B O 1
ATOM 2872 N N . VAL B 1 109 ? -10.914 5.484 8.148 1 98.19 109 VAL B N 1
ATOM 2873 C CA . VAL B 1 109 ? -10.406 5.215 9.492 1 98.19 109 VAL B CA 1
ATOM 2874 C C . VAL B 1 109 ? -10.883 3.844 9.961 1 98.19 109 VAL B C 1
ATOM 2876 O O . VAL B 1 109 ? -12.062 3.514 9.844 1 98.19 109 VAL B O 1
ATOM 2879 N N . ASN B 1 110 ? -9.93 3.01 10.422 1 96.69 110 ASN B N 1
ATOM 2880 C CA . ASN B 1 110 ? -10.281 1.682 10.906 1 96.69 110 ASN B CA 1
ATOM 2881 C C . ASN B 1 110 ? -11.391 1.744 11.953 1 96.69 110 ASN B C 1
ATOM 2883 O O . ASN B 1 110 ? -11.375 2.604 12.836 1 96.69 110 ASN B O 1
ATOM 2887 N N . GLY B 1 111 ? -12.32 0.854 11.812 1 94 111 GLY B N 1
ATOM 2888 C CA . GLY B 1 111 ? -13.422 0.807 12.766 1 94 111 GLY B CA 1
ATOM 2889 C C . GLY B 1 111 ? -14.641 1.587 12.312 1 94 111 GLY B C 1
ATOM 2890 O O . GLY B 1 111 ? -15.719 1.462 12.898 1 94 111 GLY B O 1
ATOM 2891 N N . GLN B 1 112 ? -14.445 2.439 11.32 1 93.69 112 GLN B N 1
ATOM 2892 C CA . GLN B 1 112 ? -15.562 3.199 10.766 1 93.69 112 GLN B CA 1
ATOM 2893 C C . GLN B 1 112 ? -16.094 2.541 9.5 1 93.69 112 GLN B C 1
ATOM 2895 O O . GLN B 1 112 ? -15.328 2.121 8.633 1 93.69 112 GLN B O 1
ATOM 2900 N N . SER B 1 113 ? -17.328 2.432 9.398 1 92.69 113 SER B N 1
ATOM 2901 C CA . SER B 1 113 ? -17.953 1.78 8.25 1 92.69 113 SER B CA 1
ATOM 2902 C C . SER B 1 113 ? -17.906 2.67 7.016 1 92.69 113 SER B C 1
ATOM 2904 O O . SER B 1 113 ? -17.781 2.176 5.891 1 92.69 113 SER B O 1
ATOM 2906 N N . GLU B 1 114 ? -18.062 3.99 7.262 1 96.62 114 GLU B N 1
ATOM 2907 C CA . GLU B 1 114 ? -18.031 4.961 6.172 1 96.62 114 GLU B CA 1
ATOM 2908 C C . GLU B 1 114 ? -16.891 5.953 6.344 1 96.62 114 GLU B C 1
ATOM 2910 O O . GLU B 1 114 ? -16.562 6.344 7.465 1 96.62 114 GLU B O 1
ATOM 2915 N N . PRO B 1 115 ? -16.328 6.289 5.262 1 98.19 115 PRO B N 1
ATOM 2916 C CA . PRO B 1 115 ? -15.266 7.289 5.367 1 98.19 115 PRO B CA 1
ATOM 2917 C C . PRO B 1 115 ? -15.805 8.695 5.633 1 98.19 115 PRO B C 1
ATOM 2919 O O . PRO B 1 115 ? -16.953 8.992 5.297 1 98.19 115 PRO B O 1
ATOM 2922 N N . TYR B 1 116 ? -15 9.523 6.258 1 97.75 116 TYR B N 1
ATOM 2923 C CA . TYR B 1 116 ? -15.305 10.945 6.383 1 97.75 116 TYR B CA 1
ATOM 2924 C C . TYR B 1 116 ? -15.055 11.672 5.066 1 97.75 116 TYR B C 1
ATOM 2926 O O . TYR B 1 116 ? -14.094 11.375 4.355 1 97.75 116 TYR B O 1
ATOM 2934 N N . VAL B 1 117 ? -15.883 12.609 4.766 1 97.25 117 VAL B N 1
ATOM 2935 C CA . VAL B 1 117 ? -15.766 13.352 3.518 1 97.25 117 VAL B CA 1
ATOM 2936 C C . VAL B 1 117 ? -15.227 14.758 3.801 1 97.25 117 VAL B C 1
ATOM 2938 O O . VAL B 1 117 ? -15.711 15.438 4.707 1 97.25 117 VAL B O 1
ATOM 2941 N N . TYR B 1 118 ? -14.195 15.125 3.043 1 97.25 118 TYR B N 1
ATOM 2942 C CA . TYR B 1 118 ? -13.695 16.484 3.152 1 97.25 118 TYR B CA 1
ATOM 2943 C C . TYR B 1 118 ? -14.617 17.469 2.445 1 97.25 118 TYR B C 1
ATOM 2945 O O . TYR B 1 118 ? -14.828 17.375 1.233 1 97.25 118 TYR B O 1
ATOM 2953 N N . ASN B 1 119 ? -15.141 18.453 3.148 1 89.94 119 ASN B N 1
ATOM 2954 C CA . ASN B 1 119 ? -16.156 19.344 2.586 1 89.94 119 ASN B CA 1
ATOM 2955 C C . ASN B 1 119 ? -15.773 20.812 2.775 1 89.94 119 ASN B C 1
ATOM 2957 O O . ASN B 1 119 ? -16.531 21.703 2.41 1 89.94 119 ASN B O 1
ATOM 2961 N N . ASP B 1 120 ? -14.656 21.062 3.297 1 87 120 ASP B N 1
ATOM 2962 C CA . ASP B 1 120 ? -14.234 22.453 3.477 1 87 120 ASP B CA 1
ATOM 2963 C C . ASP B 1 120 ? -13.984 23.125 2.131 1 87 120 ASP B C 1
ATOM 2965 O O . ASP B 1 120 ? -13.547 22.469 1.177 1 87 120 ASP B O 1
ATOM 2969 N N . GLU B 1 121 ? -14.312 24.359 2.111 1 83.75 121 GLU B N 1
ATOM 2970 C CA . GLU B 1 121 ? -14.133 25.141 0.889 1 83.75 121 GLU B CA 1
ATOM 2971 C C . GLU B 1 121 ? -12.656 25.297 0.549 1 83.75 121 GLU B C 1
ATOM 2973 O O . GLU B 1 121 ? -12.281 25.312 -0.625 1 83.75 121 GLU B O 1
ATOM 2978 N N . ASP B 1 122 ? -11.859 25.344 1.536 1 91.69 122 ASP B N 1
ATOM 2979 C CA . ASP B 1 122 ? -10.43 25.516 1.332 1 91.69 122 ASP B CA 1
ATOM 2980 C C . ASP B 1 122 ? -9.734 24.172 1.146 1 91.69 122 ASP B C 1
ATOM 2982 O O . ASP B 1 122 ? -9.789 23.312 2.027 1 91.69 122 ASP B O 1
ATOM 2986 N N . PHE B 1 123 ? -9.117 24.047 -0.032 1 94.12 123 PHE B N 1
ATOM 2987 C CA . PHE B 1 123 ? -8.398 22.812 -0.35 1 94.12 123 PHE B CA 1
ATOM 2988 C C . PHE B 1 123 ? -6.891 23.047 -0.331 1 94.12 123 PHE B C 1
ATOM 2990 O O . PHE B 1 123 ? -6.27 23.219 -1.382 1 94.12 123 PHE B O 1
ATOM 2997 N N . ASN B 1 124 ? -6.367 23.047 0.816 1 94.19 124 ASN B N 1
ATOM 2998 C CA . ASN B 1 124 ? -4.926 23.203 0.968 1 94.19 124 ASN B CA 1
ATOM 2999 C C . ASN B 1 124 ? -4.355 22.234 1.998 1 94.19 124 ASN B C 1
ATOM 3001 O O . ASN B 1 124 ? -5.105 21.594 2.74 1 94.19 124 ASN B O 1
ATOM 3005 N N . GLN B 1 125 ? -3.1 22.125 2.002 1 95.19 125 GLN B N 1
ATOM 3006 C CA . GLN B 1 125 ? -2.41 21.156 2.842 1 95.19 125 GLN B CA 1
ATOM 3007 C C . GLN B 1 125 ? -2.809 21.312 4.305 1 95.19 125 GLN B C 1
ATOM 3009 O O . GLN B 1 125 ? -3.102 20.328 4.984 1 95.19 125 GLN B O 1
ATOM 3014 N N . GLU B 1 126 ? -2.832 22.578 4.758 1 91.56 126 GLU B N 1
ATOM 3015 C CA . GLU B 1 126 ? -3.119 22.844 6.164 1 91.56 126 GLU B CA 1
ATOM 3016 C C . GLU B 1 126 ? -4.5 22.328 6.555 1 91.56 126 GLU B C 1
ATOM 3018 O O . GLU B 1 126 ? -4.641 21.625 7.562 1 91.56 126 GLU B O 1
ATOM 3023 N N . LYS B 1 127 ? -5.48 22.672 5.832 1 94.31 127 LYS B N 1
ATOM 3024 C CA . LYS B 1 127 ? -6.848 22.281 6.141 1 94.31 127 LYS B CA 1
ATOM 3025 C C . LYS B 1 127 ? -7.027 20.766 6.004 1 94.31 127 LYS B C 1
ATOM 3027 O O . LYS B 1 127 ? -7.762 20.156 6.777 1 94.31 127 LYS B O 1
ATOM 3032 N N . LEU B 1 128 ? -6.395 20.172 5.055 1 97.75 128 LEU B N 1
ATOM 3033 C CA . LEU B 1 128 ? -6.445 18.719 4.891 1 97.75 128 LEU B CA 1
ATOM 3034 C C . LEU B 1 128 ? -5.816 18.016 6.09 1 97.75 128 LEU B C 1
ATOM 3036 O O . LEU B 1 128 ? -6.332 17 6.555 1 97.75 128 LEU B O 1
ATOM 3040 N N . GLN B 1 129 ? -4.738 18.547 6.512 1 96.81 129 GLN B N 1
ATOM 3041 C CA . GLN B 1 129 ? -4.094 17.969 7.684 1 96.81 129 GLN B CA 1
ATOM 3042 C C . GLN B 1 129 ? -4.988 18.078 8.914 1 96.81 129 GLN B C 1
ATOM 3044 O O . GLN B 1 129 ? -5.074 17.141 9.711 1 96.81 129 GLN B O 1
ATOM 3049 N N . LYS B 1 130 ? -5.617 19.203 9.117 1 93.44 130 LYS B N 1
ATOM 3050 C CA . LYS B 1 130 ? -6.551 19.359 10.227 1 93.44 130 LYS B CA 1
ATOM 3051 C C . LYS B 1 130 ? -7.699 18.359 10.133 1 93.44 130 LYS B C 1
ATOM 3053 O O . LYS B 1 130 ? -8.133 17.797 11.141 1 93.44 130 LYS B O 1
ATOM 3058 N N . PHE B 1 131 ? -8.164 18.125 8.914 1 96.5 131 PHE B N 1
ATOM 3059 C CA . PHE B 1 131 ? -9.203 17.141 8.641 1 96.5 131 PHE B CA 1
ATOM 3060 C C . PHE B 1 131 ? -8.766 15.758 9.094 1 96.5 131 PHE B C 1
ATOM 3062 O O . PHE B 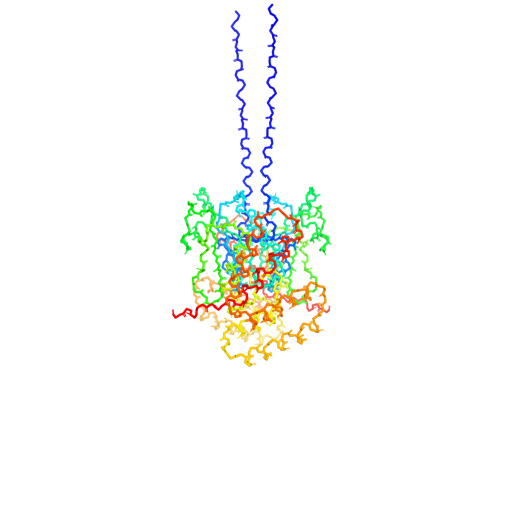1 131 ? -9.523 15.047 9.758 1 96.5 131 PHE B O 1
ATOM 3069 N N . VAL B 1 132 ? -7.535 15.375 8.789 1 97.69 132 VAL B N 1
ATOM 3070 C CA . VAL B 1 132 ? -6.984 14.078 9.156 1 97.69 132 VAL B CA 1
ATOM 3071 C C . VAL B 1 132 ? -6.875 13.977 10.68 1 97.69 132 VAL B C 1
ATOM 3073 O O . VAL B 1 132 ? -7.336 13 11.273 1 97.69 132 VAL B O 1
ATOM 3076 N N . VAL B 1 133 ? -6.32 15 11.25 1 95 133 VAL B N 1
ATOM 3077 C CA . VAL B 1 133 ? -6.078 15 12.688 1 95 133 VAL B CA 1
ATOM 3078 C C . VAL B 1 133 ? -7.406 14.906 13.438 1 95 133 VAL B C 1
ATOM 3080 O O . VAL B 1 133 ? -7.547 14.117 14.375 1 95 133 VAL B O 1
ATOM 3083 N N . LYS B 1 134 ? -8.344 15.633 12.984 1 92 134 LYS B N 1
ATOM 3084 C CA . LYS B 1 134 ? -9.656 15.703 13.625 1 92 134 LYS B CA 1
ATOM 3085 C C . LYS B 1 134 ? -10.32 14.328 13.672 1 92 134 LYS B C 1
ATOM 3087 O O . LYS B 1 134 ? -10.891 13.945 14.695 1 92 134 LYS B O 1
ATOM 3092 N N . HIS B 1 135 ? -10.18 13.555 12.633 1 95.12 135 HIS B N 1
ATOM 3093 C CA . HIS B 1 135 ? -10.984 12.344 12.523 1 95.12 135 HIS B CA 1
ATOM 3094 C C . HIS B 1 135 ? -10.164 11.109 12.883 1 95.12 135 HIS B C 1
ATOM 3096 O O . HIS B 1 135 ? -10.719 10.016 13.031 1 95.12 135 HIS B O 1
ATOM 3102 N N . SER B 1 136 ? -8.883 11.25 13.055 1 95.38 136 SER B N 1
ATOM 3103 C CA . SER B 1 136 ? -8.047 10.078 13.305 1 95.38 136 SER B CA 1
ATOM 3104 C C . SER B 1 136 ? -7.652 9.984 14.773 1 95.38 136 SER B C 1
ATOM 3106 O O . SER B 1 136 ? -7.07 8.984 15.195 1 95.38 136 SER B O 1
ATOM 3108 N N . LYS B 1 137 ? -7.91 10.891 15.609 1 88.5 137 LYS B N 1
ATOM 3109 C CA . LYS B 1 137 ? -7.352 11.078 16.953 1 88.5 137 LYS B CA 1
ATOM 3110 C C . LYS B 1 137 ? -7.645 9.867 17.844 1 88.5 137 LYS B C 1
ATOM 3112 O O . LYS B 1 137 ? -6.832 9.508 18.688 1 88.5 137 LYS B O 1
ATOM 3117 N N . GLU B 1 138 ? -8.727 9.195 17.656 1 89 138 GLU B N 1
ATOM 3118 C CA . GLU B 1 138 ? -9.109 8.094 18.531 1 89 138 GLU B CA 1
ATOM 3119 C C . GLU B 1 138 ? -8.312 6.836 18.219 1 89 138 GLU B C 1
ATOM 3121 O O . GLU B 1 138 ? -8.094 5.992 19.094 1 89 138 GLU B O 1
ATOM 3126 N N . ILE B 1 139 ? -7.836 6.738 17 1 94 139 ILE B N 1
ATOM 3127 C CA . ILE B 1 139 ? -7.238 5.473 16.594 1 94 139 ILE B CA 1
ATOM 3128 C C . ILE B 1 139 ? -5.738 5.652 16.375 1 94 139 ILE B C 1
ATOM 3130 O O . ILE B 1 139 ? -4.969 4.695 16.484 1 94 139 ILE B O 1
ATOM 3134 N N . LEU B 1 140 ? -5.359 6.855 16.047 1 95.06 140 LEU B N 1
ATOM 3135 C CA . LEU B 1 140 ? -3.98 7.16 15.68 1 95.06 140 LEU B CA 1
ATOM 3136 C C . LEU B 1 140 ? -3.66 8.625 15.945 1 95.06 140 LEU B C 1
ATOM 3138 O O . LEU B 1 140 ? -4.309 9.523 15.398 1 95.06 140 LEU B O 1
ATOM 3142 N N . TYR B 1 141 ? -2.684 8.844 16.797 1 92.81 141 TYR B N 1
ATOM 3143 C CA . TYR B 1 141 ? -2.266 10.234 16.969 1 92.81 141 TYR B CA 1
ATOM 3144 C C . TYR B 1 141 ? -1.449 10.711 15.773 1 92.81 141 TYR B C 1
ATOM 3146 O O . TYR B 1 141 ? -0.397 10.148 15.469 1 92.81 141 TYR B O 1
ATOM 3154 N N . ILE B 1 142 ? -1.954 11.641 15.117 1 93.62 142 ILE B N 1
ATOM 3155 C CA . ILE B 1 142 ? -1.256 12.375 14.07 1 93.62 142 ILE B CA 1
ATOM 3156 C C . ILE B 1 142 ? -1.186 13.852 14.438 1 93.62 142 ILE B C 1
ATOM 3158 O O . ILE B 1 142 ? -2.213 14.531 14.508 1 93.62 142 ILE B O 1
ATOM 3162 N N . GLY B 1 143 ? -0.082 14.312 14.703 1 91.56 143 GLY B N 1
ATOM 3163 C CA . GLY B 1 143 ? 0.055 15.703 15.094 1 91.56 143 GLY B CA 1
ATOM 3164 C C . GLY B 1 143 ? 0.14 16.656 13.906 1 91.56 143 GLY B C 1
ATOM 3165 O O . GLY B 1 143 ? 0.517 16.234 12.805 1 91.56 143 GLY B O 1
ATOM 3166 N N . LEU B 1 144 ? -0.288 17.938 14.125 1 93.88 144 LEU B N 1
ATOM 3167 C CA . LEU B 1 144 ? -0.007 19.016 13.18 1 93.88 144 LEU B CA 1
ATOM 3168 C C . LEU B 1 144 ? 1.443 19.469 13.297 1 93.88 144 LEU B C 1
ATOM 3170 O O . LEU B 1 144 ? 2.125 19.156 14.273 1 93.88 144 LEU B O 1
ATOM 3174 N N . PRO B 1 145 ? 1.898 20.062 12.188 1 92.19 145 PRO B N 1
ATOM 3175 C CA . PRO B 1 145 ? 3.275 20.562 12.289 1 92.19 145 PRO B CA 1
ATOM 3176 C C . PRO B 1 145 ? 3.52 21.391 13.547 1 92.19 145 PRO B C 1
ATOM 3178 O O . PRO B 1 145 ? 2.732 22.281 13.867 1 92.19 145 PRO B O 1
ATOM 3181 N N . GLY B 1 146 ? 4.574 20.953 14.32 1 93.69 146 GLY B N 1
ATOM 3182 C CA . GLY B 1 146 ? 4.961 21.703 15.5 1 93.69 146 GLY B CA 1
ATOM 3183 C C . GLY B 1 146 ? 4.363 21.156 16.781 1 93.69 146 GLY B C 1
ATOM 3184 O O . GLY B 1 146 ? 4.785 21.531 17.875 1 93.69 146 GLY B O 1
ATOM 3185 N N . THR B 1 147 ? 3.43 20.281 16.688 1 95 147 THR B N 1
ATOM 3186 C CA . THR B 1 147 ? 2.781 19.75 17.875 1 95 147 THR B CA 1
ATOM 3187 C C . THR B 1 147 ? 3.557 18.547 18.438 1 95 147 THR B C 1
ATOM 3189 O O . THR B 1 147 ? 4.332 17.922 17.703 1 95 147 THR B O 1
ATOM 3192 N N . LEU B 1 148 ? 3.35 18.391 19.688 1 95.31 148 LEU B N 1
ATOM 3193 C CA . LEU B 1 148 ? 4.008 17.312 20.406 1 95.31 148 LEU B CA 1
ATOM 3194 C C . LEU B 1 148 ? 2.982 16.438 21.141 1 95.31 148 LEU B C 1
ATOM 3196 O O . LEU B 1 148 ? 2.133 16.953 21.859 1 95.31 148 LEU B O 1
ATOM 3200 N N . GLU B 1 149 ? 3.139 15.203 21.016 1 93.75 149 GLU B N 1
ATOM 3201 C CA . GLU B 1 149 ? 2.123 14.258 21.469 1 93.75 149 GLU B CA 1
ATOM 3202 C C . GLU B 1 149 ? 1.843 14.422 22.953 1 93.75 149 GLU B C 1
ATOM 3204 O O . GLU B 1 149 ? 0.692 14.594 23.359 1 93.75 149 GLU B O 1
ATOM 3209 N N . LYS B 1 150 ? 2.893 14.383 23.797 1 95.5 150 LYS B N 1
ATOM 3210 C CA . LYS B 1 150 ? 2.707 14.461 25.234 1 95.5 150 LYS B CA 1
ATOM 3211 C C . LYS B 1 150 ? 2.105 15.805 25.641 1 95.5 150 LYS B C 1
ATOM 3213 O O . LYS B 1 150 ? 1.242 15.867 26.516 1 95.5 150 LYS B O 1
ATOM 3218 N N . PHE B 1 151 ? 2.496 16.859 25 1 97.38 151 PHE B N 1
ATOM 3219 C CA . PHE B 1 151 ? 1.981 18.188 25.297 1 97.38 151 PHE B CA 1
ATOM 3220 C C . PHE B 1 151 ? 0.54 18.328 24.828 1 97.38 151 PHE B C 1
ATOM 3222 O O . PHE B 1 151 ? -0.263 19.016 25.469 1 97.38 151 PHE B O 1
ATOM 3229 N N . ASP B 1 152 ? 0.254 17.703 23.734 1 95.25 152 ASP B N 1
ATOM 3230 C CA . ASP B 1 152 ? -1.125 17.703 23.25 1 95.25 152 ASP B CA 1
ATOM 3231 C C . ASP B 1 152 ? -2.064 17.078 24.281 1 95.25 152 ASP B C 1
ATOM 3233 O O . ASP B 1 152 ? -3.166 17.594 24.516 1 95.25 152 ASP B O 1
ATOM 3237 N N . GLY B 1 153 ? -1.633 16 24.859 1 94.5 153 GLY B N 1
ATOM 3238 C CA . GLY B 1 153 ? -2.412 15.383 25.922 1 94.5 153 GLY B CA 1
ATOM 3239 C C . GLY B 1 153 ? -2.654 16.312 27.109 1 94.5 153 GLY B C 1
ATOM 3240 O O . GLY B 1 153 ? -3.785 16.438 27.578 1 94.5 153 GLY B O 1
ATOM 3241 N N . LEU B 1 154 ? -1.596 16.953 27.5 1 97.31 154 LEU B N 1
ATOM 3242 C CA . LEU B 1 154 ? -1.692 17.875 28.625 1 97.31 154 LEU B CA 1
ATOM 3243 C C . LEU B 1 154 ? -2.59 19.062 28.281 1 97.31 154 LEU B C 1
ATOM 3245 O O . LEU B 1 154 ? -3.355 19.531 29.125 1 97.31 154 LEU B O 1
ATOM 3249 N N . ALA B 1 155 ? -2.418 19.5 27.078 1 96.75 155 ALA B N 1
ATOM 3250 C CA . ALA B 1 155 ? -3.236 20.609 26.625 1 96.75 155 ALA B CA 1
ATOM 3251 C C . ALA B 1 155 ? -4.719 20.266 26.656 1 96.75 155 ALA B C 1
ATOM 3253 O O . ALA B 1 155 ? -5.547 21.078 27.078 1 96.75 155 ALA B O 1
ATOM 3254 N N . SER B 1 156 ? -5.043 19.125 26.203 1 93.25 156 SER B N 1
ATOM 3255 C CA . SER B 1 156 ? -6.426 18.656 26.234 1 93.25 156 SER B CA 1
ATOM 3256 C C . SER B 1 156 ? -6.949 18.562 27.656 1 93.25 156 SER B C 1
ATOM 3258 O O . SER B 1 156 ? -8.07 18.984 27.953 1 93.25 156 SER B O 1
ATOM 3260 N N . GLU B 1 157 ? -6.16 17.984 28.484 1 95.38 157 GLU B N 1
ATOM 3261 C CA . GLU B 1 157 ? -6.508 17.891 29.906 1 95.38 157 GLU B CA 1
ATOM 3262 C C . GLU B 1 157 ? -6.719 19.281 30.516 1 95.38 157 GLU B C 1
ATOM 3264 O O . GLU B 1 157 ? -7.68 19.5 31.25 1 95.38 157 GLU B O 1
ATOM 3269 N N . PHE B 1 158 ? -5.84 20.172 30.188 1 97.25 158 PHE B N 1
ATOM 3270 C CA . PHE B 1 158 ? -5.879 21.531 30.688 1 97.25 158 PHE B CA 1
ATOM 3271 C C . PHE B 1 158 ? -7.16 22.234 30.234 1 97.25 158 PHE B C 1
ATOM 3273 O O . PHE B 1 158 ? -7.797 22.938 31.031 1 97.25 158 PHE B O 1
ATOM 3280 N N . ALA B 1 159 ? -7.473 21.969 29.047 1 93.81 159 ALA B N 1
ATOM 3281 C CA . ALA B 1 159 ? -8.641 22.641 28.484 1 93.81 159 ALA B CA 1
ATOM 3282 C C . ALA B 1 159 ? -9.93 22.141 29.125 1 93.81 159 ALA B C 1
ATOM 3284 O O . ALA B 1 159 ? -10.891 22.891 29.281 1 93.81 159 ALA B O 1
ATOM 3285 N N . LYS B 1 160 ? -9.961 20.922 29.5 1 92.81 160 LYS B N 1
ATOM 3286 C CA . LYS B 1 160 ? -11.164 20.312 30.062 1 92.81 160 LYS B CA 1
ATOM 3287 C C . LYS B 1 160 ? -11.281 20.594 31.547 1 92.81 160 LYS B C 1
ATOM 3289 O O . LYS B 1 160 ? -12.375 20.531 32.125 1 92.81 160 LYS B O 1
ATOM 3294 N N . GLU B 1 161 ? -10.18 20.875 32.125 1 94.19 161 GLU B N 1
ATOM 3295 C CA . GLU B 1 161 ? -10.125 21.078 33.562 1 94.19 161 GLU B CA 1
ATOM 3296 C C . GLU B 1 161 ? -10.672 22.453 33.938 1 94.19 161 GLU B C 1
ATOM 3298 O O . GLU B 1 161 ? -10.383 23.453 33.281 1 94.19 161 GLU B O 1
ATOM 3303 N N . LYS B 1 162 ? -11.516 22.453 35.031 1 90.62 162 LYS B N 1
ATOM 3304 C CA . LYS B 1 162 ? -12.133 23.703 35.469 1 90.62 162 LYS B CA 1
ATOM 3305 C C . LYS B 1 162 ? -11.445 24.25 36.719 1 90.62 162 LYS B C 1
ATOM 3307 O O . LYS B 1 162 ? -11.477 25.453 37 1 90.62 162 LYS B O 1
ATOM 3312 N N . SER B 1 163 ? -10.773 23.438 37.469 1 94.62 163 SER B N 1
ATOM 3313 C CA . SER B 1 163 ? -10.109 23.844 38.688 1 94.62 163 SER B CA 1
ATOM 3314 C C . SER B 1 163 ? -8.773 24.531 38.406 1 94.62 163 SER B C 1
ATOM 3316 O O . SER B 1 163 ? -7.914 23.953 37.75 1 94.62 163 SER B O 1
ATOM 3318 N N . VAL B 1 164 ? -8.688 25.688 38.969 1 95.06 164 VAL B N 1
ATOM 3319 C CA . VAL B 1 164 ? -7.457 26.453 38.781 1 95.06 164 VAL B CA 1
ATOM 3320 C C . VAL B 1 164 ? -6.277 25.672 39.375 1 95.06 164 VAL B C 1
ATOM 3322 O O . VAL B 1 164 ? -5.195 25.641 38.781 1 95.06 164 VAL B O 1
ATOM 3325 N N . ASP B 1 165 ? -6.5 25.047 40.469 1 96.94 165 ASP B N 1
ATOM 3326 C CA . ASP B 1 165 ? -5.434 24.312 41.156 1 96.94 165 ASP B CA 1
ATOM 3327 C C . ASP B 1 165 ? -4.988 23.109 40.312 1 96.94 165 ASP B C 1
ATOM 3329 O O . ASP B 1 165 ? -3.793 22.828 40.188 1 96.94 165 ASP B O 1
ATOM 3333 N N . LYS B 1 166 ? -5.945 22.469 39.75 1 97.25 166 LYS B N 1
ATOM 3334 C CA . LYS B 1 166 ? -5.625 21.328 38.906 1 97.25 166 LYS B CA 1
ATOM 3335 C C . LYS B 1 166 ? -4.93 21.766 37.625 1 97.25 166 LYS B C 1
ATOM 3337 O O . LYS B 1 166 ? -4.043 21.062 37.125 1 97.25 166 LYS B O 1
ATOM 3342 N N . ARG B 1 167 ? -5.324 22.859 37.062 1 97.75 167 ARG B N 1
ATOM 3343 C CA . ARG B 1 167 ? -4.672 23.391 35.875 1 97.75 167 ARG B CA 1
ATOM 3344 C C . ARG B 1 167 ? -3.225 23.766 36.188 1 97.75 167 ARG B C 1
ATOM 3346 O O . ARG B 1 167 ? -2.348 23.578 35.312 1 97.75 167 ARG B O 1
ATOM 3353 N N . LYS B 1 168 ? -2.971 24.281 37.375 1 97.94 168 LYS B N 1
ATOM 3354 C CA . LYS B 1 168 ? -1.602 24.609 37.781 1 97.94 168 LYS B CA 1
ATOM 3355 C C . LYS B 1 168 ? -0.742 23.344 37.875 1 97.94 168 LYS B C 1
ATOM 3357 O O . LYS B 1 168 ? 0.449 23.375 37.531 1 97.94 168 LYS B O 1
ATOM 3362 N N . GLU B 1 169 ? -1.396 22.344 38.281 1 98.12 169 GLU B N 1
ATOM 3363 C CA . GLU B 1 169 ? -0.679 21.062 38.344 1 98.12 169 GLU B CA 1
ATOM 3364 C C . GLU B 1 169 ? -0.305 20.578 36.938 1 98.12 169 GLU B C 1
ATOM 3366 O O . GLU B 1 169 ? 0.794 20.062 36.719 1 98.12 169 GLU B O 1
ATOM 3371 N N . ILE B 1 170 ? -1.286 20.703 36.031 1 98.25 170 ILE B N 1
ATOM 3372 C CA . ILE B 1 170 ? -1.035 20.297 34.656 1 98.25 170 ILE B CA 1
ATOM 3373 C C . ILE B 1 170 ? 0.091 21.156 34.062 1 98.25 170 ILE B C 1
ATOM 3375 O O . ILE B 1 170 ? 0.965 20.641 33.375 1 98.25 170 ILE B O 1
ATOM 3379 N N . LEU B 1 171 ? 0.091 22.453 34.344 1 98.19 171 LEU B N 1
ATOM 3380 C CA . LEU B 1 171 ? 1.14 23.359 33.906 1 98.19 171 LEU B CA 1
ATOM 3381 C C . LEU B 1 171 ? 2.502 22.922 34.438 1 98.19 171 LEU B C 1
ATOM 3383 O O . LEU B 1 171 ? 3.494 22.953 33.688 1 98.19 171 LEU B O 1
ATOM 3387 N N . LEU B 1 172 ? 2.525 22.484 35.656 1 98 172 LEU B N 1
ATOM 3388 C CA . LEU B 1 172 ? 3.779 22.016 36.25 1 98 172 LEU B CA 1
ATOM 3389 C C . LEU B 1 172 ? 4.289 20.781 35.531 1 98 172 LEU B C 1
ATOM 3391 O O . LEU B 1 172 ? 5.492 20.641 35.281 1 98 172 LEU B O 1
ATOM 3395 N N . ARG B 1 173 ? 3.389 19.859 35.219 1 97.94 173 ARG B N 1
ATOM 3396 C CA . ARG B 1 173 ? 3.764 18.672 34.438 1 97.94 173 ARG B CA 1
ATOM 3397 C C . ARG B 1 173 ? 4.324 19.047 33.094 1 97.94 173 ARG B C 1
ATOM 3399 O O . ARG B 1 173 ? 5.297 18.438 32.625 1 97.94 173 ARG B O 1
ATOM 3406 N N . ALA B 1 174 ? 3.762 20.062 32.5 1 98.5 174 ALA B N 1
ATOM 3407 C CA . ALA B 1 174 ? 4.211 20.516 31.172 1 98.5 174 ALA B CA 1
ATOM 3408 C C . ALA B 1 174 ? 5.59 21.172 31.266 1 98.5 174 ALA B C 1
ATOM 3410 O O . ALA B 1 174 ? 6.43 20.984 30.391 1 98.5 174 ALA B O 1
ATOM 3411 N N . GLU B 1 175 ? 5.789 21.922 32.312 1 98 175 GLU B N 1
ATOM 3412 C CA . GLU B 1 175 ? 7.078 22.578 32.531 1 98 175 GLU B CA 1
ATOM 3413 C C . GLU B 1 175 ? 8.188 21.547 32.719 1 98 175 GLU B C 1
ATOM 3415 O O . GLU B 1 175 ? 9.289 21.703 32.188 1 98 175 GLU B O 1
ATOM 3420 N N . LYS B 1 176 ? 7.875 20.531 33.438 1 97.75 176 LYS B N 1
ATOM 3421 C CA . LYS B 1 176 ? 8.852 19.484 33.656 1 97.75 176 LYS B CA 1
ATOM 3422 C C . LYS B 1 176 ? 9.195 18.766 32.344 1 97.75 176 LYS B C 1
ATOM 3424 O O . LYS B 1 176 ? 10.359 18.453 32.094 1 97.75 176 LYS B O 1
ATOM 3429 N N . LEU B 1 177 ? 8.141 18.531 31.594 1 97 177 LEU B N 1
ATOM 3430 C CA . LEU B 1 177 ? 8.352 17.922 30.297 1 97 177 LEU B CA 1
ATOM 3431 C C . LEU B 1 177 ? 9.203 18.812 29.391 1 97 177 LEU B C 1
ATOM 3433 O O . LEU B 1 177 ? 10.016 18.312 28.609 1 97 177 LEU B O 1
ATOM 3437 N N . TRP B 1 178 ? 8.953 20.078 29.484 1 97.19 178 TRP B N 1
ATOM 3438 C CA . TRP B 1 178 ? 9.711 21.062 28.703 1 97.19 178 TRP B CA 1
ATOM 3439 C C . TRP B 1 178 ? 11.188 21.031 29.094 1 97.19 178 TRP B C 1
ATOM 3441 O O . TRP B 1 178 ? 12.062 21.094 28.219 1 97.19 178 TRP B O 1
ATOM 3451 N N . ASP B 1 179 ? 11.438 20.828 30.359 1 95.62 179 ASP B N 1
ATOM 3452 C CA . ASP B 1 179 ? 12.797 20.828 30.891 1 95.62 179 ASP B CA 1
ATOM 3453 C C . ASP B 1 179 ? 13.617 19.672 30.328 1 95.62 179 ASP B C 1
ATOM 3455 O O . ASP B 1 179 ? 14.828 19.797 30.156 1 95.62 179 ASP B O 1
ATOM 3459 N N . VAL B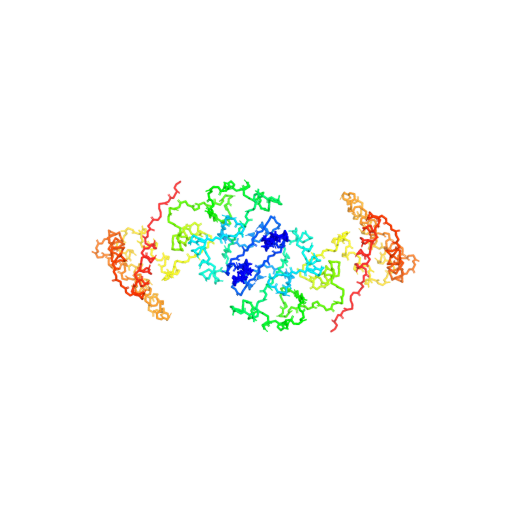 1 180 ? 12.969 18.641 30.016 1 94.06 180 VAL B N 1
ATOM 3460 C CA . VAL B 1 180 ? 13.711 17.453 29.609 1 94.06 180 VAL B CA 1
ATOM 3461 C C . VAL B 1 180 ? 13.617 17.297 28.094 1 94.06 180 VAL B C 1
ATOM 3463 O O . VAL B 1 180 ? 14.148 16.328 27.531 1 94.06 180 VAL B O 1
ATOM 3466 N N . SER B 1 181 ? 12.891 18.156 27.5 1 92.38 181 SER B N 1
ATOM 3467 C CA . SER B 1 181 ? 12.766 18.078 26.047 1 92.38 181 SER B CA 1
ATOM 3468 C C . SER B 1 181 ? 14.094 18.406 25.359 1 92.38 181 SER B C 1
ATOM 3470 O O . SER B 1 181 ? 14.789 19.344 25.766 1 92.38 181 SER B O 1
ATOM 3472 N N . GLU B 1 182 ? 14.43 17.594 24.453 1 90.31 182 GLU B N 1
ATOM 3473 C CA . GLU B 1 182 ? 15.68 17.797 23.734 1 90.31 182 GLU B CA 1
ATOM 3474 C C . GLU B 1 182 ? 15.43 18.188 22.281 1 90.31 182 GLU B C 1
ATOM 3476 O O . GL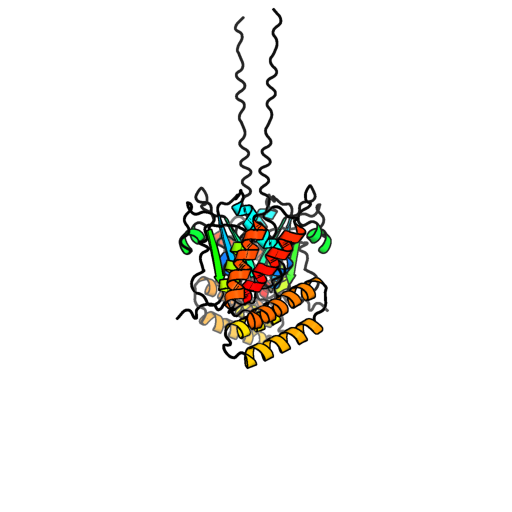U B 1 182 ? 14.469 17.719 21.656 1 90.31 182 GLU B O 1
ATOM 3481 N N . GLY B 1 183 ? 16.297 19.125 21.766 1 91.5 183 GLY B N 1
ATOM 3482 C CA . GLY B 1 183 ? 16.172 19.609 20.406 1 91.5 183 GLY B CA 1
ATOM 3483 C C . GLY B 1 183 ? 15.57 21 20.328 1 91.5 183 GLY B C 1
ATOM 3484 O O . GLY B 1 183 ? 14.602 21.297 21.031 1 91.5 183 GLY B O 1
ATOM 3485 N N . LYS B 1 184 ? 16.062 21.828 19.5 1 92.5 184 LYS B N 1
ATOM 3486 C CA . LYS B 1 184 ? 15.68 23.234 19.422 1 92.5 184 LYS B CA 1
ATOM 3487 C C . LYS B 1 184 ? 14.211 23.359 19.031 1 92.5 184 LYS B C 1
ATOM 3489 O O . LYS B 1 184 ? 13.469 24.125 19.672 1 92.5 184 LYS B O 1
ATOM 3494 N N . GLN B 1 185 ? 13.773 22.625 18.078 1 91.12 185 GLN B N 1
ATOM 3495 C CA . GLN B 1 185 ? 12.398 22.734 17.609 1 91.12 185 GLN B CA 1
ATOM 3496 C C . GLN B 1 185 ? 11.414 22.25 18.656 1 91.12 185 GLN B C 1
ATOM 3498 O O . GLN B 1 185 ? 10.367 22.859 18.875 1 91.12 185 GLN B O 1
ATOM 3503 N N . LYS B 1 186 ? 11.695 21.188 19.25 1 94.31 186 LYS B N 1
ATOM 3504 C CA . LYS B 1 186 ? 10.82 20.656 20.297 1 94.31 186 LYS B CA 1
ATOM 3505 C C . LYS B 1 186 ? 10.742 21.609 21.484 1 94.31 186 LYS B C 1
ATOM 3507 O O . LYS B 1 186 ? 9.672 21.797 22.078 1 94.31 186 LYS B O 1
ATOM 3512 N N . GLN B 1 187 ? 11.867 22.125 21.781 1 95.38 187 GLN B N 1
ATOM 3513 C CA . GLN B 1 187 ? 11.914 23.062 22.875 1 95.38 187 GLN B CA 1
ATOM 3514 C C . GLN B 1 187 ? 11.047 24.297 22.594 1 95.38 187 GLN B C 1
ATOM 3516 O O . GLN B 1 187 ? 10.344 24.781 23.484 1 95.38 187 GLN B O 1
ATOM 3521 N N . LYS B 1 188 ? 11.195 24.703 21.422 1 95.44 188 LYS B N 1
ATOM 3522 C CA . LYS B 1 188 ? 10.391 25.859 21.031 1 95.44 188 LYS B CA 1
ATOM 3523 C C . LYS B 1 188 ? 8.906 25.547 21.125 1 95.44 188 LYS B C 1
ATOM 3525 O O . LYS B 1 188 ? 8.125 26.375 21.625 1 95.44 188 LYS B O 1
ATOM 3530 N N . SER B 1 189 ? 8.539 24.406 20.641 1 96.62 189 SER B N 1
ATOM 3531 C CA . SER B 1 189 ? 7.137 24 20.688 1 96.62 189 SER B CA 1
ATOM 3532 C C . SER B 1 189 ? 6.664 23.828 22.125 1 96.62 189 SER B C 1
ATOM 3534 O O . SER B 1 189 ? 5.582 24.297 22.484 1 96.62 189 SER B O 1
ATOM 3536 N N . ALA B 1 190 ? 7.512 23.219 22.891 1 97.56 190 ALA B N 1
ATOM 3537 C CA . ALA B 1 190 ? 7.191 23.016 24.312 1 97.56 190 ALA B CA 1
ATOM 3538 C C . ALA B 1 190 ? 6.953 24.344 25.016 1 97.56 190 ALA B C 1
ATOM 3540 O O . ALA B 1 190 ? 6.008 24.484 25.797 1 97.56 190 ALA B O 1
ATOM 3541 N N . GLU B 1 191 ? 7.812 25.219 24.75 1 97.31 191 GLU B N 1
ATOM 3542 C CA . GLU B 1 191 ? 7.688 26.547 25.328 1 97.31 191 GLU B CA 1
ATOM 3543 C C . GLU B 1 191 ? 6.34 27.172 24.969 1 97.31 191 GLU B C 1
ATOM 3545 O O . GLU B 1 191 ? 5.703 27.797 25.828 1 97.31 191 GLU B O 1
ATOM 3550 N N . MET B 1 192 ? 5.957 26.984 23.781 1 96.94 192 MET B N 1
ATOM 3551 C CA . MET B 1 192 ? 4.695 27.562 23.328 1 96.94 192 MET B CA 1
ATOM 3552 C C . MET B 1 192 ? 3.516 26.969 24.078 1 96.94 192 MET B C 1
ATOM 3554 O O . MET B 1 192 ? 2.578 27.688 24.438 1 96.94 192 MET B O 1
ATOM 3558 N N . TYR B 1 193 ? 3.547 25.688 24.312 1 98 193 TYR B N 1
ATOM 3559 C CA . TYR B 1 193 ? 2.5 25.062 25.109 1 98 193 TYR B CA 1
ATOM 3560 C C . TYR B 1 193 ? 2.43 25.656 26.5 1 98 193 TYR B C 1
ATOM 3562 O O . TYR B 1 193 ? 1.354 26.047 26.969 1 98 193 TYR B O 1
ATOM 3570 N N . VAL B 1 194 ? 3.564 25.719 27.125 1 98.06 194 VAL B N 1
ATOM 3571 C CA . VAL B 1 194 ? 3.666 26.156 28.516 1 98.06 194 VAL B CA 1
ATOM 3572 C C . VAL B 1 194 ? 3.221 27.625 28.609 1 98.06 194 VAL B C 1
ATOM 3574 O O . VAL B 1 194 ? 2.443 27.969 29.5 1 98.06 194 VAL B O 1
ATOM 3577 N N . LYS B 1 195 ? 3.693 28.391 27.719 1 97.44 195 LYS B N 1
ATOM 3578 C CA . LYS B 1 195 ? 3.322 29.797 27.719 1 97.44 195 LYS B CA 1
ATOM 3579 C C . LYS B 1 195 ? 1.821 29.984 27.516 1 97.44 195 LYS B C 1
ATOM 3581 O O . LYS B 1 195 ? 1.205 30.859 28.109 1 97.44 195 LYS B O 1
ATOM 3586 N N . SER B 1 196 ? 1.275 29.203 26.688 1 97.75 196 SER B N 1
ATOM 3587 C CA . SER B 1 196 ? -0.16 29.281 26.438 1 97.75 196 SER B CA 1
ATOM 3588 C C . SER B 1 196 ? -0.96 28.922 27.688 1 97.75 196 SER B C 1
ATOM 3590 O O . SER B 1 196 ? -1.942 29.594 28.016 1 97.75 196 SER B O 1
ATOM 3592 N N . MET B 1 197 ? -0.493 27.906 28.359 1 97.88 197 MET B N 1
ATOM 3593 C CA . MET B 1 197 ? -1.153 27.547 29.609 1 97.88 197 MET B CA 1
ATOM 3594 C C . MET B 1 197 ? -1.03 28.656 30.641 1 97.88 197 MET B C 1
ATOM 3596 O O . MET B 1 197 ? -2.006 29 31.312 1 97.88 197 MET B O 1
ATOM 3600 N N . ARG B 1 198 ? 0.186 29.25 30.734 1 97.88 198 ARG B N 1
ATOM 3601 C CA . ARG B 1 198 ? 0.423 30.344 31.672 1 97.88 198 ARG B CA 1
ATOM 3602 C C . ARG B 1 198 ? -0.482 31.531 31.375 1 97.88 198 ARG B C 1
ATOM 3604 O O . ARG B 1 198 ? -1.093 32.094 32.281 1 97.88 198 ARG B O 1
ATOM 3611 N N . LYS B 1 199 ? -0.548 31.844 30.156 1 97.25 199 LYS B N 1
ATOM 3612 C CA . LYS B 1 199 ? -1.372 32.969 29.75 1 97.25 199 LYS B CA 1
ATOM 3613 C C . LYS B 1 199 ? -2.852 32.688 30 1 97.25 199 LYS B C 1
ATOM 3615 O O . LYS B 1 199 ? -3.602 33.594 30.375 1 97.25 199 LYS B O 1
ATOM 3620 N N . ALA B 1 200 ? -3.248 31.484 29.766 1 96.5 200 ALA B N 1
ATOM 3621 C CA . ALA B 1 200 ? -4.645 31.125 30 1 96.5 200 ALA B CA 1
ATOM 3622 C C . ALA B 1 200 ? -4.992 31.219 31.484 1 96.5 200 ALA B C 1
ATOM 3624 O O . ALA B 1 200 ? -6.109 31.594 31.844 1 96.5 200 ALA B O 1
ATOM 3625 N N . LEU B 1 201 ? -4.047 30.828 32.344 1 96.38 201 LEU B N 1
ATOM 3626 C CA . LEU B 1 201 ? -4.262 30.922 33.781 1 96.38 201 LEU B CA 1
ATOM 3627 C C . LEU B 1 201 ? -4.34 32.375 34.219 1 96.38 201 LEU B C 1
ATOM 3629 O O . LEU B 1 201 ? -5.07 32.719 35.156 1 96.38 201 LEU B O 1
ATOM 3633 N N . GLU B 1 202 ? -3.65 33.25 33.5 1 95.31 202 GLU B N 1
ATOM 3634 C CA . GLU B 1 202 ? -3.594 34.656 33.812 1 95.31 202 GLU B CA 1
ATOM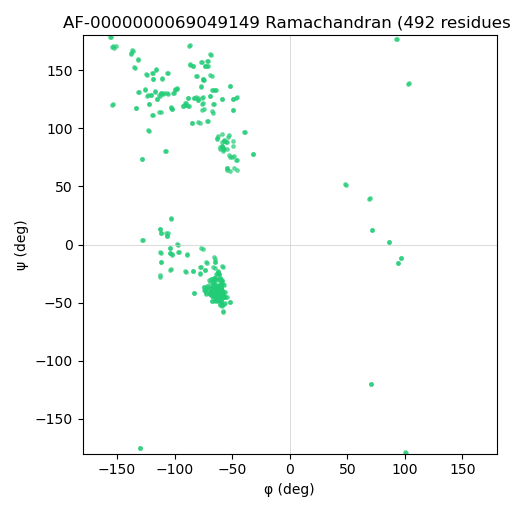 3635 C C . GLU B 1 202 ? -4.805 35.406 33.25 1 95.31 202 GLU B C 1
ATOM 3637 O O . GLU B 1 202 ? -5.395 36.25 33.938 1 95.31 202 GLU B O 1
ATOM 3642 N N . LYS B 1 203 ? -5.223 35.094 32.031 1 95.12 203 LYS B N 1
ATOM 3643 C CA . LYS B 1 203 ? -6.199 35.906 31.312 1 95.12 203 LYS B CA 1
ATOM 3644 C C . LYS B 1 203 ? -7.523 35.156 31.141 1 95.12 203 LYS B C 1
ATOM 3646 O O . LYS B 1 203 ? -8.523 35.75 30.734 1 95.12 203 LYS B O 1
ATOM 3651 N N . GLY B 1 204 ? -7.52 33.906 31.516 1 93.38 204 GLY B N 1
ATOM 3652 C CA . GLY B 1 204 ? -8.719 33.125 31.297 1 93.38 204 GLY B CA 1
ATOM 3653 C C . GLY B 1 204 ? -8.727 32.375 29.969 1 93.38 204 GLY B C 1
ATOM 3654 O O . GLY B 1 204 ? -7.852 32.594 29.141 1 93.38 204 GLY B O 1
ATOM 3655 N N . ASP B 1 205 ? -9.711 31.625 29.719 1 92.19 205 ASP B N 1
ATOM 3656 C CA . ASP B 1 205 ? -9.789 30.734 28.562 1 92.19 205 ASP B CA 1
ATOM 3657 C C . ASP B 1 205 ? -10.039 31.516 27.281 1 92.19 205 ASP B C 1
ATOM 3659 O O . ASP B 1 205 ? -9.836 31 26.172 1 92.19 205 ASP B O 1
ATOM 3663 N N . GLU B 1 206 ? -10.586 32.719 27.422 1 93.31 206 GLU B N 1
ATOM 3664 C CA . GLU B 1 206 ? -10.797 33.562 26.25 1 93.31 206 GLU B CA 1
ATOM 3665 C C . GLU B 1 206 ? -9.484 33.812 25.516 1 93.31 206 GLU B C 1
ATOM 3667 O O . GLU B 1 206 ? -9.492 34.188 24.328 1 93.31 206 GLU B O 1
ATOM 3672 N N . PHE B 1 207 ? -8.422 33.594 26.25 1 95.5 207 PHE B N 1
ATOM 3673 C CA . PHE B 1 207 ? -7.094 33.844 25.688 1 95.5 207 PHE B CA 1
ATOM 3674 C C . PHE B 1 207 ? -6.898 33.031 24.422 1 95.5 207 PHE B C 1
ATOM 3676 O O . PHE B 1 207 ? -6.344 33.531 23.438 1 95.5 207 PHE B O 1
ATOM 3683 N N . PHE B 1 208 ? -7.285 31.781 24.422 1 94.56 208 PHE B N 1
ATOM 3684 C CA . PHE B 1 208 ? -7.055 30.906 23.281 1 94.56 208 PHE B CA 1
ATOM 3685 C C . PHE B 1 208 ? -7.738 31.438 22.031 1 94.56 208 PHE B C 1
ATOM 3687 O O . PHE B 1 208 ? -7.145 31.469 20.953 1 94.56 208 PHE B O 1
ATOM 3694 N N . HIS B 1 209 ? -8.922 31.875 22.203 1 92.94 209 HIS B N 1
ATOM 3695 C CA . HIS B 1 209 ? -9.68 32.438 21.094 1 92.94 209 HIS B CA 1
ATOM 3696 C C . HIS B 1 209 ? -9.078 33.75 20.609 1 92.94 209 HIS B C 1
ATOM 3698 O O . HIS B 1 209 ? -8.867 33.938 19.422 1 92.94 209 HIS B O 1
ATOM 3704 N N . THR B 1 210 ? -8.781 34.656 21.531 1 95.5 210 THR B N 1
ATOM 3705 C CA . THR B 1 210 ? -8.242 35.969 21.203 1 95.5 210 THR B CA 1
ATOM 3706 C C . THR B 1 210 ? -6.871 35.844 20.531 1 95.5 210 THR B C 1
ATOM 3708 O O . THR B 1 210 ? -6.562 36.562 19.594 1 95.5 210 THR B O 1
ATOM 3711 N N . GLU B 1 211 ? -6.074 34.938 21.094 1 95.69 211 GLU B N 1
ATOM 3712 C CA . GLU B 1 211 ? -4.746 34.719 20.531 1 95.69 211 GLU B CA 1
ATOM 3713 C C . GLU B 1 211 ? -4.836 34.156 19.125 1 95.69 211 GLU B C 1
ATOM 3715 O O . GLU B 1 211 ? -4.059 34.531 18.25 1 95.69 211 GLU B O 1
ATOM 3720 N N . THR B 1 212 ? -5.691 33.219 18.859 1 95.06 212 THR B N 1
ATOM 3721 C CA . THR B 1 212 ? -5.887 32.656 17.531 1 95.06 212 THR B CA 1
ATOM 3722 C C . THR B 1 212 ? -6.273 33.75 16.531 1 95.06 212 THR B C 1
ATOM 3724 O O . THR B 1 212 ? -5.719 33.812 15.43 1 95.06 212 THR B O 1
ATOM 3727 N N . ILE B 1 213 ? -7.164 34.656 16.891 1 95 213 ILE B N 1
ATOM 3728 C CA . ILE B 1 213 ? -7.598 35.75 16.031 1 95 213 ILE B CA 1
ATOM 3729 C C . ILE B 1 213 ? -6.418 36.656 15.734 1 95 213 ILE B C 1
ATOM 3731 O O . ILE B 1 213 ? -6.207 37.062 14.586 1 95 213 ILE B O 1
ATOM 3735 N N . ARG B 1 214 ? -5.805 36.938 16.812 1 96.56 214 ARG B N 1
ATOM 3736 C CA . ARG B 1 214 ? -4.664 37.844 16.656 1 96.56 214 ARG B CA 1
ATOM 3737 C C . ARG B 1 214 ? -3.656 37.281 15.664 1 96.56 214 ARG B C 1
ATOM 3739 O O . ARG B 1 214 ? -3.238 37.969 14.734 1 96.56 214 ARG B O 1
ATOM 3746 N N . ILE B 1 215 ? -3.271 36.031 15.844 1 95.94 215 ILE B N 1
ATOM 3747 C CA . ILE B 1 215 ? -2.26 35.406 15 1 95.94 215 ILE B CA 1
ATOM 3748 C C . ILE B 1 215 ? -2.754 35.375 13.555 1 95.94 215 ILE B C 1
ATOM 3750 O O . ILE B 1 215 ? -1.992 35.656 12.625 1 95.94 215 ILE B O 1
ATOM 3754 N N . ASN B 1 216 ? -3.979 35.031 13.336 1 93.56 216 ASN B N 1
ATOM 3755 C CA . ASN B 1 216 ? -4.539 35 11.984 1 93.56 216 ASN B CA 1
ATOM 3756 C C . ASN B 1 216 ? -4.469 36.375 11.32 1 93.56 216 ASN B C 1
ATOM 3758 O O . ASN B 1 216 ? -4.242 36.469 10.109 1 93.56 216 ASN B O 1
ATOM 3762 N N . ASN B 1 217 ? -4.668 37.438 12.086 1 94.5 217 ASN B N 1
ATOM 3763 C CA . ASN B 1 217 ? -4.59 38.781 11.555 1 94.5 217 ASN B CA 1
ATOM 3764 C C . ASN B 1 217 ? -3.162 39.156 11.172 1 94.5 217 ASN B C 1
ATOM 3766 O O . ASN B 1 217 ? -2.939 39.781 10.141 1 94.5 217 ASN B O 1
ATOM 3770 N N . VAL B 1 218 ? -2.279 38.75 12.016 1 94.5 218 VAL B N 1
ATOM 3771 C CA . VAL B 1 218 ? -0.875 39.031 11.75 1 94.5 218 VAL B CA 1
ATOM 3772 C C . VAL B 1 218 ? -0.432 38.312 10.484 1 94.5 218 VAL B C 1
ATOM 3774 O O . VAL B 1 218 ? 0.341 38.844 9.688 1 94.5 218 VAL B O 1
ATOM 3777 N N . LEU B 1 219 ? -0.925 37.125 10.305 1 92.94 219 LEU B N 1
ATOM 3778 C CA . LEU B 1 219 ? -0.543 36.25 9.188 1 92.94 219 LEU B CA 1
ATOM 3779 C C . LEU B 1 219 ? -0.985 36.875 7.863 1 92.94 219 LEU B C 1
ATOM 3781 O O . LEU B 1 219 ? -0.44 36.531 6.809 1 92.94 219 LEU B O 1
ATOM 3785 N N . LYS B 1 220 ? -1.909 37.781 7.852 1 90.5 220 LYS B N 1
ATOM 3786 C CA . LYS B 1 220 ? -2.408 38.438 6.641 1 90.5 220 LYS B CA 1
ATOM 3787 C C . LYS B 1 220 ? -1.438 39.5 6.152 1 90.5 220 LYS B C 1
ATOM 3789 O O . LYS B 1 220 ? -1.509 39.938 5 1 90.5 220 LYS B O 1
ATOM 3794 N N . GLY B 1 221 ? -0.633 39.906 6.957 1 89.69 221 GLY B N 1
ATOM 3795 C CA . GLY B 1 221 ? 0.343 40.938 6.586 1 89.69 221 GLY B CA 1
ATOM 3796 C C . GLY B 1 221 ? 1.607 40.344 5.984 1 89.69 221 GLY B C 1
ATOM 3797 O O . GLY B 1 221 ? 1.723 39.125 5.832 1 89.69 221 GLY B O 1
ATOM 3798 N N . SER B 1 222 ? 2.455 41.188 5.461 1 91.69 222 SER B N 1
ATOM 3799 C CA . SER B 1 222 ? 3.725 40.781 4.867 1 91.69 222 SER B CA 1
ATOM 3800 C C . SER B 1 222 ? 4.746 40.438 5.941 1 91.69 222 SER B C 1
ATOM 3802 O O . SER B 1 222 ? 4.91 41.156 6.918 1 91.69 222 SER B O 1
ATOM 3804 N N . MET B 1 223 ? 5.32 39.219 5.832 1 94.62 223 MET B N 1
ATOM 3805 C CA . MET B 1 223 ? 6.363 38.781 6.754 1 94.62 223 MET B CA 1
ATOM 3806 C C . MET B 1 223 ? 7.27 37.75 6.098 1 94.62 223 MET B C 1
ATOM 3808 O O . MET B 1 223 ? 7.035 37.344 4.957 1 94.62 223 MET B O 1
ATOM 3812 N N . THR B 1 224 ? 8.32 37.438 6.77 1 93.5 224 THR B N 1
ATOM 3813 C CA . THR B 1 224 ? 9.25 36.438 6.25 1 93.5 224 THR B CA 1
ATOM 3814 C C . THR B 1 224 ? 8.633 35.062 6.32 1 93.5 224 THR B C 1
ATOM 3816 O O . THR B 1 224 ? 7.676 34.844 7.059 1 93.5 224 THR B O 1
ATOM 3819 N N . GLN B 1 225 ? 9.141 34.188 5.5 1 91.75 225 GLN B N 1
ATOM 3820 C CA . GLN B 1 225 ? 8.648 32.812 5.496 1 91.75 225 GLN B CA 1
ATOM 3821 C C . GLN B 1 225 ? 8.891 32.125 6.84 1 91.75 225 GLN B C 1
ATOM 3823 O O . GLN B 1 225 ? 8.078 31.312 7.293 1 91.75 225 GLN B O 1
ATOM 3828 N N . GLU B 1 226 ? 9.977 32.531 7.328 1 92.69 226 GLU B N 1
ATOM 3829 C CA . GLU B 1 226 ? 10.32 31.938 8.625 1 92.69 226 GLU B CA 1
ATOM 3830 C C . GLU B 1 226 ? 9.305 32.344 9.695 1 92.69 226 GLU B C 1
ATOM 3832 O O . GLU B 1 226 ? 8.844 31.5 10.469 1 92.69 226 GLU B O 1
ATOM 3837 N N . LYS B 1 227 ? 8.984 33.594 9.727 1 93.94 227 LYS B N 1
ATOM 3838 C CA . LYS B 1 227 ? 8.008 34.094 10.695 1 93.94 227 LYS B CA 1
ATOM 3839 C C . LYS B 1 227 ? 6.633 33.5 10.453 1 93.94 227 LYS B C 1
ATOM 3841 O O . LYS B 1 227 ? 5.922 33.156 11.406 1 93.94 227 LYS B O 1
ATOM 3846 N N . LYS B 1 228 ? 6.293 33.406 9.289 1 93.94 228 LYS B N 1
ATOM 3847 C CA . LYS B 1 228 ? 5.012 32.812 8.93 1 93.94 228 LYS B CA 1
ATOM 3848 C C . LYS B 1 228 ? 4.922 31.359 9.43 1 93.94 228 LYS B C 1
ATOM 3850 O O . LYS B 1 228 ? 3.885 30.938 9.945 1 93.94 228 LYS B O 1
ATOM 3855 N N . ALA B 1 229 ? 5.973 30.672 9.242 1 91.75 229 ALA B N 1
ATOM 3856 C CA . ALA B 1 229 ? 6.031 29.281 9.703 1 91.75 229 ALA B CA 1
ATOM 3857 C C . ALA B 1 229 ? 5.879 29.188 11.219 1 91.75 229 ALA B C 1
ATOM 3859 O O . ALA B 1 229 ? 5.168 28.328 11.727 1 91.75 229 ALA B O 1
ATOM 3860 N N . ASP B 1 230 ? 6.527 30.094 11.82 1 93.62 230 ASP B N 1
ATOM 3861 C CA . ASP B 1 230 ? 6.469 30.125 13.281 1 93.62 230 ASP B CA 1
ATOM 3862 C C . ASP B 1 230 ? 5.043 30.375 13.766 1 93.62 230 ASP B C 1
ATOM 3864 O O . ASP B 1 230 ? 4.574 29.734 14.703 1 93.62 230 ASP B O 1
ATOM 3868 N N . LEU B 1 231 ? 4.414 31.297 13.156 1 94.88 231 LEU B N 1
ATOM 3869 C CA . LEU B 1 231 ? 3.051 31.656 13.539 1 94.88 231 LEU B CA 1
ATOM 3870 C C . LEU B 1 231 ? 2.086 30.516 13.219 1 94.88 231 LEU B C 1
ATOM 3872 O O . LEU B 1 231 ? 1.14 30.266 13.969 1 94.88 231 LEU B O 1
ATOM 3876 N N . SER B 1 232 ? 2.359 29.844 12.148 1 93.56 232 SER B N 1
ATOM 3877 C CA . SER B 1 232 ? 1.531 28.703 11.781 1 93.56 232 SER B CA 1
ATOM 3878 C C . SER B 1 232 ? 1.647 27.578 12.812 1 93.56 232 SER B C 1
ATOM 3880 O O . SER B 1 232 ? 0.65 26.953 13.164 1 93.56 232 SER B O 1
ATOM 3882 N N . VAL B 1 233 ? 2.828 27.375 13.234 1 94.56 233 VAL B N 1
ATOM 3883 C CA . VAL B 1 233 ? 3.076 26.359 14.266 1 94.56 233 VAL B CA 1
ATOM 3884 C C . VAL B 1 233 ? 2.314 26.734 15.539 1 94.56 233 VAL B C 1
ATOM 3886 O O . VAL B 1 233 ? 1.708 25.859 16.172 1 94.56 233 VAL B O 1
ATOM 3889 N N . ARG B 1 234 ? 2.352 28 15.875 1 95.19 234 ARG B N 1
ATOM 3890 C CA . ARG B 1 234 ? 1.649 28.469 17.062 1 95.19 234 ARG B CA 1
ATOM 3891 C C . ARG B 1 234 ? 0.148 28.219 16.938 1 95.19 234 ARG B C 1
ATOM 3893 O O . ARG B 1 234 ? -0.496 27.797 17.906 1 95.19 234 ARG B O 1
ATOM 3900 N N . LEU B 1 235 ? -0.351 28.484 15.859 1 95 235 LEU B N 1
ATOM 3901 C CA . LEU B 1 235 ? -1.77 28.25 15.617 1 95 235 LEU B CA 1
ATOM 3902 C C . LEU B 1 235 ? -2.109 26.766 15.773 1 95 235 LEU B C 1
ATOM 3904 O O . LEU B 1 235 ? -3.141 26.422 16.359 1 95 235 LEU B O 1
ATOM 3908 N N . ASN B 1 236 ? -1.273 25.922 15.281 1 95.38 236 ASN B N 1
ATOM 3909 C CA . ASN B 1 236 ? -1.474 24.469 15.383 1 95.38 236 ASN B CA 1
ATOM 3910 C C . ASN B 1 236 ? -1.482 24.016 16.844 1 95.38 236 ASN B C 1
ATOM 3912 O O . ASN B 1 236 ? -2.305 23.188 17.219 1 95.38 236 ASN B O 1
ATOM 3916 N N . ILE B 1 237 ? -0.583 24.594 17.562 1 96.5 237 ILE B N 1
ATOM 3917 C CA . ILE B 1 237 ? -0.481 24.219 18.984 1 96.5 237 ILE B CA 1
ATOM 3918 C C . ILE B 1 237 ? -1.738 24.672 19.719 1 96.5 237 ILE B C 1
ATOM 3920 O O . ILE B 1 237 ? -2.27 23.938 20.547 1 96.5 237 ILE B O 1
ATOM 3924 N N . LEU B 1 238 ? -2.24 25.844 19.406 1 95.88 238 LEU B N 1
ATOM 3925 C CA . LEU B 1 238 ? -3.432 26.375 20.062 1 95.88 238 LEU B CA 1
ATOM 3926 C C . LEU B 1 238 ? -4.637 25.469 19.812 1 95.88 238 LEU B C 1
ATOM 3928 O O . LEU B 1 238 ? -5.555 25.406 20.641 1 95.88 238 LEU B O 1
ATOM 3932 N N . GLU B 1 239 ? -4.559 24.734 18.703 1 92.06 239 GLU B N 1
ATOM 3933 C CA . GLU B 1 239 ? -5.637 23.812 18.359 1 92.06 239 GLU B CA 1
ATOM 3934 C C . GLU B 1 239 ? -5.758 22.703 19.406 1 92.06 239 GLU B C 1
ATOM 3936 O O . GLU B 1 239 ? -6.84 22.156 19.609 1 92.06 239 GLU B O 1
ATOM 3941 N N . SER B 1 240 ? -4.715 22.422 20.078 1 92.94 240 SER B N 1
ATOM 3942 C CA . SER B 1 240 ? -4.68 21.344 21.047 1 92.94 240 SER B CA 1
ATOM 3943 C C . SER B 1 240 ? -5.469 21.688 22.297 1 92.94 240 SER B C 1
ATOM 3945 O O . SER B 1 240 ? -5.793 20.812 23.109 1 92.94 240 SER B O 1
ATOM 3947 N N . PHE B 1 241 ? -5.762 22.953 22.453 1 95 241 PHE B N 1
ATOM 3948 C CA . PHE B 1 241 ? -6.441 23.422 23.656 1 95 241 PHE B CA 1
ATOM 3949 C C . PHE B 1 241 ? -7.941 23.547 23.422 1 95 241 PHE B C 1
ATOM 3951 O O . PHE B 1 241 ? -8.688 23.953 24.312 1 95 241 PHE B O 1
ATOM 3958 N N . LYS B 1 242 ? -8.305 23.219 22.219 1 87.12 242 LYS B N 1
ATOM 3959 C CA . LYS B 1 242 ? -9.734 23.281 21.922 1 87.12 242 LYS B CA 1
ATOM 3960 C C . LYS B 1 242 ? -10.469 22.062 22.438 1 87.12 242 LYS B C 1
ATOM 3962 O O . LYS B 1 242 ? -10.008 20.938 22.266 1 87.12 242 LYS B O 1
ATOM 3967 N N . VAL B 1 243 ? -11.445 22.422 23.219 1 77.12 243 VAL B N 1
ATOM 3968 C CA . VAL B 1 243 ? -12.273 21.344 23.766 1 77.12 243 VAL B CA 1
ATOM 3969 C C . VAL B 1 243 ? -13.25 20.859 22.703 1 77.12 243 VAL B C 1
ATOM 3971 O O . VAL B 1 243 ? -13.938 21.656 22.062 1 77.12 243 VAL B O 1
ATOM 3974 N N . GLN B 1 244 ? -13.023 19.703 22.094 1 66.31 244 GLN B N 1
ATOM 3975 C CA . GLN B 1 244 ? -13.953 19.156 21.109 1 66.31 244 GLN B CA 1
ATOM 3976 C C . GLN B 1 244 ? -15.273 18.766 21.766 1 66.31 244 GLN B C 1
ATOM 3978 O O . GLN B 1 244 ? -15.281 18.188 22.859 1 66.31 244 GLN B O 1
ATOM 3983 N N . PRO B 1 245 ? -16.406 19.391 21.281 1 53.56 245 PRO B N 1
ATOM 3984 C CA . PRO B 1 245 ? -17.703 19 21.859 1 53.56 245 PRO B CA 1
ATOM 3985 C C . PRO B 1 245 ? -17.891 17.5 21.906 1 53.56 245 PRO B C 1
ATOM 3987 O O . PRO B 1 245 ? -17.375 16.766 21.047 1 53.56 245 PRO B O 1
ATOM 3990 N N . ASP B 1 246 ? -18 16.812 23.016 1 46.12 246 ASP B N 1
ATOM 3991 C CA . ASP B 1 246 ? -18.453 15.438 23.156 1 46.12 246 ASP B CA 1
ATOM 3992 C C . ASP B 1 246 ? -19.484 15.094 22.094 1 46.12 246 ASP B C 1
ATOM 3994 O O . ASP B 1 246 ? -20.453 15.828 21.906 1 46.12 246 ASP B O 1
ATOM 3998 N N . GLU B 1 247 ? -19.25 14.812 20.828 1 41.25 247 GLU B N 1
ATOM 3999 C CA . GLU B 1 247 ? -20.406 14.352 20.078 1 41.25 247 GLU B CA 1
ATOM 4000 C C . GLU B 1 247 ? -21.281 13.43 20.922 1 41.25 247 GLU B C 1
ATOM 4002 O O . GLU B 1 247 ? -20.797 12.438 21.469 1 41.25 247 GLU B O 1
ATOM 4007 N N . LEU B 1 248 ? -22.312 13.906 21.531 1 31.84 248 LEU B N 1
ATOM 4008 C CA . LEU B 1 248 ? -23.438 13.055 21.922 1 31.84 248 LEU B CA 1
ATOM 4009 C C . LEU B 1 248 ? -23.984 12.297 20.734 1 31.84 248 LEU B C 1
ATOM 4011 O O . LEU B 1 248 ? -24.031 12.828 19.609 1 31.84 248 LEU B O 1
#

InterPro domains:
  IPR011679 Endoplasmic reticulum resident protein 29, C-terminal [PF07749] (146-241)
  IPR012883 ERp29, N-terminal [PF07912] (21-145)
  IPR016855 Endoplasmic reticulum resident protein 29 [PTHR12211] (14-243)
  IPR036249 Thioredoxin-like superfamily [SSF52833] (22-136)
  IPR036356 Endoplasmic reticulum resident protein 29, C-terminal domain superfamily [G3DSA:1.20.1150.12] (145-248)
  IPR036356 Endoplasmic reticulum resident protein 29, C-terminal domain superfamily [SSF47933] (145-243)

Sequence (496 aa):
MFFIQTLSVFVLCFCACRATQSKGIVSLDSLTFDKVLSKFKVSIVKFDVSYPYGEKHEEFVKLGSAYQSVEDLLVAEVPVKDYGEKDNEDLAIRYGVSKKDYPIVKLFVNGQSEPYVYNDEDFNQEKLQKFVVKHSKEILYIGLPGTLEKFDGLASEFAKEKSVDKRKEILLRAEKLWDVSEGKQKQKSAEMYVKSMRKALEKGDEFFHTETIRINNVLKGSMTQEKKADLSVRLNILESFKVQPDELMFFIQTLSVFVLCFCACRATQSKGIVSLDSLTFDKVLSKFKVSIVKFDVSYPYGEKHEEFVKLGSAYQSVEDLLVAEVPVKDYGEKDNEDLAIRYGVSKKDYPIVKLFVNGQSEPYVYNDEDFNQEKLQKFVVKHSKEILYIGLPGTLEKFDGLASEFAKEKSVDKRKEILLRAEKLWDVSEGKQKQKSAEMYVKSMRKALEKGDEFFHTETIRINNVLKGSMTQEKKADLSVRLNILESFKVQPDEL

pLDDT: mean 89.14, std 16.35, range [30.36, 98.88]

Nearest PDB structures (foldseek):
  2c0g-assembly2_B  TM=5.940E-01  e=2.998E-19  Drosophila melanogaster
  1ovn-assembly1_B  TM=5.943E-01  e=2.672E-19  Drosophila melanogaster
  2c0f-assembly2_B  TM=5.838E-01  e=3.363E-19  Drosophila melanogaster
  2c1y-assembly1_A  TM=6.174E-01  e=3.159E-18  Drosophila melanogaster
  2qc7-assembly1_A  TM=5.343E-01  e=1.254E-17  Homo sapiens

Solvent-accessible surface area (backbone atoms only — not comparable to full-atom values): 28343 Å² total; per-residue (Å²): 135,84,80,79,78,79,79,77,77,79,75,78,75,77,72,73,68,69,76,69,78,60,64,30,42,38,56,39,41,82,54,35,41,66,58,57,52,70,65,31,50,30,32,43,35,35,39,30,52,73,78,70,65,61,66,56,47,53,27,54,40,52,46,15,66,73,39,46,83,43,76,51,46,42,45,34,30,34,47,34,31,90,56,90,87,31,45,35,40,67,56,31,58,75,69,71,55,53,80,90,51,55,69,39,41,35,37,40,42,69,93,50,93,64,60,48,72,68,75,65,89,65,68,39,49,68,55,50,50,50,53,49,33,70,73,31,53,92,84,43,86,53,73,54,70,64,48,48,72,73,56,38,53,48,31,39,51,42,49,70,48,84,48,68,70,59,37,51,50,48,49,50,55,46,48,54,50,39,69,69,45,72,58,72,67,51,36,53,36,37,47,50,54,45,50,50,50,51,47,27,73,73,67,32,73,63,38,61,58,52,50,49,53,50,52,58,56,58,65,72,50,92,72,54,70,67,58,50,50,51,51,50,26,50,51,45,44,56,55,35,44,54,74,71,77,75,81,124,137,86,82,78,78,79,78,78,78,79,77,77,74,77,72,74,67,70,78,70,78,58,64,31,43,38,55,39,40,82,55,35,41,67,57,57,51,70,64,32,50,30,33,43,35,36,40,31,51,73,77,69,65,62,68,56,47,54,26,53,40,53,46,15,67,74,39,45,82,42,77,50,47,43,45,33,31,34,46,35,31,90,56,90,87,32,46,37,41,68,57,31,59,75,69,70,55,55,79,90,53,56,69,39,43,35,38,41,41,70,94,50,94,64,60,49,72,68,75,68,89,65,67,38,50,69,54,51,49,50,53,49,34,70,72,31,52,91,83,43,87,54,72,53,69,65,49,48,73,73,57,38,53,48,31,38,52,43,48,71,48,82,47,67,70,59,37,50,51,49,48,50,54,46,48,53,51,39,71,70,46,70,57,72,68,52,35,53,37,38,48,51,54,46,50,50,50,52,46,27,74,73,67,33,73,63,38,62,57,52,50,50,53,50,52,58,56,57,66,72,50,93,72,53,70,67,56,50,50,52,51,49,28,51,51,45,44,55,55,34,44,54,73,72,76,74,82,125

Secondary structure (DSSP, 8-state):
----------------------TT-EE--TTTHHHHHTT-SEEEEEEEESS--SHHHHHHHHHHHHTTT-TTEEEEEEEE--STT-TTHHHHHHTT--GGG-SEEEEEETT-SS-EE---S--SHHHHHHHHHHHHTTT---PPTT--HHHHHHHHHHHH---HHHHHHHHHHHHHHHHT--SHHHHHHHHHHHHHHHHHHHH-THHHHHHHHHHHHHHTS---HHHHHHHHHHHHHHHTT-------/----------------------TT-EE--TTTHHHHHTT-SEEEEEEEESS--SHHHHHHHHHHHHTTT-TTEEEEEEEE--STT-TTHHHHHHTT--GGG-SEEEEEETT-SS-EE---S--SHHHHHHHHHHHHTTT---PPTT--HHHHHHHHHHHH---HHHHHHHHHHHHHHHHT--SHHHHHHHHHHHHHHHHHHHH-THHHHHHHHHHHHHHTS---HHHHHHHHHHHHHHGGG-------

Radius of gyration: 30.65 Å; Cα contacts (8 Å, |Δi|>4): 628; chains: 2; bounding box: 46×89×108 Å

Organism: Acyrthosiphon pisum (NCBI:txid7029)

Foldseek 3Di:
DDPPPPPPPPPPPPPPVCLPPLPLAAEDFPVCVVVVLVQAQKEKEKEAASRDDDDLVVQLSVVSVVCVPVVRYHHYYYHADCDDVRTRVVVCVVQVHDHVDPTWIWMDGPPDPHTDTDDDPDRHNQVVLVVRCVPHVVPDHDADPLDDDVLLVLLQVLLPDDDLVVLVVSLVVLVVVLVPDDDDSNNLSSVLSSVQSVVCSVPNPCSLVVVLVVLVVVLPDDDDPVVNVVSVSSNRSSVSNDHDPPPD/DDPPPPPPPPPPPPPPPVLPDLPLAAEDFPVCVVVVLVQAQKEKEKEAASRDDDDLVVQLSVVSVVCVPVVRYHHYYYHADCDDVRTRVVVCVVQVHDHVDPTWIWMDGPPDPHTHTDDDPDRGNQVVLVVRCVVHVVPDHDADPLDDDVLLVLLQVLLPDDDLVVLVVSLVVLVVVLVPDDDDSNNLSSVLSSVQSVVCSVPNPCCLVVVLVVLVVVLPDDDDPVVNVVSVSSNRHSVSNDHPPPPD